Protein AF-A0AAU5LJN8-F1 (afdb_monomer_lite)

pLDDT: mean 73.04, std 27.5, range [25.72, 98.38]

Foldseek 3Di:
DDDDPPDDDPDDDDDDDDDDDDDDDDDDDDDDDDDDDDDDDDDDDDDDDDDDDDDDDDDDDDDDDDDDDDDDDDDDDDDPPPPPPPPPDDDDDDDDDDDDDDDDDDDDDDDDDDDDDDDDDDDDDDDDDDDDPPPDPPPPPPPDFADQQDDAPNDRLVVLLVPDDQVLLVFDFQDADPDPPPVDPPPPDDPDDPVVVLVSSLVSLQVVLVVCCVVFVLSVLCNPPRSSLSRLVSRCVRWLACASQQAEQDDDQVQQQCCAQALQRSLQPDPVLSNLQQHNVHNVDRHDDDQKGKHQNRSSLSSQLVSLQSVDPLNVVQSPDWDDPPDFDDWDWDWLCNRRNQCSFVSMWMKGFDPRVVLVVLNVVLSVCVVVVHDSVPGDGTDMDIPPILRRWTWIWGWDQIPVNTGIHTRYIGIDRDPVD

Radius of gyration: 33.18 Å; chains: 1; bounding box: 78×108×79 Å

Structure (mmCIF, N/CA/C/O backbone):
data_AF-A0AAU5LJN8-F1
#
_entry.id   AF-A0AAU5LJN8-F1
#
loop_
_atom_site.group_PDB
_atom_site.id
_atom_site.type_symbol
_atom_site.label_atom_id
_atom_site.label_alt_id
_atom_site.label_comp_id
_atom_site.label_asym_id
_atom_site.label_entity_id
_atom_site.label_seq_id
_atom_site.pdbx_PDB_ins_code
_atom_site.Cartn_x
_atom_site.Cartn_y
_atom_site.Cartn_z
_atom_site.occupancy
_atom_site.B_iso_or_equiv
_atom_site.auth_seq_id
_atom_site.auth_comp_id
_atom_site.auth_asym_id
_atom_site.auth_atom_id
_atom_site.pdbx_PDB_model_num
ATOM 1 N N . MET A 1 1 ? 3.667 -3.312 48.978 1.00 37.34 1 MET A N 1
ATOM 2 C CA . MET A 1 1 ? 3.447 -4.073 47.730 1.00 37.34 1 MET A CA 1
ATOM 3 C C . MET A 1 1 ? 3.468 -3.047 46.610 1.00 37.34 1 MET A C 1
ATOM 5 O O . MET A 1 1 ? 2.452 -2.426 46.361 1.00 37.34 1 MET A O 1
ATOM 9 N N . LEU A 1 2 ? 4.666 -2.517 46.367 1.00 31.92 2 LEU A N 1
ATOM 10 C CA . LEU A 1 2 ? 5.574 -2.828 45.250 1.00 31.92 2 LEU A CA 1
ATOM 11 C C . LEU A 1 2 ? 5.240 -1.948 44.042 1.00 31.92 2 LEU A C 1
ATOM 13 O O . LEU A 1 2 ? 4.477 -2.310 43.157 1.00 31.92 2 LEU A O 1
ATOM 17 N N . GLU A 1 3 ? 5.822 -0.756 44.128 1.00 34.16 3 GLU A N 1
ATOM 18 C CA . GLU A 1 3 ? 6.071 0.215 43.072 1.00 34.16 3 GLU A CA 1
ATOM 19 C C . GLU A 1 3 ? 7.082 -0.390 42.078 1.00 34.16 3 GLU A C 1
ATOM 21 O O . GLU A 1 3 ? 8.115 -0.917 42.497 1.00 34.16 3 GLU A O 1
ATOM 26 N N . ASP A 1 4 ? 6.791 -0.334 40.777 1.00 34.12 4 ASP A N 1
ATOM 27 C CA . ASP A 1 4 ? 7.736 -0.675 39.704 1.00 34.12 4 ASP A CA 1
ATOM 28 C C . ASP A 1 4 ? 8.323 0.635 39.131 1.00 34.12 4 ASP A C 1
ATOM 30 O O . ASP A 1 4 ? 7.555 1.485 38.674 1.00 34.12 4 ASP A O 1
ATOM 34 N N . PRO A 1 5 ? 9.654 0.847 39.147 1.00 34.69 5 PRO A N 1
ATOM 35 C CA . PRO A 1 5 ? 10.273 2.108 38.739 1.00 34.69 5 PRO A CA 1
ATOM 36 C C . PRO A 1 5 ? 10.492 2.253 37.220 1.00 34.69 5 PRO A C 1
ATOM 38 O O . PRO A 1 5 ? 11.268 3.107 36.796 1.00 34.69 5 PRO A O 1
ATOM 41 N N . ARG A 1 6 ? 9.837 1.458 36.364 1.00 37.53 6 ARG A N 1
ATOM 42 C CA . ARG A 1 6 ? 10.101 1.469 34.910 1.00 37.53 6 ARG A CA 1
ATOM 43 C C . ARG A 1 6 ? 9.345 2.499 34.071 1.00 37.53 6 ARG A C 1
ATOM 45 O O . ARG A 1 6 ? 9.601 2.576 32.876 1.00 37.53 6 ARG A O 1
ATOM 52 N N . PHE A 1 7 ? 8.491 3.337 34.655 1.00 45.38 7 PHE A N 1
ATOM 53 C CA . PHE A 1 7 ? 7.770 4.359 33.887 1.00 45.38 7 PHE A CA 1
ATOM 54 C C . PHE A 1 7 ? 7.624 5.672 34.656 1.00 45.38 7 PHE A C 1
ATOM 56 O O . PHE A 1 7 ? 6.544 5.998 35.123 1.00 45.38 7 PHE A O 1
ATOM 63 N N . THR A 1 8 ? 8.700 6.457 34.773 1.00 33.47 8 THR A N 1
ATOM 64 C CA . THR A 1 8 ? 8.583 7.920 34.934 1.00 33.47 8 THR A CA 1
ATOM 65 C C . THR A 1 8 ? 9.839 8.655 34.445 1.00 33.47 8 THR A C 1
ATOM 67 O O . THR A 1 8 ? 10.956 8.288 34.788 1.00 33.47 8 THR A O 1
ATOM 70 N N . ARG A 1 9 ? 9.598 9.761 33.721 1.00 30.98 9 ARG A N 1
ATOM 71 C CA . ARG A 1 9 ? 10.491 10.896 33.390 1.00 30.98 9 ARG A CA 1
ATOM 72 C C . ARG A 1 9 ? 11.585 10.709 32.325 1.00 30.98 9 ARG A C 1
ATOM 74 O O . ARG A 1 9 ? 12.739 10.445 32.637 1.00 30.98 9 ARG A O 1
ATOM 81 N N . LEU A 1 10 ? 11.263 11.146 31.105 1.00 31.86 10 LEU A N 1
ATOM 82 C CA . LEU A 1 10 ? 12.117 12.103 30.391 1.00 31.86 10 LEU A CA 1
ATOM 83 C C . LEU A 1 10 ? 11.472 13.488 30.514 1.00 31.86 10 LEU A C 1
ATOM 85 O O . LEU A 1 10 ? 10.311 13.685 30.161 1.00 31.86 10 LEU A O 1
ATOM 89 N N . GLY A 1 11 ? 12.207 14.397 31.152 1.00 27.22 11 GLY A N 1
ATOM 90 C CA . GLY A 1 11 ? 11.757 15.729 31.525 1.00 27.22 11 GLY A CA 1
ATOM 91 C C . GLY A 1 11 ? 11.823 16.715 30.366 1.00 27.22 11 GLY A C 1
ATOM 92 O O . GLY A 1 11 ? 12.825 16.795 29.663 1.00 27.22 11 GLY A O 1
ATOM 93 N N . TRP A 1 12 ? 10.766 17.508 30.237 1.00 29.67 12 TRP A N 1
ATOM 94 C CA . TRP A 1 12 ? 10.789 18.785 29.541 1.00 29.67 12 TRP A CA 1
ATOM 95 C C . TRP A 1 12 ? 11.029 19.865 30.595 1.00 29.67 12 TRP A C 1
ATOM 97 O O . TRP A 1 12 ? 10.229 20.037 31.514 1.00 29.67 12 TRP A O 1
ATOM 107 N N . GLY A 1 13 ? 12.190 20.513 30.514 1.00 26.41 13 GLY A N 1
ATOM 108 C CA . GLY A 1 13 ? 12.573 21.613 31.389 1.00 26.41 13 GLY A CA 1
ATOM 109 C C . GLY A 1 13 ? 11.852 22.892 30.983 1.00 26.41 13 GLY A C 1
ATOM 110 O O . GLY A 1 13 ? 12.149 23.474 29.946 1.00 26.41 13 GLY A O 1
ATOM 111 N N . SER A 1 14 ? 10.920 23.319 31.823 1.00 29.61 14 SER A N 1
ATOM 112 C CA . SER A 1 14 ? 10.394 24.679 31.897 1.00 29.61 14 SER A CA 1
ATOM 113 C C . SER A 1 14 ? 11.376 25.567 32.665 1.00 29.61 14 SER A C 1
ATOM 115 O O . SER A 1 14 ? 11.789 25.207 33.770 1.00 29.61 14 SER A O 1
ATOM 117 N N . GLY A 1 15 ? 11.725 26.723 32.106 1.00 25.72 15 GLY A N 1
ATOM 118 C CA . GLY A 1 15 ? 12.494 27.762 32.783 1.00 25.72 15 GLY A CA 1
ATOM 119 C C . GLY A 1 15 ? 11.963 29.129 32.380 1.00 25.72 15 GLY A C 1
ATOM 120 O O . GLY A 1 15 ? 12.351 29.648 31.339 1.00 25.72 15 GLY A O 1
ATOM 121 N N . ASP A 1 16 ? 11.068 29.662 33.205 1.00 30.11 16 ASP A N 1
ATOM 122 C CA . ASP A 1 16 ? 10.570 31.031 33.142 1.00 30.11 16 ASP A CA 1
ATOM 123 C C . ASP A 1 16 ? 11.335 31.927 34.135 1.00 30.11 16 ASP A C 1
ATOM 125 O O . ASP A 1 16 ? 11.681 31.506 35.239 1.00 30.11 16 ASP A O 1
ATOM 129 N N . GLU A 1 17 ? 11.490 33.180 33.701 1.00 28.97 17 GLU A N 1
ATOM 130 C CA . GLU A 1 17 ? 11.572 34.429 34.474 1.00 28.97 17 GLU A CA 1
ATOM 131 C C . GLU A 1 17 ? 12.903 34.963 35.069 1.00 28.97 17 GLU A C 1
ATOM 133 O O . GLU A 1 17 ? 13.437 34.504 36.072 1.00 28.97 17 GLU A O 1
ATOM 138 N N . ALA A 1 18 ? 13.284 36.109 34.473 1.00 29.75 18 ALA A N 1
ATOM 139 C CA . ALA A 1 18 ? 13.436 37.439 35.090 1.00 29.75 18 ALA A CA 1
ATOM 140 C C . ALA A 1 18 ? 14.832 37.966 35.509 1.00 29.75 18 ALA A C 1
ATOM 142 O O . ALA A 1 18 ? 15.431 37.542 36.488 1.00 29.75 18 ALA A O 1
ATOM 143 N N . ASN A 1 19 ? 15.222 39.028 34.780 1.00 29.53 19 ASN A N 1
ATOM 144 C CA . ASN A 1 19 ? 15.839 40.301 35.193 1.00 29.53 19 ASN A CA 1
ATOM 145 C C . ASN A 1 19 ? 16.960 40.322 36.246 1.00 29.53 19 ASN A C 1
ATOM 147 O O . ASN A 1 19 ? 16.693 40.152 37.430 1.00 29.53 19 ASN A O 1
ATOM 151 N N . SER A 1 20 ? 18.118 40.869 35.852 1.00 29.83 20 SER A N 1
ATOM 152 C CA . SER A 1 20 ? 18.632 42.115 36.452 1.00 29.83 20 SER A CA 1
ATOM 153 C C . SER A 1 20 ? 19.823 42.703 35.685 1.00 29.83 20 SER A C 1
ATOM 155 O O . SER A 1 20 ? 20.646 41.980 35.133 1.00 29.83 20 SER A O 1
ATOM 157 N N . ASP A 1 21 ? 19.834 44.031 35.718 1.00 30.12 21 ASP A N 1
ATOM 158 C CA . ASP A 1 21 ? 20.798 45.054 35.311 1.00 30.12 21 ASP A CA 1
ATOM 159 C C . ASP A 1 21 ? 22.291 44.848 35.656 1.00 30.12 21 ASP A C 1
ATOM 161 O O . ASP A 1 21 ? 22.654 44.001 36.470 1.00 30.12 21 ASP A O 1
ATOM 165 N N . ASP A 1 22 ? 23.082 45.777 35.094 1.00 32.16 22 ASP A N 1
ATOM 166 C CA . ASP A 1 22 ? 24.417 46.272 35.489 1.00 32.16 22 ASP A CA 1
ATOM 167 C C . ASP A 1 22 ? 25.672 45.784 34.723 1.00 32.16 22 ASP A C 1
ATOM 169 O O . ASP A 1 22 ? 26.325 44.806 35.072 1.00 32.16 22 ASP A O 1
ATOM 173 N N . GLY A 1 23 ? 26.095 46.617 33.755 1.00 28.33 23 GLY A N 1
ATOM 174 C CA . GLY A 1 23 ? 27.312 47.434 33.926 1.00 28.33 23 GLY A CA 1
ATOM 175 C C . GLY A 1 23 ? 28.655 46.986 33.313 1.00 28.33 23 GLY A C 1
ATOM 176 O O . GLY A 1 23 ? 29.263 46.049 33.810 1.00 28.33 23 GLY A O 1
ATOM 177 N N . ALA A 1 24 ? 29.166 47.836 32.394 1.00 31.30 24 ALA A N 1
ATOM 178 C CA . ALA A 1 24 ? 30.585 48.207 32.151 1.00 31.30 24 ALA A CA 1
ATOM 179 C C . ALA A 1 24 ? 31.564 47.109 31.656 1.00 31.30 24 ALA A C 1
ATOM 181 O O . ALA A 1 24 ? 31.495 45.966 32.072 1.00 31.30 24 ALA A O 1
ATOM 182 N N . ASP A 1 25 ? 32.593 47.333 30.837 1.00 32.38 25 ASP A N 1
ATOM 183 C CA . ASP A 1 25 ? 33.126 48.404 29.980 1.00 32.38 25 ASP A CA 1
ATOM 184 C C . ASP A 1 25 ? 34.292 47.742 29.189 1.00 32.38 25 ASP A C 1
ATOM 186 O O . ASP A 1 25 ? 34.766 46.669 29.569 1.00 32.38 25 ASP A O 1
ATOM 190 N N . ASP A 1 26 ? 34.778 48.427 28.154 1.00 32.47 26 ASP A N 1
ATOM 191 C CA . ASP A 1 26 ? 36.087 48.292 27.494 1.00 32.47 26 ASP A CA 1
ATOM 192 C C . ASP A 1 26 ? 36.379 47.132 26.517 1.00 32.47 26 ASP A C 1
ATOM 194 O O . ASP A 1 26 ? 36.352 45.950 26.853 1.00 32.47 26 ASP A O 1
ATOM 198 N N . GLY A 1 27 ? 36.860 47.504 25.311 1.00 30.14 27 GLY A N 1
ATOM 199 C CA . GLY A 1 27 ? 37.830 46.640 24.617 1.00 30.14 27 GLY A CA 1
ATOM 200 C C . GLY A 1 27 ? 37.987 46.621 23.087 1.00 30.14 27 GLY A C 1
ATOM 201 O O . GLY A 1 27 ? 38.238 45.550 22.562 1.00 30.14 27 GLY A O 1
ATOM 202 N N . ALA A 1 28 ? 37.889 47.753 22.382 1.00 33.41 28 ALA A N 1
ATOM 203 C CA . ALA A 1 28 ? 38.690 48.144 21.196 1.00 33.41 28 ALA A CA 1
ATOM 204 C C . ALA A 1 28 ? 39.026 47.179 20.006 1.00 33.41 28 ALA A C 1
ATOM 206 O O . ALA A 1 28 ? 39.765 46.212 20.143 1.00 33.41 28 ALA A O 1
ATOM 207 N N . HIS A 1 29 ? 38.712 47.696 18.795 1.00 32.72 29 HIS A N 1
ATOM 208 C CA . HIS A 1 29 ? 39.435 47.615 17.492 1.00 32.72 29 HIS A CA 1
ATOM 209 C C . HIS A 1 29 ? 39.536 46.248 16.778 1.00 32.72 29 HIS A C 1
ATOM 211 O O . HIS A 1 29 ? 39.857 45.241 17.377 1.00 32.72 29 HIS A O 1
ATOM 217 N N . SER A 1 30 ? 39.367 46.076 15.462 1.00 33.88 30 SER A N 1
ATOM 218 C CA . SER A 1 30 ? 39.342 46.892 14.229 1.00 33.88 30 SER A CA 1
ATOM 219 C C . SER A 1 30 ? 38.731 45.981 13.131 1.00 33.88 30 SER A C 1
ATOM 221 O O . SER A 1 30 ? 38.734 44.773 13.314 1.00 33.88 30 SER A O 1
ATOM 223 N N . GLY A 1 31 ? 38.229 46.364 11.960 1.00 31.44 31 GLY A N 1
ATOM 224 C CA . GLY A 1 31 ? 38.033 47.616 11.248 1.00 31.44 31 GLY A CA 1
ATOM 225 C C . GLY A 1 31 ? 37.696 47.277 9.781 1.00 31.44 31 GLY A C 1
ATOM 226 O O . GLY A 1 31 ? 38.213 46.287 9.280 1.00 31.44 31 GLY A O 1
ATOM 227 N N . LYS A 1 32 ? 36.909 48.150 9.120 1.00 36.94 32 LYS A N 1
ATOM 228 C CA . LYS A 1 32 ? 36.757 48.349 7.649 1.00 36.94 32 LYS A CA 1
ATOM 229 C C . LYS A 1 32 ? 36.218 47.145 6.832 1.00 36.94 32 LYS A C 1
ATOM 231 O O . LYS A 1 32 ? 36.636 46.024 7.030 1.00 36.94 32 LYS A O 1
ATOM 236 N N . GLN A 1 33 ? 35.348 47.273 5.829 1.00 35.75 33 GLN A N 1
ATOM 237 C CA . GLN A 1 33 ? 34.880 48.391 5.002 1.00 35.75 33 GLN A CA 1
ATOM 238 C C . GLN A 1 33 ? 33.714 47.871 4.107 1.00 35.75 33 GLN A C 1
ATOM 240 O O . GLN A 1 33 ? 33.576 46.661 3.954 1.00 35.75 33 GLN A O 1
ATOM 245 N N . ILE A 1 34 ? 33.028 48.800 3.421 1.00 37.06 34 ILE A N 1
ATOM 246 C CA . ILE A 1 34 ? 32.310 48.673 2.122 1.00 37.06 34 ILE A CA 1
ATOM 247 C C . ILE A 1 34 ? 30.759 48.741 2.143 1.00 37.06 34 ILE A C 1
ATOM 249 O O . ILE A 1 34 ? 30.062 47.753 2.323 1.00 37.06 34 ILE A O 1
ATOM 253 N N . GLU A 1 35 ? 30.317 49.974 1.851 1.00 39.06 35 GLU A N 1
ATOM 254 C CA . GLU A 1 35 ? 29.274 50.439 0.908 1.00 39.06 35 GLU A CA 1
ATOM 255 C C . GLU A 1 35 ? 27.769 50.339 1.213 1.00 39.06 35 GLU A C 1
ATOM 257 O O . GLU A 1 35 ? 27.105 49.323 1.037 1.00 39.06 35 GLU A O 1
ATOM 262 N N . ASP A 1 36 ? 27.232 51.534 1.482 1.00 39.44 36 ASP A N 1
ATOM 263 C CA . ASP A 1 36 ? 25.884 51.996 1.168 1.00 39.44 36 ASP A CA 1
ATOM 264 C C . ASP A 1 36 ? 25.561 51.914 -0.334 1.00 39.44 36 ASP A C 1
ATOM 266 O O . ASP A 1 36 ? 26.376 52.329 -1.165 1.00 39.44 36 ASP A O 1
ATOM 270 N N . ARG A 1 37 ? 24.305 51.576 -0.672 1.00 41.25 37 ARG A N 1
ATOM 271 C CA . ARG A 1 37 ? 23.513 52.350 -1.650 1.00 41.25 37 ARG A CA 1
ATOM 272 C C . ARG A 1 37 ? 22.008 52.046 -1.617 1.00 41.25 37 ARG A C 1
ATOM 274 O O . ARG A 1 37 ? 21.569 50.909 -1.726 1.00 41.25 37 ARG A O 1
ATOM 281 N N . ASN A 1 38 ? 21.269 53.152 -1.528 1.00 36.72 38 ASN A N 1
ATOM 282 C CA . ASN A 1 38 ? 19.836 53.380 -1.717 1.00 36.72 38 ASN A CA 1
ATOM 283 C C . ASN A 1 38 ? 19.181 52.620 -2.881 1.00 36.72 38 ASN A C 1
ATOM 285 O O . ASN A 1 38 ? 19.737 52.601 -3.978 1.00 36.72 38 ASN A O 1
ATOM 289 N N . ILE A 1 39 ? 17.914 52.223 -2.695 1.00 40.53 39 ILE A N 1
ATOM 290 C CA . ILE A 1 39 ? 16.912 52.197 -3.773 1.00 40.53 39 ILE A CA 1
ATOM 291 C C . ILE A 1 39 ? 15.615 52.864 -3.291 1.00 40.53 39 ILE A C 1
ATOM 293 O O . ILE A 1 39 ? 15.092 52.570 -2.219 1.00 40.53 39 ILE A O 1
ATOM 297 N N . GLU A 1 40 ? 15.163 53.805 -4.119 1.00 37.59 40 GLU A N 1
ATOM 298 C CA . GLU A 1 40 ? 13.992 54.669 -4.004 1.00 37.59 40 GLU A CA 1
ATOM 299 C C . GLU A 1 40 ? 12.655 53.922 -4.150 1.00 37.59 40 GLU A C 1
ATOM 301 O O . GLU A 1 40 ? 12.476 53.067 -5.016 1.00 37.59 40 GLU A O 1
ATOM 306 N N . THR A 1 41 ? 11.671 54.363 -3.371 1.00 38.75 41 THR A N 1
ATOM 307 C CA . THR A 1 41 ? 10.228 54.192 -3.591 1.00 38.75 41 THR A CA 1
ATOM 308 C C . THR A 1 41 ? 9.740 54.978 -4.812 1.00 38.75 41 THR A C 1
ATOM 310 O O . THR A 1 41 ? 9.986 56.181 -4.909 1.00 38.75 41 THR A O 1
ATOM 313 N N . LYS A 1 42 ? 8.945 54.342 -5.684 1.00 38.72 42 LYS A N 1
ATOM 314 C CA . LYS A 1 42 ? 8.045 55.027 -6.628 1.00 38.72 42 LYS A CA 1
ATOM 315 C C . LYS A 1 42 ? 6.670 54.360 -6.671 1.00 38.72 42 LYS A C 1
ATOM 317 O O . LYS A 1 42 ? 6.538 53.215 -7.087 1.00 38.72 42 LYS A O 1
ATOM 322 N N . GLU A 1 43 ? 5.667 55.134 -6.266 1.00 39.06 43 GLU A N 1
ATOM 323 C CA . GLU A 1 43 ? 4.244 54.942 -6.548 1.00 39.06 43 GLU A CA 1
ATOM 324 C C . GLU A 1 43 ? 3.964 55.080 -8.055 1.00 39.06 43 GLU A C 1
ATOM 326 O O . GLU A 1 43 ? 4.503 55.979 -8.708 1.00 39.06 43 GLU A O 1
ATOM 331 N N . GLN A 1 44 ? 3.062 54.255 -8.596 1.00 38.00 44 GLN A N 1
ATOM 332 C CA . GLN A 1 44 ? 2.356 54.541 -9.849 1.00 38.00 44 GLN A CA 1
ATOM 333 C C . GLN A 1 44 ? 0.864 54.195 -9.737 1.00 38.00 44 GLN A C 1
ATOM 335 O O . GLN A 1 44 ? 0.477 53.150 -9.221 1.00 38.00 44 GLN A O 1
ATOM 340 N N . ALA A 1 45 ? 0.059 55.143 -10.220 1.00 40.94 45 ALA A N 1
ATOM 341 C CA . ALA A 1 45 ? -1.399 55.224 -10.213 1.00 40.94 45 ALA A CA 1
ATOM 342 C C . ALA A 1 45 ? -2.066 54.415 -11.357 1.00 40.94 45 ALA A C 1
ATOM 344 O O . ALA A 1 45 ? -1.385 54.050 -12.319 1.00 40.94 45 ALA A O 1
ATOM 345 N N . PRO A 1 46 ? -3.392 54.159 -11.296 1.00 42.22 46 PRO A N 1
ATOM 346 C CA . PRO A 1 46 ? -4.110 53.329 -12.268 1.00 42.22 46 PRO A CA 1
ATOM 347 C C . PRO A 1 46 ? -4.597 54.125 -13.497 1.00 42.22 46 PRO A C 1
ATOM 349 O O . PRO A 1 46 ? -4.872 55.321 -13.374 1.00 42.22 46 PRO A O 1
ATOM 352 N N . PRO A 1 47 ? -4.766 53.491 -14.677 1.00 54.38 47 PRO A N 1
ATOM 353 C CA . PRO A 1 47 ? -5.231 54.193 -15.867 1.00 54.38 47 PRO A CA 1
ATOM 354 C C . PRO A 1 47 ? -6.761 54.257 -16.006 1.00 54.38 47 PRO A C 1
ATOM 356 O O . PRO A 1 47 ? -7.512 53.363 -15.611 1.00 54.38 47 PRO A O 1
ATOM 359 N N . GLU A 1 48 ? -7.175 55.364 -16.620 1.00 40.38 48 GLU A N 1
ATOM 360 C CA . GLU A 1 48 ? -8.535 55.825 -16.883 1.00 40.38 48 GLU A CA 1
ATOM 361 C C . GLU A 1 48 ? -9.278 55.060 -17.992 1.00 40.38 48 GLU A C 1
ATOM 363 O O . GLU A 1 48 ? -8.707 54.499 -18.929 1.00 40.38 48 GLU A O 1
ATOM 368 N N . ARG A 1 49 ? -10.608 55.135 -17.891 1.00 35.75 49 ARG A N 1
ATOM 369 C CA . ARG A 1 49 ? -11.615 54.655 -18.841 1.00 35.75 49 ARG A CA 1
ATOM 370 C C . ARG A 1 49 ? -11.718 55.570 -20.070 1.00 35.75 49 ARG A C 1
ATOM 372 O O . ARG A 1 49 ? -11.667 56.790 -19.942 1.00 35.75 49 ARG A O 1
ATOM 379 N N . ARG A 1 50 ? -12.026 54.993 -21.236 1.00 37.69 50 ARG A N 1
ATOM 380 C CA . ARG A 1 50 ? -12.648 55.703 -22.369 1.00 37.69 50 ARG A CA 1
ATOM 381 C C . ARG A 1 50 ? -14.010 55.086 -22.681 1.00 37.69 50 ARG A C 1
ATOM 383 O O . ARG A 1 50 ? -14.090 53.897 -22.963 1.00 37.69 50 ARG A O 1
ATOM 390 N N . ASN A 1 51 ? -15.043 55.926 -22.649 1.00 38.53 51 ASN A N 1
ATOM 391 C CA . ASN A 1 51 ? -16.378 55.673 -23.191 1.00 38.53 51 ASN A CA 1
ATOM 392 C C . ASN A 1 51 ? -16.456 56.220 -24.623 1.00 38.53 51 ASN A C 1
ATOM 394 O O . ASN A 1 51 ? -15.970 57.328 -24.852 1.00 38.53 51 ASN A O 1
ATOM 398 N N . VAL A 1 52 ? -17.149 55.512 -25.521 1.00 41.44 52 VAL A N 1
ATOM 399 C CA . VAL A 1 52 ? -17.998 56.117 -26.563 1.00 41.44 52 VAL A CA 1
ATOM 400 C C . VAL A 1 52 ? -19.254 55.247 -26.735 1.00 41.44 52 VAL A C 1
ATOM 402 O O . VAL A 1 52 ? -19.163 54.023 -26.779 1.00 41.44 52 VAL A O 1
ATOM 405 N N . ASP A 1 53 ? -20.381 55.953 -26.767 1.00 42.66 53 ASP A N 1
ATOM 406 C CA . ASP A 1 53 ? -21.795 55.603 -26.958 1.00 42.66 53 ASP A CA 1
ATOM 407 C C . ASP A 1 53 ? -22.133 54.823 -28.247 1.00 42.66 53 ASP A C 1
ATOM 409 O O . ASP A 1 53 ? -21.491 55.030 -29.276 1.00 42.66 53 ASP A O 1
ATOM 413 N N . ASP A 1 54 ? -23.162 53.961 -28.215 1.00 37.44 54 ASP A N 1
ATOM 414 C CA . ASP A 1 54 ? -24.553 54.305 -28.605 1.00 37.44 54 ASP A CA 1
ATOM 415 C C . ASP A 1 54 ? -25.439 53.042 -28.764 1.00 37.44 54 ASP A C 1
ATOM 417 O O . ASP A 1 54 ? -25.041 52.072 -29.412 1.00 37.44 54 ASP A O 1
ATOM 421 N N . GLY A 1 55 ? -26.688 53.096 -28.266 1.00 31.36 55 GLY A N 1
ATOM 422 C CA . GLY A 1 55 ? -27.813 52.369 -28.888 1.00 31.36 55 GLY A CA 1
ATOM 423 C C . GLY A 1 55 ? -28.709 51.446 -28.040 1.00 31.36 55 GLY A C 1
ATOM 424 O O . GLY A 1 55 ? -28.636 50.232 -28.164 1.00 31.36 55 GLY A O 1
ATOM 425 N N . GLU A 1 56 ? -29.659 52.049 -27.312 1.00 36.16 56 GLU A N 1
ATOM 426 C CA . GLU A 1 56 ? -31.096 51.678 -27.265 1.00 36.16 56 GLU A CA 1
ATOM 427 C C . GLU A 1 56 ? -31.571 50.256 -26.831 1.00 36.16 56 GLU A C 1
ATOM 429 O O . GLU A 1 56 ? -31.581 49.321 -27.625 1.00 36.16 56 GLU A O 1
ATOM 434 N N . ARG A 1 57 ? -32.181 50.141 -25.628 1.00 34.03 57 ARG A N 1
ATOM 435 C CA . ARG A 1 57 ? -33.645 49.916 -25.390 1.00 34.03 57 ARG A CA 1
ATOM 436 C C . ARG A 1 57 ? -33.997 49.274 -24.029 1.00 34.03 57 ARG A C 1
ATOM 438 O O . ARG A 1 57 ? -33.876 48.077 -23.831 1.00 34.03 57 ARG A O 1
ATOM 445 N N . THR A 1 58 ? -34.539 50.134 -23.161 1.00 36.72 58 THR A N 1
ATOM 446 C CA . THR A 1 58 ? -35.787 50.042 -22.360 1.00 36.72 58 THR A CA 1
ATOM 447 C C . THR A 1 58 ? -36.160 48.835 -21.480 1.00 36.72 58 THR A C 1
ATOM 449 O O . THR A 1 58 ? -36.240 47.704 -21.944 1.00 36.72 58 THR A O 1
ATOM 452 N N . ALA A 1 59 ? -36.696 49.233 -20.309 1.00 35.56 59 ALA A N 1
ATOM 453 C CA . ALA A 1 59 ? -37.550 48.547 -19.322 1.00 35.56 59 ALA A CA 1
ATOM 454 C C . ALA A 1 59 ? -36.790 47.684 -18.300 1.00 35.56 59 ALA A C 1
ATOM 456 O O . ALA A 1 59 ? -36.091 46.760 -18.671 1.00 35.56 59 ALA A O 1
ATOM 457 N N . GLY A 1 60 ? -36.869 47.894 -16.987 1.00 32.78 60 GLY A N 1
ATOM 458 C CA . GLY A 1 60 ? -37.758 48.686 -16.137 1.00 32.78 60 GLY A CA 1
ATOM 459 C C . GLY A 1 60 ? -37.892 47.949 -14.792 1.00 32.78 60 GLY A C 1
ATOM 460 O O . GLY A 1 60 ? -37.735 46.733 -14.760 1.00 32.78 60 GLY A O 1
ATOM 461 N N . VAL A 1 61 ? -38.251 48.682 -13.733 1.00 33.62 61 VAL A N 1
ATOM 462 C CA . VAL A 1 61 ? -38.601 48.223 -12.366 1.00 33.62 61 VAL A CA 1
ATOM 463 C C . VAL A 1 61 ? -37.455 48.208 -11.334 1.00 33.62 61 VAL A C 1
ATOM 465 O O . VAL A 1 61 ? -36.764 47.222 -11.119 1.00 33.62 61 VAL A O 1
ATOM 468 N N . ASP A 1 62 ? -37.350 49.345 -10.647 1.00 33.72 62 ASP A N 1
ATOM 469 C CA . ASP A 1 62 ? -37.073 49.499 -9.203 1.00 33.72 62 ASP A CA 1
ATOM 470 C C . ASP A 1 62 ? -38.459 49.447 -8.477 1.00 33.72 62 ASP A C 1
ATOM 472 O O . ASP A 1 62 ? -39.459 49.631 -9.188 1.00 33.72 62 ASP A O 1
ATOM 476 N N . PRO A 1 63 ? -38.644 49.313 -7.138 1.00 46.31 63 PRO A N 1
ATOM 477 C CA . PRO A 1 63 ? -37.671 49.227 -6.043 1.00 46.31 63 PRO A CA 1
ATOM 478 C C . PRO A 1 63 ? -37.995 48.240 -4.887 1.00 46.31 63 PRO A C 1
ATOM 480 O O . PRO A 1 63 ? -39.107 47.748 -4.722 1.00 46.31 63 PRO A O 1
ATOM 483 N N . ALA A 1 64 ? -36.983 48.040 -4.035 1.00 33.72 64 ALA A N 1
ATOM 484 C CA . ALA A 1 64 ? -37.014 47.897 -2.567 1.00 33.72 64 ALA A CA 1
ATOM 485 C C . ALA A 1 64 ? -38.174 47.158 -1.861 1.00 33.72 64 ALA A C 1
ATOM 487 O O . ALA A 1 64 ? -39.273 47.705 -1.783 1.00 33.72 64 ALA A O 1
ATOM 488 N N . ARG A 1 65 ? -37.866 46.065 -1.122 1.00 32.03 65 ARG A N 1
ATOM 489 C CA . ARG A 1 65 ? -38.410 45.794 0.236 1.00 32.03 65 ARG A CA 1
ATOM 490 C C . ARG A 1 65 ? -37.816 44.540 0.930 1.00 32.03 65 ARG A C 1
ATOM 492 O O . ARG A 1 65 ? -37.649 43.526 0.271 1.00 32.03 65 ARG A O 1
ATOM 499 N N . ILE A 1 66 ? -37.733 44.615 2.274 1.00 33.16 66 ILE A N 1
ATOM 500 C CA . ILE A 1 66 ? -37.655 43.535 3.308 1.00 33.16 66 ILE A CA 1
ATOM 501 C C . ILE A 1 66 ? -36.208 43.109 3.659 1.00 33.16 66 ILE A C 1
ATOM 503 O O . ILE A 1 66 ? -35.542 42.515 2.827 1.00 33.16 66 ILE A O 1
ATOM 507 N N . VAL A 1 67 ? -35.572 43.609 4.735 1.00 33.47 67 VAL A N 1
ATOM 508 C CA . VAL A 1 67 ? -35.760 43.437 6.208 1.00 33.47 67 VAL A CA 1
ATOM 509 C C . VAL A 1 67 ? -35.254 42.082 6.731 1.00 33.47 67 VAL A C 1
ATOM 511 O O . VAL A 1 67 ? -35.590 41.043 6.181 1.00 33.47 67 VAL A O 1
ATOM 514 N N . ASP A 1 68 ? -34.452 42.182 7.798 1.00 35.97 68 ASP A N 1
ATOM 515 C CA . ASP A 1 68 ? -33.909 41.162 8.703 1.00 35.97 68 ASP A CA 1
ATOM 516 C C . ASP A 1 68 ? -34.721 39.868 8.856 1.00 35.97 68 ASP A C 1
ATOM 518 O O . ASP A 1 68 ? -35.916 39.913 9.145 1.00 35.97 68 ASP A O 1
ATOM 522 N N . GLU A 1 69 ? -34.023 38.729 8.844 1.00 32.41 69 GLU A N 1
ATOM 523 C CA . GLU A 1 69 ? -34.464 37.530 9.560 1.00 32.41 69 GLU A CA 1
ATOM 524 C C . GLU A 1 69 ? -33.259 36.728 10.079 1.00 32.41 69 GLU A C 1
ATOM 526 O O . GLU A 1 69 ? -32.586 35.978 9.373 1.00 32.41 69 GLU A O 1
ATOM 531 N N . GLU A 1 70 ? -32.979 36.935 11.363 1.00 35.56 70 GLU A N 1
ATOM 532 C CA . GLU A 1 70 ? -32.196 36.047 12.207 1.00 35.56 70 GLU A CA 1
ATOM 533 C C . GLU A 1 70 ? -33.119 34.913 12.701 1.00 35.56 70 GLU A C 1
ATOM 535 O O . GLU A 1 70 ? -34.239 35.173 13.141 1.00 35.56 70 GLU A O 1
ATOM 540 N N . ARG A 1 71 ? -32.584 33.681 12.752 1.00 32.22 71 ARG A N 1
ATOM 541 C CA . ARG A 1 71 ? -33.011 32.574 13.637 1.00 32.22 71 ARG A CA 1
ATOM 542 C C . ARG A 1 71 ? -34.241 31.745 13.204 1.00 32.22 71 ARG A C 1
ATOM 544 O O . ARG A 1 71 ? -35.378 32.072 13.520 1.00 32.22 71 ARG A O 1
ATOM 551 N N . ALA A 1 72 ? -33.977 30.531 12.704 1.00 30.52 72 ALA A N 1
ATOM 552 C CA . ALA A 1 72 ? -34.197 29.255 13.416 1.00 30.52 72 ALA A CA 1
ATOM 553 C C . ALA A 1 72 ? -34.548 28.079 12.475 1.00 30.52 72 ALA A C 1
ATOM 555 O O . ALA A 1 72 ? -35.331 28.252 11.548 1.00 30.52 72 ALA A O 1
ATOM 556 N N . ARG A 1 73 ? -34.104 26.873 12.890 1.00 34.09 73 ARG A N 1
ATOM 557 C CA . ARG A 1 73 ? -34.621 25.524 12.541 1.00 34.09 73 ARG A CA 1
ATOM 558 C C . ARG A 1 73 ? -34.194 24.979 11.164 1.00 34.09 73 ARG A C 1
ATOM 560 O O . ARG A 1 73 ? -34.125 25.734 10.213 1.00 34.09 73 ARG A O 1
ATOM 567 N N . THR A 1 74 ? -33.900 23.696 10.955 1.00 28.30 74 THR A N 1
ATOM 568 C CA . THR A 1 74 ? -33.967 22.450 11.752 1.00 28.30 74 THR A CA 1
ATOM 569 C C . THR A 1 74 ? -33.362 21.335 10.889 1.00 28.30 74 THR A C 1
ATOM 571 O O . THR A 1 74 ? -33.498 21.396 9.673 1.00 28.30 74 THR A O 1
ATOM 574 N N . ASP A 1 75 ? -32.804 20.315 11.541 1.00 32.97 75 ASP A N 1
ATOM 575 C CA . ASP A 1 75 ? -32.795 18.908 11.115 1.00 32.97 75 ASP A CA 1
ATOM 576 C C . ASP A 1 75 ? -32.239 18.568 9.718 1.00 32.97 75 ASP A C 1
ATOM 578 O O . ASP A 1 75 ? -32.981 18.440 8.745 1.00 32.97 75 ASP A O 1
ATOM 582 N N . GLU A 1 76 ? -30.936 18.272 9.660 1.00 30.16 76 GLU A N 1
ATOM 583 C CA . GLU A 1 76 ? -30.385 17.361 8.649 1.00 30.16 76 GLU A CA 1
ATOM 584 C C . GLU A 1 76 ? -30.246 15.942 9.229 1.00 30.16 76 GLU A C 1
ATOM 586 O O . GLU A 1 76 ? -29.931 15.779 10.414 1.00 30.16 76 GLU A O 1
ATOM 591 N N . PRO A 1 77 ? -30.550 14.904 8.431 1.00 32.66 77 PRO A N 1
ATOM 592 C CA . PRO A 1 77 ? -30.833 13.574 8.937 1.00 32.66 77 PRO A CA 1
ATOM 593 C C . PRO A 1 77 ? -29.565 12.808 9.307 1.00 32.66 77 PRO A C 1
ATOM 595 O O . PRO A 1 77 ? -28.506 12.956 8.698 1.00 32.66 77 PRO A O 1
ATOM 598 N N . ALA A 1 78 ? -29.734 11.920 10.287 1.00 30.50 78 ALA A N 1
ATOM 599 C CA . ALA A 1 78 ? -28.816 10.838 10.587 1.00 30.50 78 ALA A CA 1
ATOM 600 C C . ALA A 1 78 ? -28.361 10.152 9.292 1.00 30.50 78 ALA A C 1
ATOM 602 O O . ALA A 1 78 ? -29.180 9.643 8.524 1.00 30.50 78 ALA A O 1
ATOM 603 N N . VAL A 1 79 ? -27.047 10.152 9.075 1.00 33.00 79 VAL A N 1
ATOM 604 C CA . VAL A 1 79 ? -26.382 9.331 8.068 1.00 33.00 79 VAL A CA 1
ATOM 605 C C . VAL A 1 79 ? -26.806 7.892 8.336 1.00 33.00 79 VAL A C 1
ATOM 607 O O . VAL A 1 79 ? -26.521 7.344 9.401 1.00 33.00 79 VAL A O 1
ATOM 610 N N . ALA A 1 80 ? -27.572 7.331 7.406 1.00 29.14 80 ALA A N 1
ATOM 611 C CA . ALA A 1 80 ? -27.947 5.935 7.441 1.00 29.14 80 ALA A CA 1
ATOM 612 C C . ALA A 1 80 ? -26.663 5.100 7.414 1.00 29.14 80 ALA A C 1
ATOM 614 O O . ALA A 1 80 ? -25.807 5.293 6.549 1.00 29.14 80 ALA A O 1
ATOM 615 N N . ASP A 1 81 ? -26.535 4.214 8.399 1.00 36.84 81 ASP A N 1
ATOM 616 C CA . ASP A 1 81 ? -25.559 3.136 8.418 1.00 36.84 81 ASP A CA 1
ATOM 617 C C . ASP A 1 81 ? -25.815 2.245 7.183 1.00 36.84 81 ASP A C 1
ATOM 619 O O . ASP A 1 81 ? -26.606 1.305 7.236 1.00 36.84 81 ASP A O 1
ATOM 623 N N . ASP A 1 82 ? -25.160 2.544 6.058 1.00 30.09 82 ASP A N 1
ATOM 624 C CA . ASP A 1 82 ? -24.998 1.611 4.938 1.00 30.09 82 ASP A CA 1
ATOM 625 C C . ASP A 1 82 ? -23.939 0.565 5.337 1.00 30.09 82 ASP A C 1
ATOM 627 O O . ASP A 1 82 ? -22.841 0.482 4.784 1.00 30.09 82 ASP A O 1
ATOM 631 N N . ASP A 1 83 ? -24.283 -0.271 6.321 1.00 37.75 83 ASP A N 1
ATOM 632 C CA . ASP A 1 83 ? -23.727 -1.619 6.432 1.00 37.75 83 ASP A CA 1
ATOM 633 C C . ASP A 1 83 ? -24.334 -2.432 5.266 1.00 37.75 83 ASP A C 1
ATOM 635 O O . ASP A 1 83 ? -25.233 -3.259 5.426 1.00 37.75 83 ASP A O 1
ATOM 639 N N . ALA A 1 84 ? -23.857 -2.160 4.047 1.00 32.44 84 ALA A N 1
ATOM 640 C CA . ALA A 1 84 ? -24.060 -3.037 2.908 1.00 32.44 84 ALA A CA 1
ATOM 641 C C . ALA A 1 84 ? -23.211 -4.294 3.132 1.00 32.44 84 ALA A C 1
ATOM 643 O O . ALA A 1 84 ? -22.110 -4.439 2.598 1.00 32.44 84 ALA A O 1
ATOM 644 N N . GLU A 1 85 ? -23.736 -5.219 3.935 1.00 36.94 85 GLU A N 1
ATOM 645 C CA . GLU A 1 85 ? -23.410 -6.629 3.795 1.00 36.94 85 GLU A CA 1
ATOM 646 C C . GLU A 1 85 ? -23.676 -7.002 2.334 1.00 36.94 85 GLU A C 1
ATOM 648 O O . GLU A 1 85 ? -24.820 -7.136 1.891 1.00 36.94 85 GLU A O 1
ATOM 653 N N . SER A 1 86 ? -22.607 -7.126 1.545 1.00 35.38 86 SER A N 1
ATOM 654 C CA . SER A 1 86 ? -22.694 -7.730 0.227 1.00 35.38 86 SER A CA 1
ATOM 655 C C . SER A 1 86 ? -23.050 -9.199 0.432 1.00 35.38 86 SER A C 1
ATOM 657 O O . SER A 1 86 ? -22.180 -10.051 0.615 1.00 35.38 86 SER A O 1
ATOM 659 N N . VAL A 1 87 ? -24.348 -9.490 0.436 1.00 32.31 87 VAL A N 1
ATOM 660 C CA . VAL A 1 87 ? -24.875 -10.839 0.276 1.00 32.31 87 VAL A CA 1
ATOM 661 C C . VAL A 1 87 ? -24.343 -11.346 -1.061 1.00 32.31 87 VAL A C 1
ATOM 663 O O . VAL A 1 87 ? -24.862 -11.007 -2.126 1.00 32.31 87 VAL A O 1
ATOM 666 N N . HIS A 1 88 ? -23.257 -12.114 -1.003 1.00 36.75 88 HIS A N 1
ATOM 667 C CA . HIS A 1 88 ? -22.760 -12.897 -2.117 1.00 36.75 88 HIS A CA 1
ATOM 668 C C . HIS A 1 88 ? -23.877 -13.873 -2.500 1.00 36.75 88 HIS A C 1
ATOM 670 O O . HIS A 1 88 ? -24.115 -14.869 -1.824 1.00 36.75 88 HIS A O 1
ATOM 676 N N . LYS A 1 89 ? -24.627 -13.547 -3.555 1.00 29.98 89 LYS A N 1
ATOM 677 C CA . LYS A 1 89 ? -25.425 -14.544 -4.259 1.00 29.98 89 LYS A CA 1
ATOM 678 C C . LYS A 1 89 ? -24.462 -15.341 -5.120 1.00 29.98 89 LYS A C 1
ATOM 680 O O . LYS A 1 89 ? -23.870 -14.779 -6.039 1.00 29.98 89 LYS A O 1
ATOM 685 N N . ASP A 1 90 ? -24.335 -16.623 -4.806 1.00 35.50 90 ASP A N 1
ATOM 686 C CA . ASP A 1 90 ? -23.684 -17.620 -5.645 1.00 35.50 90 ASP A CA 1
ATOM 687 C C . ASP A 1 90 ? -24.249 -17.539 -7.066 1.00 35.50 90 ASP A C 1
ATOM 689 O O . ASP A 1 90 ? -25.398 -17.907 -7.331 1.00 35.50 90 ASP A O 1
ATOM 693 N N . VAL A 1 91 ? -23.444 -17.020 -7.989 1.00 31.42 91 VAL A N 1
ATOM 694 C CA . VAL A 1 91 ? -23.682 -17.175 -9.420 1.00 31.42 91 VAL A CA 1
ATOM 695 C C . VAL A 1 91 ? -22.798 -18.338 -9.866 1.00 31.42 91 VAL A C 1
ATOM 697 O O . VAL A 1 91 ? -21.580 -18.261 -9.700 1.00 31.42 91 VAL A O 1
ATOM 700 N N . PRO A 1 92 ? -23.371 -19.433 -10.391 1.00 31.34 92 PRO A N 1
ATOM 701 C CA . PRO A 1 92 ? -22.590 -20.593 -10.783 1.00 31.34 92 PRO A CA 1
ATOM 702 C C . PRO A 1 92 ? -21.696 -20.246 -11.975 1.00 31.34 92 PRO A C 1
ATOM 704 O O . PRO A 1 92 ? -22.166 -19.763 -13.008 1.00 31.34 92 PRO A O 1
ATOM 707 N N . TYR A 1 93 ? -20.402 -20.523 -11.821 1.00 30.16 93 TYR A N 1
ATOM 708 C CA . TYR A 1 93 ? -19.419 -20.489 -12.895 1.00 30.16 93 TYR A CA 1
ATOM 709 C C . TYR A 1 93 ? -19.846 -21.434 -14.027 1.00 30.16 93 TYR A C 1
ATOM 711 O O . TYR A 1 93 ? -20.024 -22.637 -13.824 1.00 30.16 93 TYR A O 1
ATOM 719 N N . ALA A 1 94 ? -19.979 -20.892 -15.237 1.00 30.25 94 ALA A N 1
ATOM 720 C CA . ALA A 1 94 ? -20.034 -21.686 -16.453 1.00 30.25 94 ALA A CA 1
ATOM 721 C C . ALA A 1 94 ? -18.618 -22.201 -16.748 1.00 30.25 94 ALA A C 1
ATOM 723 O O . ALA A 1 94 ? -17.752 -21.453 -17.199 1.00 30.25 94 ALA A O 1
ATOM 724 N N . ALA A 1 95 ? -18.387 -23.478 -16.448 1.00 30.75 95 ALA A N 1
ATOM 725 C CA . ALA A 1 95 ? -17.175 -24.186 -16.822 1.00 30.75 95 ALA A CA 1
ATOM 726 C C . ALA A 1 95 ? -17.071 -24.257 -18.352 1.00 30.75 95 ALA A C 1
ATOM 728 O O . ALA A 1 95 ? -17.948 -24.806 -19.023 1.00 30.75 95 ALA A O 1
ATOM 729 N N . VAL A 1 96 ? -15.992 -23.699 -18.897 1.00 32.41 96 VAL A N 1
ATOM 730 C CA . VAL A 1 96 ? -15.535 -24.014 -20.247 1.00 32.41 96 VAL A CA 1
ATOM 731 C C . VAL A 1 96 ? -14.788 -25.341 -20.206 1.00 32.41 96 VAL A C 1
ATOM 733 O O . VAL A 1 96 ? -13.827 -25.532 -19.467 1.00 32.41 96 VAL A O 1
ATOM 736 N N . ASP A 1 97 ? -15.328 -26.246 -21.006 1.00 29.30 97 ASP A N 1
ATOM 737 C CA . ASP A 1 97 ? -14.905 -27.600 -21.315 1.00 29.30 97 ASP A CA 1
ATOM 738 C C . ASP A 1 97 ? -13.459 -27.640 -21.845 1.00 29.30 97 ASP A C 1
ATOM 740 O O . ASP A 1 97 ? -13.146 -27.058 -22.886 1.00 29.30 97 ASP A O 1
ATOM 744 N N . ALA A 1 98 ? -12.576 -28.332 -21.126 1.00 31.83 98 ALA A N 1
ATOM 745 C CA . ALA A 1 98 ? -11.256 -28.726 -21.603 1.00 31.83 98 ALA A CA 1
ATOM 746 C C . ALA A 1 98 ? -11.089 -30.225 -21.350 1.00 31.83 98 ALA A C 1
ATOM 748 O O . ALA A 1 98 ? -10.615 -30.680 -20.309 1.00 31.83 98 ALA A O 1
ATOM 749 N N . THR A 1 99 ? -11.543 -30.996 -22.329 1.00 30.86 99 THR A N 1
ATOM 750 C CA . THR A 1 99 ? -11.347 -32.435 -22.425 1.00 30.86 99 THR A CA 1
ATOM 751 C C . THR A 1 99 ? -9.868 -32.815 -22.522 1.00 30.86 99 THR A C 1
ATOM 753 O O . THR A 1 99 ? -9.111 -32.222 -23.289 1.00 30.86 99 THR A O 1
ATOM 756 N N . ASP A 1 100 ? -9.558 -33.930 -21.861 1.00 31.45 100 ASP A N 1
ATOM 757 C CA . ASP A 1 100 ? -8.697 -35.001 -22.369 1.00 31.45 100 ASP A CA 1
ATOM 758 C C . ASP A 1 100 ? -7.174 -34.793 -22.334 1.00 31.45 100 ASP A C 1
ATOM 760 O O . ASP A 1 100 ? -6.569 -34.342 -23.303 1.00 31.45 100 ASP A O 1
ATOM 764 N N . ARG A 1 101 ? -6.546 -35.271 -21.244 1.00 29.94 101 ARG A N 1
ATOM 765 C CA . ARG A 1 101 ? -5.356 -36.143 -21.319 1.00 29.94 101 ARG A CA 1
ATOM 766 C C . ARG A 1 101 ? -5.317 -37.137 -20.158 1.00 29.94 101 ARG A C 1
ATOM 768 O O . ARG A 1 101 ? -4.858 -36.841 -19.060 1.00 29.94 101 ARG A O 1
ATOM 775 N N . SER A 1 102 ? -5.744 -38.353 -20.458 1.00 32.53 102 SER A N 1
ATOM 776 C CA . SER A 1 102 ? -5.451 -39.584 -19.726 1.00 32.53 102 SER A CA 1
ATOM 777 C C . SER A 1 102 ? -3.943 -39.863 -19.609 1.00 32.53 102 SER A C 1
ATOM 779 O O . SER A 1 102 ? -3.247 -39.897 -20.629 1.00 32.53 102 SER A O 1
ATOM 781 N N . ARG A 1 103 ? -3.455 -40.162 -18.397 1.00 32.19 103 ARG A N 1
ATOM 782 C CA . ARG A 1 103 ? -2.269 -41.006 -18.162 1.00 32.19 103 ARG A CA 1
ATOM 783 C C . ARG A 1 103 ? -2.373 -41.714 -16.806 1.00 32.19 103 ARG A C 1
ATOM 785 O O . ARG A 1 103 ? -2.532 -41.071 -15.775 1.00 32.19 103 ARG A O 1
ATOM 792 N N . ASP A 1 104 ? -2.303 -43.039 -16.875 1.00 34.97 104 ASP A N 1
ATOM 793 C CA . ASP A 1 104 ? -2.416 -44.017 -15.790 1.00 34.97 104 ASP A CA 1
ATOM 794 C C . ASP A 1 104 ? -1.264 -43.973 -14.759 1.00 34.97 104 ASP A C 1
ATOM 796 O O . ASP A 1 104 ? -0.178 -43.472 -15.072 1.00 34.97 104 ASP A O 1
ATOM 800 N N . PRO A 1 105 ? -1.464 -44.541 -13.548 1.00 38.38 105 PRO A N 1
ATOM 801 C CA . PRO A 1 105 ? -0.497 -44.522 -12.455 1.00 38.38 105 PRO A CA 1
ATOM 802 C C . PRO A 1 105 ? 0.478 -45.709 -12.521 1.00 38.38 105 PRO A C 1
ATOM 804 O O . PRO A 1 105 ? 0.101 -46.823 -12.888 1.00 38.38 105 PRO A O 1
ATOM 807 N N . VAL A 1 106 ? 1.729 -45.497 -12.099 1.00 37.12 106 VAL A N 1
ATOM 808 C CA . VAL A 1 106 ? 2.709 -46.577 -11.891 1.00 37.12 106 VAL A CA 1
ATOM 809 C C . VAL A 1 106 ? 3.079 -46.679 -10.412 1.00 37.12 106 VAL A C 1
ATOM 811 O O . VAL A 1 106 ? 3.253 -45.685 -9.715 1.00 37.12 106 VAL A O 1
ATOM 814 N N . ALA A 1 107 ? 3.132 -47.935 -9.983 1.00 34.16 107 ALA A N 1
ATOM 815 C CA . ALA A 1 107 ? 3.218 -48.481 -8.642 1.00 34.16 107 ALA A CA 1
ATOM 816 C C . ALA A 1 107 ? 4.443 -48.087 -7.791 1.00 34.16 107 ALA A C 1
ATOM 818 O O . ALA A 1 107 ? 5.554 -47.918 -8.291 1.00 34.16 107 ALA A O 1
ATOM 819 N N . ASN A 1 108 ? 4.207 -48.108 -6.473 1.00 41.69 108 ASN A N 1
ATOM 820 C CA . ASN A 1 108 ? 5.187 -48.366 -5.411 1.00 41.69 108 ASN A CA 1
ATOM 821 C C . ASN A 1 108 ? 6.019 -49.632 -5.682 1.00 41.69 108 ASN A C 1
ATOM 823 O O . ASN A 1 108 ? 5.515 -50.597 -6.266 1.00 41.69 108 ASN A O 1
ATOM 827 N N . PRO A 1 109 ? 7.227 -49.697 -5.101 1.00 49.22 109 PRO A N 1
ATOM 828 C CA . PRO A 1 109 ? 7.414 -50.745 -4.101 1.00 49.22 109 PRO A CA 1
ATOM 829 C C . PRO A 1 109 ? 8.174 -50.311 -2.838 1.00 49.22 109 PRO A C 1
ATOM 831 O O . PRO A 1 109 ? 8.988 -49.392 -2.821 1.00 49.22 109 PRO A O 1
ATOM 834 N N . GLU A 1 110 ? 7.853 -51.062 -1.790 1.00 44.28 110 GLU A N 1
ATOM 835 C CA . GLU A 1 110 ? 8.435 -51.154 -0.454 1.00 44.28 110 GLU A CA 1
ATOM 836 C C . GLU A 1 110 ? 9.961 -51.356 -0.457 1.00 44.28 110 GLU A C 1
ATOM 838 O O . GLU A 1 110 ? 10.493 -51.948 -1.396 1.00 44.28 110 GLU A O 1
ATOM 843 N N . SER A 1 111 ? 10.641 -50.964 0.635 1.00 36.19 111 SER A N 1
ATOM 844 C CA . SER A 1 111 ? 11.556 -51.816 1.438 1.00 36.19 111 SER A CA 1
ATOM 845 C C . SER A 1 111 ? 12.381 -50.981 2.436 1.00 36.19 111 SER A C 1
ATOM 847 O O . SER A 1 111 ? 13.230 -50.189 2.037 1.00 36.19 111 SER A O 1
ATOM 849 N N . SER A 1 112 ? 12.187 -51.213 3.737 1.00 41.47 112 SER A N 1
ATOM 850 C CA . SER A 1 112 ? 13.214 -51.006 4.781 1.00 41.47 112 SER A CA 1
ATOM 851 C C . SER A 1 112 ? 14.145 -52.239 4.824 1.00 41.47 112 SER A C 1
ATOM 853 O O . SER A 1 112 ? 13.730 -53.293 4.333 1.00 41.47 112 SER A O 1
ATOM 855 N N . PRO A 1 113 ? 15.374 -52.168 5.386 1.00 57.56 113 PRO A N 1
ATOM 856 C CA . PRO A 1 113 ? 15.510 -52.358 6.839 1.00 57.56 113 PRO A CA 1
ATOM 857 C C . PRO A 1 113 ? 16.682 -51.619 7.537 1.00 57.56 113 PRO A C 1
ATOM 859 O O . PRO A 1 113 ? 17.776 -51.469 7.007 1.00 57.56 113 PRO A O 1
ATOM 862 N N . ASP A 1 114 ? 16.384 -51.178 8.759 1.00 38.75 114 ASP A N 1
ATOM 863 C CA . ASP A 1 114 ? 17.077 -51.391 10.045 1.00 38.75 114 ASP A CA 1
ATOM 864 C C . ASP A 1 114 ? 18.560 -51.851 10.094 1.00 38.75 114 ASP A C 1
ATOM 866 O O . ASP A 1 114 ? 18.887 -52.933 9.608 1.00 38.75 114 ASP A O 1
ATOM 870 N N . THR A 1 115 ? 19.402 -51.106 10.836 1.00 39.78 115 THR A N 1
ATOM 871 C CA . THR A 1 115 ? 20.554 -51.639 11.604 1.00 39.78 115 THR A CA 1
ATOM 872 C C . THR A 1 115 ? 20.958 -50.724 12.779 1.00 39.78 115 THR A C 1
ATOM 874 O O . THR A 1 115 ? 21.550 -49.666 12.578 1.00 39.78 115 THR A O 1
ATOM 877 N N . SER A 1 116 ? 20.679 -51.220 13.990 1.00 37.53 116 SER A N 1
ATOM 878 C CA . SER A 1 116 ? 21.571 -51.412 15.159 1.00 37.53 116 SER A CA 1
ATOM 879 C C . SER A 1 116 ? 22.279 -50.242 15.879 1.00 37.53 116 SER A C 1
ATOM 881 O O . SER A 1 116 ? 23.256 -49.674 15.401 1.00 37.53 116 SER A O 1
ATOM 883 N N . GLU A 1 117 ? 21.820 -50.055 17.122 1.00 43.56 117 GLU A N 1
ATOM 884 C CA . GLU A 1 117 ? 22.489 -49.858 18.428 1.00 43.56 117 GLU A CA 1
ATOM 885 C C . GLU A 1 117 ? 24.033 -49.837 18.556 1.00 43.56 117 GLU A C 1
ATOM 887 O O . GLU A 1 117 ? 24.739 -50.684 18.009 1.00 43.56 117 GLU A O 1
ATOM 892 N N . GLY A 1 118 ? 24.526 -48.992 19.481 1.00 35.47 118 GLY A N 1
ATOM 893 C CA . GLY A 1 118 ? 25.792 -49.215 20.202 1.00 35.47 118 GLY A CA 1
ATOM 894 C C . GLY A 1 118 ? 26.379 -47.982 20.928 1.00 35.47 118 GLY A C 1
ATOM 895 O O . GLY A 1 118 ? 26.769 -47.045 20.242 1.00 35.47 118 GLY A O 1
ATOM 896 N N . PRO A 1 119 ? 26.485 -47.961 22.278 1.00 65.12 119 PRO A N 1
ATOM 897 C CA . PRO A 1 119 ? 26.867 -46.789 23.084 1.00 65.12 119 PRO A CA 1
ATOM 898 C C . PRO A 1 119 ? 28.356 -46.759 23.492 1.00 65.12 119 PRO A C 1
ATOM 900 O O . PRO A 1 119 ? 29.003 -47.803 23.570 1.00 65.12 119 PRO A O 1
ATOM 903 N N . SER A 1 120 ? 28.872 -45.585 23.882 1.00 43.09 120 SER A N 1
ATOM 904 C CA . SER A 1 120 ? 30.051 -45.482 24.760 1.00 43.09 120 SER A CA 1
ATOM 905 C C . SER A 1 120 ? 30.055 -44.191 25.587 1.00 43.09 120 SER A C 1
ATOM 907 O O . SER A 1 120 ? 30.001 -43.093 25.034 1.00 43.09 120 SER A O 1
ATOM 909 N N . ASN A 1 121 ? 30.147 -44.368 26.905 1.00 43.91 121 ASN A N 1
ATOM 910 C CA . ASN A 1 121 ? 30.481 -43.360 27.912 1.00 43.91 121 ASN A CA 1
ATOM 911 C C . ASN A 1 121 ? 31.906 -42.810 27.696 1.00 43.91 121 ASN A C 1
ATOM 913 O O . ASN A 1 121 ? 32.758 -43.538 27.192 1.00 43.91 121 ASN A O 1
ATOM 917 N N . ASP A 1 122 ? 32.192 -41.581 28.127 1.00 42.97 122 ASP A N 1
ATOM 918 C CA . ASP A 1 122 ? 32.937 -41.346 29.377 1.00 42.97 122 ASP A CA 1
ATOM 919 C C . ASP A 1 122 ? 33.255 -39.861 29.600 1.00 42.97 122 ASP A C 1
ATOM 921 O O . ASP A 1 122 ? 33.434 -39.061 28.680 1.00 42.97 122 ASP A O 1
ATOM 925 N N . ASP A 1 123 ? 33.288 -39.548 30.890 1.00 44.19 123 ASP A N 1
ATOM 926 C CA . ASP A 1 123 ? 33.487 -38.267 31.543 1.00 44.19 123 ASP A CA 1
ATOM 927 C C . ASP A 1 123 ? 34.858 -37.629 31.280 1.00 44.19 123 ASP A C 1
ATOM 929 O O . ASP A 1 123 ? 35.886 -38.295 31.371 1.00 44.19 123 ASP A O 1
ATOM 933 N N . HIS A 1 124 ? 34.892 -36.296 31.163 1.00 50.22 124 HIS A N 1
ATOM 934 C CA . HIS A 1 124 ? 35.985 -35.498 31.723 1.00 50.22 124 HIS A CA 1
ATOM 935 C C . HIS A 1 124 ? 35.511 -34.108 32.174 1.00 50.22 124 HIS A C 1
ATOM 937 O O . HIS A 1 124 ? 35.050 -33.284 31.388 1.00 50.22 124 HIS A O 1
ATOM 943 N N . HIS A 1 125 ? 35.678 -33.873 33.477 1.00 43.28 125 HIS A N 1
ATOM 944 C CA . HIS A 1 125 ? 35.666 -32.584 34.158 1.00 43.28 125 HIS A CA 1
ATOM 945 C C . HIS A 1 125 ? 36.562 -31.537 33.481 1.00 43.28 125 HIS A C 1
ATOM 947 O O . HIS A 1 125 ? 37.716 -31.837 33.176 1.00 43.28 125 HIS A O 1
ATOM 953 N N . ASN A 1 126 ? 36.104 -30.280 33.437 1.00 44.00 126 ASN A N 1
ATOM 954 C CA . ASN A 1 126 ? 36.952 -29.168 33.868 1.00 44.00 126 ASN A CA 1
ATOM 955 C C . ASN A 1 126 ? 36.118 -27.965 34.350 1.00 44.00 126 ASN A C 1
ATOM 957 O O . ASN A 1 126 ? 35.389 -27.350 33.575 1.00 44.00 126 ASN A O 1
ATOM 961 N N . ASP A 1 127 ? 36.258 -27.656 35.639 1.00 44.56 127 ASP A N 1
ATOM 962 C CA . ASP A 1 127 ? 35.887 -26.393 36.279 1.00 44.56 127 ASP A CA 1
ATOM 963 C C . ASP A 1 127 ? 36.884 -25.300 35.880 1.00 44.56 127 ASP A C 1
ATOM 965 O O . ASP A 1 127 ? 38.086 -25.521 36.022 1.00 44.56 127 ASP A O 1
ATOM 969 N N . SER A 1 128 ? 36.409 -24.127 35.448 1.00 42.53 128 SER A N 1
ATOM 970 C CA . SER A 1 128 ? 36.934 -22.765 35.738 1.00 42.53 128 SER A CA 1
ATOM 971 C C . SER A 1 128 ? 36.270 -21.761 34.776 1.00 42.53 128 SER A C 1
ATOM 973 O O . SER A 1 128 ? 36.390 -21.903 33.567 1.00 42.53 128 SER A O 1
ATOM 975 N N . ILE A 1 129 ? 35.346 -20.918 35.249 1.00 42.75 129 ILE A N 1
ATOM 976 C CA . ILE A 1 129 ? 35.555 -19.585 35.855 1.00 42.75 129 ILE A CA 1
ATOM 977 C C . ILE A 1 129 ? 35.560 -18.460 34.790 1.00 42.75 129 ILE A C 1
ATOM 979 O O . ILE A 1 129 ? 36.289 -18.522 33.808 1.00 42.75 129 ILE A O 1
ATOM 983 N N . ASP A 1 130 ? 34.757 -17.439 35.104 1.00 39.88 130 ASP A N 1
ATOM 984 C CA . ASP A 1 130 ? 34.701 -16.056 34.604 1.00 39.88 130 ASP A CA 1
ATOM 985 C C . ASP A 1 130 ? 33.796 -15.683 33.409 1.00 39.88 130 ASP A C 1
ATOM 987 O O . ASP A 1 130 ? 33.953 -16.117 32.272 1.00 39.88 130 ASP A O 1
ATOM 991 N N . ASP A 1 131 ? 32.863 -14.785 33.755 1.00 45.72 131 ASP A N 1
ATOM 992 C CA . ASP A 1 131 ? 32.339 -13.653 32.990 1.00 45.72 131 ASP A CA 1
ATOM 993 C C . ASP A 1 131 ? 31.733 -13.897 31.602 1.00 45.72 131 ASP A C 1
ATOM 995 O O . ASP A 1 131 ? 32.351 -13.647 30.572 1.00 45.72 131 ASP A O 1
ATOM 999 N N . ASP A 1 132 ? 30.430 -14.198 31.575 1.00 44.94 132 ASP A N 1
ATOM 1000 C CA . ASP A 1 132 ? 29.592 -13.803 30.436 1.00 44.94 132 ASP A CA 1
ATOM 1001 C C . ASP A 1 132 ? 28.149 -13.483 30.869 1.00 44.94 132 ASP A C 1
ATOM 1003 O O . ASP A 1 132 ? 27.187 -14.183 30.547 1.00 44.94 132 ASP A O 1
ATOM 1007 N N . VAL A 1 133 ? 27.984 -12.388 31.622 1.00 47.34 133 VAL A N 1
ATOM 1008 C CA . VAL A 1 133 ? 26.672 -11.761 31.901 1.00 47.34 133 VAL A CA 1
ATOM 1009 C C . VAL A 1 133 ? 26.289 -10.803 30.758 1.00 47.34 133 VAL A C 1
ATOM 1011 O O . VAL A 1 133 ? 25.797 -9.699 30.977 1.00 47.34 133 VAL A O 1
ATOM 1014 N N . SER A 1 134 ? 26.519 -11.230 29.513 1.00 48.41 134 SER A N 1
ATOM 1015 C CA . SER A 1 134 ? 26.166 -10.484 28.290 1.00 48.41 134 SER A CA 1
ATOM 1016 C C . SER A 1 134 ? 25.124 -11.210 27.433 1.00 48.41 134 SER A C 1
ATOM 1018 O O . SER A 1 134 ? 24.685 -10.686 26.412 1.00 48.41 134 SER A O 1
ATOM 1020 N N . LYS A 1 135 ? 24.671 -12.401 27.841 1.00 45.69 135 LYS A N 1
ATOM 1021 C CA . LYS A 1 135 ? 23.646 -13.174 27.127 1.00 45.69 135 LYS A CA 1
ATOM 1022 C C . LYS A 1 135 ? 22.263 -12.885 27.686 1.00 45.69 135 LYS A C 1
ATOM 1024 O O . LYS A 1 135 ? 21.755 -13.598 28.546 1.00 45.69 135 LYS A O 1
ATOM 1029 N N . GLY A 1 136 ? 21.654 -11.814 27.196 1.00 43.69 136 GLY A N 1
ATOM 1030 C CA . GLY A 1 136 ? 20.270 -11.509 27.543 1.00 43.69 136 GLY A CA 1
ATOM 1031 C C . GLY A 1 136 ? 19.726 -10.219 26.955 1.00 43.69 136 GLY A C 1
ATOM 1032 O O . GLY A 1 136 ? 18.961 -9.544 27.640 1.00 43.69 136 GLY A O 1
ATOM 1033 N N . ARG A 1 137 ? 20.139 -9.823 25.740 1.00 39.38 137 ARG A N 1
ATOM 1034 C CA . ARG A 1 137 ? 19.464 -8.731 25.013 1.00 39.38 137 ARG A CA 1
ATOM 1035 C C . ARG A 1 137 ? 19.729 -8.653 23.504 1.00 39.38 137 ARG A C 1
ATOM 1037 O O . ARG A 1 137 ? 19.602 -7.584 22.923 1.00 39.38 137 ARG A O 1
ATOM 1044 N N . GLU A 1 138 ? 20.034 -9.777 22.864 1.00 45.19 138 GLU A N 1
ATOM 1045 C CA . GLU A 1 138 ? 19.994 -9.915 21.402 1.00 45.19 138 GLU A CA 1
ATOM 1046 C C . GLU A 1 138 ? 18.881 -10.898 21.045 1.00 45.19 138 GLU A C 1
ATOM 1048 O O . GLU A 1 138 ? 19.045 -12.103 21.188 1.00 45.19 138 GLU A O 1
ATOM 1053 N N . THR A 1 139 ? 17.709 -10.364 20.714 1.00 41.22 139 THR A N 1
ATOM 1054 C CA . THR A 1 139 ? 16.620 -10.968 19.911 1.00 41.22 139 THR A CA 1
ATOM 1055 C C . THR A 1 139 ? 15.446 -9.987 19.955 1.00 41.22 139 THR A C 1
ATOM 1057 O O . THR A 1 139 ? 14.324 -10.305 20.324 1.00 41.22 139 THR A O 1
ATOM 1060 N N . ALA A 1 140 ? 15.708 -8.724 19.603 1.00 43.53 140 ALA A N 1
ATOM 1061 C CA . ALA A 1 140 ? 14.700 -8.057 18.797 1.00 43.53 140 ALA A CA 1
ATOM 1062 C C . ALA A 1 140 ? 14.834 -8.761 17.453 1.00 43.53 140 ALA A C 1
ATOM 1064 O O . ALA A 1 140 ? 15.852 -8.570 16.787 1.00 43.53 140 ALA A O 1
ATOM 1065 N N . ASP A 1 141 ? 13.915 -9.689 17.185 1.00 47.53 141 ASP A N 1
ATOM 1066 C CA . ASP A 1 141 ? 13.841 -10.486 15.970 1.00 47.53 141 ASP A CA 1
ATOM 1067 C C . ASP A 1 141 ? 14.140 -9.593 14.774 1.00 47.53 141 ASP A C 1
ATOM 1069 O O . ASP A 1 141 ? 13.322 -8.785 14.332 1.00 47.53 141 ASP A O 1
ATOM 1073 N N . ARG A 1 142 ? 15.380 -9.677 14.299 1.00 49.19 142 ARG A N 1
ATOM 1074 C CA . ARG A 1 142 ? 15.793 -9.053 13.061 1.00 49.19 142 ARG A CA 1
ATOM 1075 C C . ARG A 1 142 ? 15.166 -9.933 12.001 1.00 49.19 142 ARG A C 1
ATOM 1077 O O . ARG A 1 142 ? 15.771 -10.913 11.585 1.00 49.19 142 ARG A O 1
ATOM 1084 N N . TRP A 1 143 ? 13.911 -9.639 11.676 1.00 65.75 143 TRP A N 1
ATOM 1085 C CA . TRP A 1 143 ? 13.238 -10.203 10.521 1.00 65.75 143 TRP A CA 1
ATOM 1086 C C . TRP A 1 143 ? 14.219 -10.079 9.360 1.00 65.75 143 TRP A C 1
ATOM 1088 O O . TRP A 1 143 ? 14.673 -8.973 9.051 1.00 65.75 143 TRP A O 1
ATOM 1098 N N . ASP A 1 144 ? 14.643 -11.216 8.813 1.00 83.50 144 ASP A N 1
ATOM 1099 C CA . ASP A 1 144 ? 15.472 -11.211 7.619 1.00 83.50 144 ASP A CA 1
ATOM 1100 C C . ASP A 1 144 ? 14.703 -10.425 6.561 1.00 83.50 144 ASP A C 1
ATOM 1102 O O . ASP A 1 144 ? 13.560 -10.766 6.260 1.00 83.50 144 ASP A O 1
ATOM 1106 N N . LEU A 1 145 ? 15.295 -9.334 6.073 1.00 90.94 145 LEU A N 1
ATOM 1107 C CA . LEU A 1 145 ? 14.677 -8.495 5.051 1.00 90.94 145 LEU A CA 1
ATOM 1108 C C . LEU A 1 145 ? 14.381 -9.342 3.813 1.00 90.94 145 LEU A C 1
ATOM 1110 O O . LEU A 1 145 ? 15.156 -10.241 3.465 1.00 90.94 145 LEU A O 1
ATOM 1114 N N . PHE A 1 146 ? 13.280 -9.044 3.130 1.00 95.00 146 PHE A N 1
ATOM 1115 C CA . PHE A 1 146 ? 12.938 -9.758 1.910 1.00 95.00 146 PHE A CA 1
ATOM 1116 C C . PHE A 1 146 ? 13.980 -9.465 0.831 1.00 95.00 146 PHE A C 1
ATOM 1118 O O . PHE A 1 146 ? 14.245 -8.311 0.484 1.00 95.00 146 PHE A O 1
ATOM 1125 N N . SER A 1 147 ? 14.583 -10.522 0.293 1.00 94.50 147 SER A N 1
ATOM 1126 C CA . SER A 1 147 ? 15.626 -10.398 -0.720 1.00 94.50 147 SER A CA 1
ATOM 1127 C C . SER A 1 147 ? 15.028 -10.353 -2.123 1.00 94.50 147 SER A C 1
ATOM 1129 O O . SER A 1 147 ? 14.180 -11.173 -2.469 1.00 94.50 147 SER A O 1
ATOM 1131 N N . ALA A 1 148 ? 15.545 -9.467 -2.978 1.00 94.12 148 ALA A N 1
ATOM 1132 C CA . ALA A 1 148 ? 15.274 -9.511 -4.416 1.00 94.12 148 ALA A CA 1
ATOM 1133 C C . ALA A 1 148 ? 15.766 -10.821 -5.065 1.00 94.12 148 ALA A C 1
ATOM 1135 O O . ALA A 1 148 ? 15.304 -11.188 -6.142 1.00 94.12 148 ALA A O 1
ATOM 1136 N N . ASP A 1 149 ? 16.670 -11.550 -4.407 1.00 95.44 149 ASP A N 1
ATOM 1137 C CA . ASP A 1 149 ? 17.161 -12.848 -4.874 1.00 95.44 149 ASP A CA 1
ATOM 1138 C C . ASP A 1 149 ? 16.303 -14.027 -4.372 1.00 95.44 149 ASP A C 1
ATOM 1140 O O . ASP A 1 149 ? 16.632 -15.183 -4.635 1.00 95.44 149 ASP A O 1
ATOM 1144 N N . ALA A 1 150 ? 15.206 -13.760 -3.651 1.00 94.50 150 ALA A N 1
ATOM 1145 C CA . ALA A 1 150 ? 14.257 -14.790 -3.244 1.00 94.50 150 ALA A CA 1
ATOM 1146 C C . ALA A 1 150 ? 13.605 -15.454 -4.467 1.00 94.50 150 ALA A C 1
ATOM 1148 O O . ALA A 1 150 ? 13.280 -14.790 -5.455 1.00 94.50 150 ALA A O 1
ATOM 1149 N N . GLU A 1 151 ? 13.388 -16.767 -4.383 1.00 95.69 151 GLU A N 1
ATOM 1150 C CA . GLU A 1 151 ? 12.699 -17.545 -5.412 1.00 95.69 151 GLU A CA 1
ATOM 1151 C C . GLU A 1 151 ? 11.211 -17.681 -5.067 1.00 95.69 151 GLU A C 1
ATOM 1153 O O . GLU A 1 151 ? 10.844 -18.149 -3.989 1.00 95.69 151 GLU A O 1
ATOM 1158 N N . VAL A 1 152 ? 10.345 -17.288 -5.999 1.00 95.31 152 VAL A N 1
ATOM 1159 C CA . VAL A 1 152 ? 8.889 -17.398 -5.896 1.00 95.31 152 VAL A CA 1
ATOM 1160 C C . VAL A 1 152 ? 8.371 -18.098 -7.145 1.00 95.31 152 VAL A C 1
ATOM 1162 O O . VAL A 1 152 ? 8.541 -17.602 -8.257 1.00 95.31 152 VAL A O 1
ATOM 1165 N N . ASN A 1 153 ? 7.716 -19.248 -6.971 1.00 93.06 153 ASN A N 1
ATOM 1166 C CA . ASN A 1 153 ? 7.160 -20.047 -8.070 1.00 93.06 153 ASN A CA 1
ATOM 1167 C C . ASN A 1 153 ? 8.181 -20.390 -9.177 1.00 93.06 153 ASN A C 1
ATOM 1169 O O . ASN A 1 153 ? 7.850 -20.379 -10.362 1.00 93.06 153 ASN A O 1
ATOM 1173 N N . GLY A 1 154 ? 9.424 -20.709 -8.797 1.00 93.50 154 GLY A N 1
ATOM 1174 C CA . GLY A 1 154 ? 10.486 -21.077 -9.743 1.00 93.50 154 GLY A CA 1
ATOM 1175 C C . GLY A 1 154 ? 11.187 -19.891 -10.411 1.00 93.50 154 GLY A C 1
ATOM 1176 O O . GLY A 1 154 ? 11.976 -20.087 -11.335 1.00 93.50 154 GLY A O 1
ATOM 1177 N N . GLU A 1 155 ? 10.890 -18.662 -9.983 1.00 96.06 155 GLU A N 1
ATOM 1178 C CA . GLU A 1 155 ? 11.461 -17.436 -10.529 1.00 96.06 155 GLU A CA 1
ATOM 1179 C C . GLU A 1 155 ? 12.091 -16.580 -9.426 1.00 96.06 155 GLU A C 1
ATOM 1181 O O . GLU A 1 155 ? 11.499 -16.364 -8.372 1.00 96.06 155 GLU A O 1
ATOM 1186 N N . ILE A 1 156 ? 13.277 -16.030 -9.692 1.00 96.62 156 ILE A N 1
ATOM 1187 C CA . ILE A 1 156 ? 13.917 -15.055 -8.805 1.00 96.62 156 ILE A CA 1
ATOM 1188 C C . ILE A 1 156 ? 13.179 -13.714 -8.909 1.00 96.62 156 ILE A C 1
ATOM 1190 O O . ILE A 1 156 ? 12.998 -13.197 -10.010 1.00 96.62 156 ILE A O 1
ATOM 1194 N N . VAL A 1 157 ? 12.814 -13.102 -7.780 1.00 96.19 157 VAL A N 1
ATOM 1195 C CA . VAL A 1 157 ? 12.087 -11.817 -7.733 1.00 96.19 157 VAL A CA 1
ATOM 1196 C C . VAL A 1 157 ? 12.777 -10.715 -8.549 1.00 96.19 157 VAL A C 1
ATOM 1198 O O . VAL A 1 157 ? 12.100 -9.928 -9.209 1.00 96.19 157 VAL A O 1
ATOM 1201 N N . ARG A 1 158 ? 14.112 -10.692 -8.592 1.00 96.19 158 ARG A N 1
ATOM 1202 C CA . ARG A 1 158 ? 14.914 -9.794 -9.435 1.00 96.19 158 ARG A CA 1
ATOM 1203 C C . ARG A 1 158 ? 14.483 -9.829 -10.904 1.00 96.19 158 ARG A C 1
ATOM 1205 O O . ARG A 1 158 ? 14.364 -8.775 -11.513 1.00 96.19 158 ARG A O 1
ATOM 1212 N N . ALA A 1 159 ? 14.134 -10.997 -11.446 1.00 95.50 159 ALA A N 1
ATOM 1213 C CA . ALA A 1 159 ? 13.638 -11.112 -12.817 1.00 95.50 159 ALA A CA 1
ATOM 1214 C C . ALA A 1 159 ? 12.279 -10.414 -13.021 1.00 95.50 159 ALA A C 1
ATOM 1216 O O . ALA A 1 159 ? 12.005 -9.919 -14.117 1.00 95.50 159 ALA A O 1
ATOM 1217 N N . ARG A 1 160 ? 11.435 -10.332 -11.979 1.00 94.50 160 ARG A N 1
ATOM 1218 C CA . ARG A 1 160 ? 10.197 -9.531 -11.995 1.00 94.50 160 ARG A CA 1
ATOM 1219 C C . ARG A 1 160 ? 10.519 -8.041 -11.997 1.00 94.50 160 ARG A C 1
ATOM 1221 O O . ARG A 1 160 ? 9.962 -7.296 -12.798 1.00 94.50 160 ARG A O 1
ATOM 1228 N N . PHE A 1 161 ? 11.465 -7.610 -11.162 1.00 95.69 161 PHE A N 1
ATOM 1229 C CA . PHE A 1 161 ? 11.946 -6.226 -11.164 1.00 95.69 161 PHE A CA 1
ATOM 1230 C C . PHE A 1 161 ? 12.568 -5.822 -12.507 1.00 95.69 161 PHE A C 1
ATOM 1232 O O . PHE A 1 161 ? 12.308 -4.724 -12.995 1.00 95.69 161 PHE A O 1
ATOM 1239 N N . ASP A 1 162 ? 13.288 -6.726 -13.167 1.00 93.94 162 ASP A N 1
ATOM 1240 C CA . ASP A 1 162 ? 13.843 -6.498 -14.504 1.00 93.94 162 ASP A CA 1
ATOM 1241 C C . ASP A 1 162 ? 12.759 -6.348 -15.584 1.00 93.94 162 ASP A C 1
ATOM 1243 O O . ASP A 1 162 ? 13.027 -5.828 -16.662 1.00 93.94 162 ASP A O 1
ATOM 1247 N N . ARG A 1 163 ? 11.508 -6.743 -15.326 1.00 92.94 163 ARG A N 1
ATOM 1248 C CA . ARG A 1 163 ? 10.373 -6.482 -16.229 1.00 92.94 163 ARG A CA 1
ATOM 1249 C C . ARG A 1 163 ? 9.595 -5.222 -15.887 1.00 92.94 163 ARG A C 1
ATOM 1251 O O . ARG A 1 163 ? 8.665 -4.880 -16.617 1.00 92.94 163 ARG A O 1
ATOM 1258 N N . TRP A 1 164 ? 9.963 -4.524 -14.814 1.00 94.31 164 TRP A N 1
ATOM 1259 C CA . TRP A 1 164 ? 9.255 -3.330 -14.384 1.00 94.31 164 TRP A CA 1
ATOM 1260 C C . TRP A 1 164 ? 9.216 -2.280 -15.496 1.00 94.31 164 TRP A C 1
ATOM 1262 O O . TRP A 1 164 ? 10.251 -1.796 -15.963 1.00 94.31 164 TRP A O 1
ATOM 1272 N N . ASN A 1 165 ? 7.994 -1.947 -15.908 1.00 92.38 165 ASN A N 1
ATOM 1273 C CA . ASN A 1 165 ? 7.684 -0.857 -16.813 1.00 92.38 165 ASN A CA 1
ATOM 1274 C C . ASN A 1 165 ? 6.341 -0.236 -16.383 1.00 92.38 165 ASN A C 1
ATOM 1276 O O . ASN A 1 165 ? 5.292 -0.814 -16.683 1.00 92.38 165 ASN A O 1
ATOM 1280 N N . PRO A 1 166 ? 6.346 0.921 -15.696 1.00 90.62 166 PRO A N 1
ATOM 1281 C CA . PRO A 1 166 ? 5.127 1.534 -15.161 1.00 90.62 166 PRO A CA 1
ATOM 1282 C C . PRO A 1 166 ? 4.058 1.803 -16.234 1.00 90.62 166 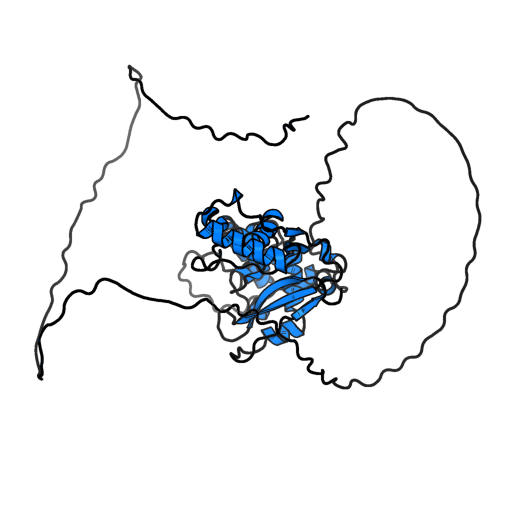PRO A C 1
ATOM 1284 O O . PRO A 1 166 ? 2.866 1.632 -15.973 1.00 90.62 166 PRO A O 1
ATOM 1287 N N . GLU A 1 167 ? 4.453 2.137 -17.466 1.00 89.06 167 GLU A N 1
ATOM 1288 C CA . GLU A 1 167 ? 3.503 2.445 -18.544 1.00 89.06 167 GLU A CA 1
ATOM 1289 C C . GLU A 1 167 ? 2.676 1.225 -18.964 1.00 89.06 167 GLU A C 1
ATOM 1291 O O . GLU A 1 167 ? 1.488 1.358 -19.266 1.00 89.06 167 GLU A O 1
ATOM 1296 N N . GLN A 1 168 ? 3.264 0.022 -18.924 1.00 87.88 168 GLN A N 1
ATOM 1297 C CA . GLN A 1 168 ? 2.541 -1.221 -19.228 1.00 87.88 168 GLN A CA 1
ATOM 1298 C C . GLN A 1 168 ? 1.402 -1.492 -18.240 1.00 87.88 168 GLN A C 1
ATOM 1300 O O . GLN A 1 168 ? 0.464 -2.219 -18.569 1.00 87.88 168 GLN A O 1
ATOM 1305 N N . PHE A 1 169 ? 1.465 -0.881 -17.057 1.00 85.06 169 PHE A N 1
ATOM 1306 C CA . PHE A 1 169 ? 0.493 -1.033 -15.980 1.00 85.06 169 PHE A CA 1
ATOM 1307 C C . PHE A 1 169 ? -0.331 0.237 -15.748 1.00 85.06 169 PHE A C 1
ATOM 1309 O O . PHE A 1 169 ? -0.990 0.361 -14.718 1.00 85.06 169 PHE A O 1
ATOM 1316 N N . THR A 1 170 ? -0.338 1.171 -16.710 1.00 85.88 170 THR A N 1
ATOM 1317 C CA . THR A 1 170 ? -1.054 2.460 -16.642 1.00 85.88 170 THR A CA 1
ATOM 1318 C C . THR A 1 170 ? -0.630 3.354 -15.472 1.00 85.88 170 THR A C 1
ATOM 1320 O O . THR A 1 170 ? -1.412 4.175 -14.994 1.00 85.88 170 THR A O 1
ATOM 1323 N N . MET A 1 171 ? 0.613 3.206 -15.014 1.00 88.25 171 MET A N 1
ATOM 1324 C CA . MET A 1 171 ? 1.174 3.971 -13.905 1.00 88.25 171 MET A CA 1
ATOM 1325 C C . MET A 1 171 ? 2.075 5.098 -14.399 1.00 88.25 171 MET A C 1
ATOM 1327 O O . MET A 1 171 ? 2.707 5.009 -15.454 1.00 88.25 171 MET A O 1
ATOM 1331 N N . SER A 1 172 ? 2.143 6.161 -13.603 1.00 91.19 172 SER A N 1
ATOM 1332 C CA . SER A 1 172 ? 3.063 7.271 -13.824 1.00 91.19 172 SER A CA 1
ATOM 1333 C C . SER A 1 172 ? 4.500 6.811 -13.623 1.00 91.19 172 SER A C 1
ATOM 1335 O O . SER A 1 172 ? 4.800 6.064 -12.694 1.00 91.19 172 SER A O 1
ATOM 1337 N N . ARG A 1 173 ? 5.402 7.291 -14.474 1.00 93.31 173 ARG A N 1
ATOM 1338 C CA . ARG A 1 173 ? 6.840 7.058 -14.316 1.00 93.31 173 ARG A CA 1
ATOM 1339 C C . ARG A 1 173 ? 7.398 7.975 -13.228 1.00 93.31 173 ARG A C 1
ATOM 1341 O O . ARG A 1 173 ? 6.834 9.052 -13.014 1.00 93.31 173 ARG A O 1
ATOM 1348 N N . PRO A 1 174 ? 8.511 7.607 -12.574 1.00 93.75 174 PRO A N 1
ATOM 1349 C CA . PRO A 1 174 ? 9.206 8.521 -11.683 1.00 93.75 174 PRO A CA 1
ATOM 1350 C C . PRO A 1 174 ? 9.535 9.834 -12.408 1.00 93.75 174 PRO A C 1
ATOM 1352 O O . PRO A 1 174 ? 10.112 9.795 -13.502 1.00 93.75 174 PRO A O 1
ATOM 1355 N N . PRO A 1 175 ? 9.158 10.995 -11.845 1.00 92.88 175 PRO A N 1
ATOM 1356 C CA . PRO A 1 175 ? 9.344 12.266 -12.524 1.00 92.88 175 PRO A CA 1
ATOM 1357 C C . PRO A 1 175 ? 10.835 12.535 -12.698 1.00 92.88 175 PRO A C 1
ATOM 1359 O O . PRO A 1 175 ? 11.632 12.297 -11.786 1.00 92.88 175 PRO A O 1
ATOM 1362 N N . LYS A 1 176 ? 11.217 13.059 -13.866 1.00 90.38 176 LYS A N 1
ATOM 1363 C CA . LYS A 1 176 ? 12.569 13.593 -14.036 1.00 90.38 176 LYS A CA 1
ATOM 1364 C C . LYS A 1 176 ? 12.740 14.705 -12.990 1.00 90.38 176 LYS A C 1
ATOM 1366 O O . LYS A 1 176 ? 11.819 15.513 -12.853 1.00 90.38 176 LYS A O 1
ATOM 1371 N N . PRO A 1 177 ? 13.850 14.738 -12.229 1.00 82.19 177 PRO A N 1
ATOM 1372 C CA . PRO A 1 177 ? 14.122 15.862 -11.337 1.00 82.19 177 PRO A CA 1
ATOM 1373 C C . PRO A 1 177 ? 14.003 17.133 -12.166 1.00 82.19 177 PRO A C 1
ATOM 1375 O O . PRO A 1 177 ? 14.488 17.110 -13.299 1.00 82.19 177 PRO A O 1
ATOM 1378 N N . ASP A 1 178 ? 13.343 18.169 -11.633 1.00 72.94 178 ASP A N 1
ATOM 1379 C CA . ASP A 1 178 ? 13.099 19.425 -12.342 1.00 72.94 178 ASP A CA 1
ATOM 1380 C C . ASP A 1 178 ? 14.371 19.822 -13.082 1.00 72.94 178 ASP A C 1
ATOM 1382 O O . ASP A 1 178 ? 15.360 20.279 -12.496 1.00 72.94 178 ASP A O 1
ATOM 1386 N N . ALA A 1 179 ? 14.380 19.555 -14.388 1.00 52.50 179 ALA A N 1
ATOM 1387 C CA . ALA A 1 179 ? 15.415 20.066 -15.238 1.00 52.50 179 ALA A CA 1
ATOM 1388 C C . ALA A 1 179 ? 15.217 21.563 -15.104 1.00 52.50 179 ALA A C 1
ATOM 1390 O O . ALA A 1 179 ? 14.159 22.065 -15.483 1.00 52.50 179 ALA A O 1
ATOM 1391 N N . ILE A 1 180 ? 16.191 22.254 -14.503 1.00 47.78 180 ILE A N 1
ATOM 1392 C CA . ILE A 1 180 ? 16.368 23.696 -14.670 1.00 47.78 180 ILE A CA 1
ATOM 1393 C C . ILE A 1 180 ? 15.912 23.986 -16.092 1.00 47.78 180 ILE A C 1
ATOM 1395 O O . ILE A 1 180 ? 16.518 23.412 -16.998 1.00 47.78 180 ILE A O 1
ATOM 1399 N N . GLU A 1 181 ? 14.808 24.731 -16.238 1.00 43.56 181 GLU A N 1
ATOM 1400 C CA . GLU A 1 181 ? 14.071 24.971 -17.483 1.00 43.56 181 GLU A CA 1
ATOM 1401 C C . GLU A 1 181 ? 15.005 25.532 -18.563 1.00 43.56 181 GLU A C 1
ATOM 1403 O O . GLU A 1 181 ? 15.013 26.712 -18.909 1.00 43.56 181 GLU A O 1
ATOM 1408 N N . LEU A 1 182 ? 15.850 24.686 -19.126 1.00 46.12 182 LEU A N 1
ATOM 1409 C CA . LEU A 1 182 ? 16.492 24.938 -20.381 1.00 46.12 182 LEU A CA 1
ATOM 1410 C C . LEU A 1 182 ? 15.381 24.634 -21.361 1.00 46.12 182 LEU A C 1
ATOM 1412 O O . LEU A 1 182 ? 15.076 23.466 -21.583 1.00 46.12 182 LEU A O 1
ATOM 1416 N N . ASN A 1 183 ? 14.770 25.708 -21.878 1.00 49.16 183 ASN A N 1
ATOM 1417 C CA . ASN A 1 183 ? 13.886 25.786 -23.047 1.00 49.16 183 ASN A CA 1
ATOM 1418 C C . ASN A 1 183 ? 14.534 25.139 -24.288 1.00 49.16 183 ASN A C 1
ATOM 1420 O O . ASN A 1 183 ? 14.709 25.758 -25.337 1.00 49.16 183 ASN A O 1
ATOM 1424 N N . THR A 1 184 ? 14.951 23.894 -24.151 1.00 50.06 184 THR A N 1
ATOM 1425 C CA . THR A 1 184 ? 15.423 23.034 -25.207 1.00 50.06 184 THR A CA 1
ATOM 1426 C C . THR A 1 184 ? 14.192 22.215 -25.539 1.00 50.06 184 THR A C 1
ATOM 1428 O O . THR A 1 184 ? 13.711 21.494 -24.662 1.00 50.06 184 THR A O 1
ATOM 1431 N N . PRO A 1 185 ? 13.612 22.371 -26.739 1.00 49.72 185 PRO A N 1
ATOM 1432 C CA . PRO A 1 185 ? 12.570 21.454 -27.162 1.00 49.72 185 PRO A CA 1
ATOM 1433 C C . PRO A 1 185 ? 13.100 20.028 -26.966 1.00 49.72 185 PRO A C 1
ATOM 1435 O O . PRO A 1 185 ? 14.291 19.809 -27.234 1.00 49.72 185 PRO A O 1
ATOM 1438 N N . PRO A 1 186 ? 12.274 19.094 -26.456 1.00 57.22 186 PRO A N 1
ATOM 1439 C CA . PRO A 1 186 ? 12.698 17.710 -26.358 1.00 57.22 186 PRO A CA 1
ATOM 1440 C C . PRO A 1 186 ? 13.207 17.320 -27.750 1.00 57.22 186 PRO A C 1
ATOM 1442 O O . PRO A 1 186 ? 12.526 17.629 -28.737 1.00 57.22 186 PRO A O 1
ATOM 1445 N N . PRO A 1 187 ? 14.427 16.764 -27.871 1.00 57.34 187 PRO A N 1
ATOM 1446 C CA . PRO A 1 187 ? 14.842 16.204 -29.145 1.00 57.34 187 PRO A CA 1
ATOM 1447 C C . PRO A 1 187 ? 13.748 15.235 -29.609 1.00 57.34 187 PRO A C 1
ATOM 1449 O O . PRO A 1 187 ? 12.992 14.722 -28.784 1.00 57.34 187 PRO A O 1
ATOM 1452 N N . ASP A 1 188 ? 13.622 15.013 -30.916 1.00 58.16 188 ASP A N 1
ATOM 1453 C CA . ASP A 1 188 ? 12.827 13.894 -31.420 1.00 58.16 188 ASP A CA 1
ATOM 1454 C C . ASP A 1 188 ? 13.459 12.616 -30.836 1.00 58.16 188 ASP A C 1
ATOM 1456 O O . ASP A 1 188 ? 14.432 12.086 -31.373 1.00 58.16 188 ASP A O 1
ATOM 1460 N N . GLU A 1 189 ? 13.017 12.222 -29.639 1.00 61.50 189 GLU A N 1
ATOM 1461 C CA . GLU A 1 189 ? 13.582 11.120 -28.878 1.00 61.50 189 GLU A CA 1
ATOM 1462 C C . GLU A 1 189 ? 13.092 9.853 -29.562 1.00 61.50 189 GLU A C 1
ATOM 1464 O O . GLU A 1 189 ? 11.945 9.430 -29.399 1.00 61.50 189 GLU A O 1
ATOM 1469 N N . ASP A 1 190 ? 13.974 9.255 -30.366 1.00 68.00 190 ASP A N 1
ATOM 1470 C CA . ASP A 1 190 ? 13.868 7.837 -30.669 1.00 68.00 190 ASP A CA 1
ATOM 1471 C C . ASP A 1 190 ? 13.594 7.102 -29.347 1.00 68.00 190 ASP A C 1
ATOM 1473 O O . ASP A 1 190 ? 14.241 7.420 -28.340 1.00 68.00 190 ASP A O 1
ATOM 1477 N N . PRO A 1 191 ? 12.638 6.155 -29.317 1.00 68.31 191 PRO A N 1
ATOM 1478 C CA . PRO A 1 191 ? 12.292 5.453 -28.094 1.00 68.31 191 PRO A CA 1
ATOM 1479 C C . PRO A 1 191 ? 13.569 4.888 -27.477 1.00 68.31 191 PRO A C 1
ATOM 1481 O O . PRO A 1 191 ? 14.269 4.088 -28.105 1.00 68.31 191 PRO A O 1
ATOM 1484 N N . LEU A 1 192 ? 13.888 5.367 -26.271 1.00 69.69 192 LEU A N 1
ATOM 1485 C CA . LEU A 1 192 ? 15.058 4.919 -25.536 1.00 69.69 192 LEU A CA 1
ATOM 1486 C C . LEU A 1 192 ? 15.008 3.398 -25.419 1.00 69.69 192 LEU A C 1
ATOM 1488 O O . LEU A 1 192 ? 13.948 2.800 -25.213 1.00 69.69 192 LEU A O 1
ATOM 1492 N N . ASP A 1 193 ? 16.180 2.783 -25.534 1.00 88.50 193 ASP A N 1
ATOM 1493 C CA . ASP A 1 193 ? 16.355 1.383 -25.182 1.00 88.50 193 ASP A CA 1
ATOM 1494 C C . ASP A 1 193 ? 15.752 1.124 -23.787 1.00 88.50 193 ASP A C 1
ATOM 1496 O O . ASP A 1 193 ? 15.942 1.917 -22.859 1.00 88.50 193 ASP A O 1
ATOM 1500 N N . VAL A 1 194 ? 14.986 0.037 -23.652 1.00 87.38 194 VAL A N 1
ATOM 1501 C CA . VAL A 1 194 ? 14.190 -0.245 -22.445 1.00 87.38 194 VAL A CA 1
ATOM 1502 C C . VAL A 1 194 ? 15.070 -0.298 -21.192 1.00 87.38 194 VAL A C 1
ATOM 1504 O O . VAL A 1 194 ? 14.642 0.150 -20.127 1.00 87.38 194 VAL A O 1
ATOM 1507 N N . ASP A 1 195 ? 16.311 -0.773 -21.306 1.00 89.00 195 ASP A N 1
ATOM 1508 C CA . ASP A 1 195 ? 17.225 -0.865 -20.170 1.00 89.00 195 ASP A CA 1
ATOM 1509 C C . ASP A 1 195 ? 17.802 0.505 -19.794 1.00 89.00 195 ASP A C 1
ATOM 1511 O O . ASP A 1 195 ? 17.885 0.840 -18.608 1.00 89.00 195 ASP A O 1
ATOM 1515 N N . VAL A 1 196 ? 18.128 1.345 -20.785 1.00 91.06 196 VAL A N 1
ATOM 1516 C CA . VAL A 1 196 ? 18.508 2.754 -20.549 1.00 91.06 196 VAL A CA 1
ATOM 1517 C C . VAL A 1 196 ? 17.380 3.482 -19.831 1.00 91.06 196 VAL A C 1
ATOM 1519 O O . VAL A 1 196 ? 17.603 4.234 -18.878 1.00 91.06 196 VAL A O 1
ATOM 1522 N N . GLN A 1 197 ? 16.162 3.215 -20.276 1.00 91.38 197 GLN A N 1
ATOM 1523 C CA . GLN A 1 197 ? 14.977 3.865 -19.786 1.00 91.38 197 GLN A CA 1
ATOM 1524 C C . GLN A 1 197 ? 14.625 3.435 -18.349 1.00 91.38 197 GLN A C 1
ATOM 1526 O O . GLN A 1 197 ? 14.306 4.295 -17.524 1.00 91.38 197 GLN A O 1
ATOM 1531 N N . ARG A 1 198 ? 14.773 2.146 -18.013 1.00 92.19 198 ARG A N 1
ATOM 1532 C CA . ARG A 1 198 ? 14.638 1.627 -16.639 1.00 92.19 198 ARG A CA 1
ATOM 1533 C C . ARG A 1 198 ? 15.709 2.196 -15.708 1.00 92.19 198 ARG A C 1
ATOM 1535 O O . ARG A 1 198 ? 15.415 2.559 -14.570 1.00 92.19 198 ARG A O 1
ATOM 1542 N N . ALA A 1 199 ? 16.950 2.308 -16.184 1.00 93.56 199 ALA A N 1
ATOM 1543 C CA . ALA A 1 199 ? 18.031 2.914 -15.411 1.00 93.56 199 ALA A CA 1
ATOM 1544 C C . ALA A 1 199 ? 17.765 4.402 -15.118 1.00 93.56 199 ALA A C 1
ATOM 1546 O O . ALA A 1 199 ? 18.092 4.887 -14.034 1.00 93.56 199 ALA A O 1
ATOM 1547 N N . GLU A 1 200 ? 17.160 5.131 -16.061 1.00 94.50 200 GLU A N 1
ATOM 1548 C CA . GLU A 1 200 ? 16.709 6.506 -15.840 1.00 94.50 200 GLU A CA 1
ATOM 1549 C C . GLU A 1 200 ? 15.599 6.576 -14.782 1.00 94.50 200 GLU A C 1
ATOM 1551 O O . GLU A 1 200 ? 15.730 7.357 -13.841 1.00 94.50 200 GLU A O 1
ATOM 1556 N N . ASP A 1 201 ? 14.581 5.713 -14.864 1.00 95.19 201 ASP A N 1
ATOM 1557 C CA . ASP A 1 201 ? 13.508 5.644 -13.862 1.00 95.19 201 ASP A CA 1
ATOM 1558 C C . ASP A 1 201 ? 14.044 5.362 -12.462 1.00 95.19 201 ASP A C 1
ATOM 1560 O O . ASP A 1 201 ? 13.623 6.004 -11.503 1.00 95.19 201 ASP A O 1
ATOM 1564 N N . GLY A 1 202 ? 14.999 4.436 -12.336 1.00 96.31 202 GLY A N 1
ATOM 1565 C CA . GLY A 1 202 ? 15.653 4.146 -11.063 1.00 96.31 202 GLY A CA 1
ATOM 1566 C C . GLY A 1 202 ? 16.364 5.373 -10.485 1.00 96.31 202 GLY A C 1
ATOM 1567 O O . GLY A 1 202 ? 16.182 5.694 -9.313 1.00 96.31 202 GLY A O 1
ATOM 1568 N N . ARG A 1 203 ? 17.131 6.112 -11.300 1.00 96.69 203 ARG A N 1
ATOM 1569 C CA . ARG A 1 203 ? 17.798 7.352 -10.851 1.00 96.69 203 ARG A CA 1
ATOM 1570 C C . ARG A 1 203 ? 16.799 8.435 -10.449 1.00 96.69 203 ARG A C 1
ATOM 1572 O O . ARG A 1 203 ? 16.976 9.073 -9.414 1.00 96.69 203 ARG A O 1
ATOM 1579 N N . ASN A 1 204 ? 15.760 8.634 -11.256 1.00 96.62 204 ASN A N 1
ATOM 1580 C CA . ASN A 1 204 ? 14.706 9.610 -10.993 1.00 96.62 204 ASN A CA 1
ATOM 1581 C C . ASN A 1 204 ? 13.964 9.286 -9.695 1.00 96.62 204 ASN A C 1
ATOM 1583 O O . ASN A 1 204 ? 13.722 10.177 -8.886 1.00 96.62 204 ASN A O 1
ATOM 1587 N N . ALA A 1 205 ? 13.669 8.007 -9.458 1.00 97.31 205 ALA A N 1
ATOM 1588 C CA . ALA A 1 205 ? 13.017 7.556 -8.239 1.00 97.31 205 ALA A CA 1
ATOM 1589 C C . ALA A 1 205 ? 13.867 7.811 -6.991 1.00 97.31 205 ALA A C 1
ATOM 1591 O O . ALA A 1 205 ? 13.345 8.338 -6.013 1.00 97.31 205 ALA A O 1
ATOM 1592 N N . VAL A 1 206 ? 15.173 7.525 -7.047 1.00 97.88 206 VAL A N 1
ATOM 1593 C CA . VAL A 1 206 ? 16.106 7.814 -5.944 1.00 97.88 206 VAL A CA 1
ATOM 1594 C C . VAL A 1 206 ? 16.102 9.300 -5.588 1.00 97.88 206 VAL A C 1
ATOM 1596 O O . VAL A 1 206 ? 15.98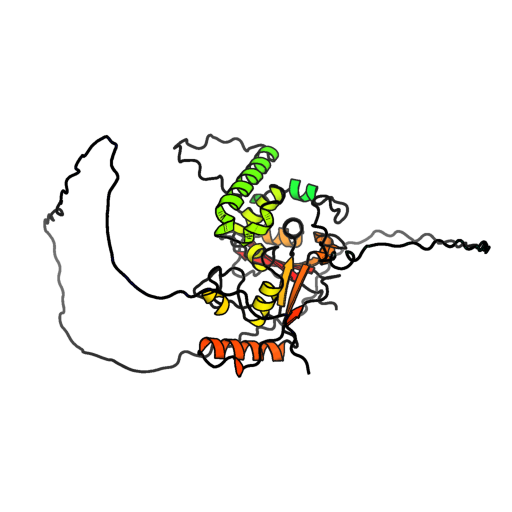6 9.666 -4.419 1.00 97.88 206 VAL A O 1
ATOM 1599 N N . LEU A 1 207 ? 16.172 10.174 -6.595 1.00 96.88 207 LEU A N 1
ATOM 1600 C CA . LEU A 1 207 ? 16.115 11.622 -6.382 1.00 96.88 207 LEU A CA 1
ATOM 1601 C C . LEU A 1 207 ? 14.758 12.067 -5.831 1.00 96.88 207 LEU A C 1
ATOM 1603 O O . LEU A 1 207 ? 14.696 12.897 -4.926 1.00 96.88 207 LEU A O 1
ATOM 1607 N N . TYR A 1 208 ? 13.668 11.500 -6.345 1.00 96.69 208 TYR A N 1
ATOM 1608 C CA . TYR A 1 208 ? 12.327 11.796 -5.868 1.00 96.69 208 TYR A CA 1
ATOM 1609 C C . TYR A 1 208 ? 12.156 11.425 -4.390 1.00 96.69 208 TYR A C 1
ATOM 1611 O O . TYR A 1 208 ? 11.690 12.261 -3.616 1.00 96.69 208 TYR A O 1
ATOM 1619 N N . VAL A 1 209 ? 12.566 10.218 -3.984 1.00 97.12 209 VAL A N 1
ATOM 1620 C CA . VAL A 1 209 ? 12.509 9.763 -2.585 1.00 97.12 209 VAL A CA 1
ATOM 1621 C C . VAL A 1 209 ? 13.336 10.689 -1.696 1.00 97.12 209 VAL A C 1
ATOM 1623 O O . VAL A 1 209 ? 12.810 11.203 -0.709 1.00 97.12 209 VAL A O 1
ATOM 1626 N N . ALA A 1 210 ? 14.583 10.977 -2.081 1.00 96.62 210 ALA A N 1
ATOM 1627 C CA . ALA A 1 210 ? 15.464 11.866 -1.326 1.00 96.62 210 ALA A CA 1
ATOM 1628 C C . ALA A 1 210 ? 14.852 13.260 -1.099 1.00 96.62 210 ALA A C 1
ATOM 1630 O O . ALA A 1 210 ? 14.971 13.809 -0.006 1.00 96.62 210 ALA A O 1
ATOM 1631 N N . ASN A 1 211 ? 14.159 13.806 -2.102 1.00 96.12 211 ASN A N 1
ATOM 1632 C CA . ASN A 1 211 ? 13.561 15.140 -2.033 1.00 96.12 211 ASN A CA 1
ATOM 1633 C C . ASN A 1 211 ? 12.225 15.189 -1.276 1.00 96.12 211 ASN A C 1
ATOM 1635 O O . ASN A 1 211 ? 11.840 16.260 -0.810 1.00 96.12 211 ASN A O 1
ATOM 1639 N N . HIS A 1 212 ? 11.495 14.072 -1.173 1.00 95.44 212 HIS A N 1
ATOM 1640 C CA . HIS A 1 212 ? 10.116 14.086 -0.673 1.00 95.44 212 HIS A CA 1
ATOM 1641 C C . HIS A 1 212 ? 9.904 13.354 0.648 1.00 95.44 212 HIS A C 1
ATOM 1643 O O . HIS A 1 212 ? 8.895 13.635 1.294 1.00 95.44 212 HIS A O 1
ATOM 1649 N N . LYS A 1 213 ? 10.808 12.463 1.074 1.00 94.50 213 LYS A N 1
ATOM 1650 C CA . LYS A 1 213 ? 10.616 11.594 2.251 1.00 94.50 213 LYS A CA 1
ATOM 1651 C C . LYS A 1 213 ? 10.223 12.333 3.536 1.00 94.50 213 LYS A C 1
ATOM 1653 O O . LYS A 1 213 ? 9.373 11.847 4.274 1.00 94.50 213 LYS A O 1
ATOM 1658 N N . ASP A 1 214 ? 10.723 13.550 3.749 1.00 92.38 214 ASP A N 1
ATOM 1659 C CA . ASP A 1 214 ? 10.395 14.346 4.942 1.00 92.38 214 ASP A CA 1
ATOM 1660 C C . ASP A 1 214 ? 8.946 14.877 4.916 1.00 92.38 214 ASP A C 1
ATOM 1662 O O . ASP A 1 214 ? 8.294 15.000 5.951 1.00 92.38 214 ASP A O 1
ATOM 1666 N N . SER A 1 215 ? 8.416 15.157 3.721 1.00 91.81 215 SER A N 1
ATOM 1667 C CA . SER A 1 215 ? 7.022 15.583 3.497 1.00 91.81 215 SER A CA 1
ATOM 1668 C C . SER A 1 215 ? 6.067 14.425 3.173 1.00 91.81 215 SER A C 1
ATOM 1670 O O . SER A 1 215 ? 4.850 14.593 3.197 1.00 91.81 215 SER A O 1
ATOM 1672 N N . LYS A 1 216 ? 6.621 13.252 2.855 1.00 92.81 216 LYS A N 1
ATOM 1673 C CA . LYS A 1 216 ? 5.939 12.016 2.465 1.00 92.81 216 LYS A CA 1
ATOM 1674 C C . LYS A 1 216 ? 6.616 10.841 3.182 1.00 92.81 216 LYS A C 1
ATOM 1676 O O . LYS A 1 216 ? 7.336 10.066 2.549 1.00 92.81 216 LYS A O 1
ATOM 1681 N N . PRO A 1 217 ? 6.399 10.673 4.499 1.00 91.75 217 PRO A N 1
ATOM 1682 C CA . PRO A 1 217 ? 7.137 9.708 5.322 1.00 91.75 217 PRO A CA 1
ATOM 1683 C C . PRO A 1 217 ? 6.914 8.246 4.923 1.00 91.75 217 PRO A C 1
ATOM 1685 O O . PRO A 1 217 ? 7.670 7.372 5.330 1.00 91.75 217 PRO A O 1
ATOM 1688 N N . TRP A 1 218 ? 5.908 7.952 4.099 1.00 93.56 218 TRP A N 1
ATOM 1689 C CA . TRP A 1 218 ? 5.733 6.630 3.494 1.00 93.56 218 TRP A CA 1
ATOM 1690 C C . TRP A 1 218 ? 6.761 6.282 2.414 1.00 93.56 218 TRP A C 1
ATOM 1692 O O . TRP A 1 218 ? 6.793 5.136 1.971 1.00 93.56 218 TRP A O 1
ATOM 1702 N N . LEU A 1 219 ? 7.607 7.232 2.008 1.00 95.94 219 LEU A N 1
ATOM 1703 C CA . LEU A 1 219 ? 8.770 6.989 1.153 1.00 95.94 219 LEU A CA 1
ATOM 1704 C C . LEU A 1 219 ? 10.042 6.686 1.959 1.00 95.94 219 LEU A C 1
ATOM 1706 O O . LEU A 1 219 ? 10.995 6.160 1.395 1.00 95.94 219 LEU A O 1
ATOM 1710 N N . GLU A 1 220 ? 10.069 6.966 3.265 1.00 96.06 220 GLU A N 1
ATOM 1711 C CA . GLU A 1 220 ? 11.235 6.677 4.113 1.00 96.06 220 GLU A CA 1
ATOM 1712 C C . GLU A 1 220 ? 11.657 5.193 4.077 1.00 96.06 220 GLU A C 1
ATOM 1714 O O . GLU A 1 220 ? 12.851 4.932 3.938 1.00 96.06 220 GLU A O 1
ATOM 1719 N N . PRO A 1 221 ? 10.736 4.202 4.103 1.00 96.06 221 PRO A N 1
ATOM 1720 C CA . PRO A 1 221 ? 11.126 2.790 4.107 1.00 96.06 221 PRO A CA 1
ATOM 1721 C C . PRO A 1 221 ? 11.897 2.320 2.866 1.00 96.06 221 PRO A C 1
ATOM 1723 O O . PRO A 1 221 ? 12.476 1.239 2.899 1.00 96.06 221 PRO A O 1
ATOM 1726 N N . VAL A 1 222 ? 11.891 3.088 1.767 1.00 97.25 222 VAL A N 1
ATOM 1727 C CA . VAL A 1 222 ? 12.562 2.703 0.514 1.00 97.25 222 VAL A CA 1
ATOM 1728 C C . VAL A 1 222 ? 13.880 3.423 0.252 1.00 97.25 222 VAL A C 1
ATOM 1730 O O . VAL A 1 222 ? 14.524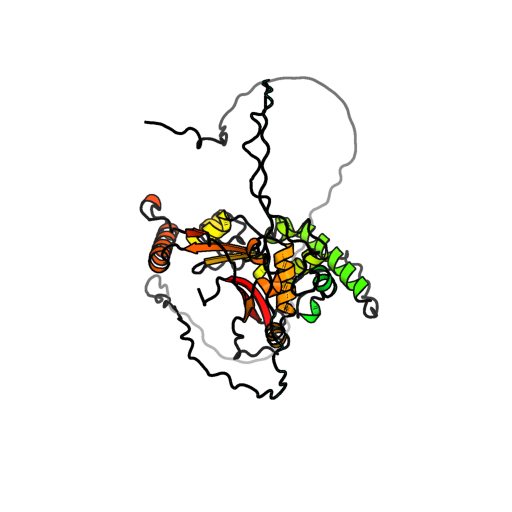 3.108 -0.743 1.00 97.25 222 VAL A O 1
ATOM 1733 N N . VAL A 1 223 ? 14.316 4.342 1.120 1.00 97.25 223 VAL A N 1
ATOM 1734 C CA . VAL A 1 223 ? 15.532 5.159 0.913 1.00 97.25 223 VAL A CA 1
ATOM 1735 C C . VAL A 1 223 ? 16.759 4.304 0.578 1.00 97.25 223 VAL A C 1
ATOM 1737 O O . VAL A 1 223 ? 17.484 4.616 -0.367 1.00 97.25 223 VAL A O 1
ATOM 1740 N N . ASP A 1 224 ? 16.935 3.196 1.300 1.00 95.69 224 ASP A N 1
ATOM 1741 C CA . ASP A 1 224 ? 18.084 2.294 1.160 1.00 95.69 224 ASP A CA 1
ATOM 1742 C C . ASP A 1 224 ? 17.795 1.058 0.284 1.00 95.69 224 ASP A C 1
ATOM 1744 O O . ASP A 1 224 ? 18.628 0.157 0.172 1.00 95.69 224 ASP A O 1
ATOM 1748 N N . CYS A 1 225 ? 16.617 0.985 -0.343 1.00 97.56 225 CYS A N 1
ATOM 1749 C CA . CYS A 1 225 ? 16.256 -0.123 -1.229 1.00 97.56 225 CYS A CA 1
ATOM 1750 C C . CYS A 1 225 ? 16.902 0.016 -2.618 1.00 97.56 225 CYS A C 1
ATOM 1752 O O . CYS A 1 225 ? 17.322 1.102 -3.025 1.00 97.56 225 CYS A O 1
ATOM 1754 N N . GLU A 1 226 ? 16.921 -1.077 -3.393 1.00 97.06 226 GLU A N 1
ATOM 1755 C CA . GLU A 1 226 ? 17.379 -1.040 -4.788 1.00 97.06 226 GLU A CA 1
ATOM 1756 C C . GLU A 1 226 ? 16.592 0.012 -5.610 1.00 97.06 226 GLU A C 1
ATOM 1758 O O . GLU A 1 226 ? 15.384 0.172 -5.402 1.00 97.06 226 GLU A O 1
ATOM 1763 N N . PRO A 1 227 ? 17.212 0.702 -6.592 1.00 97.50 227 PRO A N 1
ATOM 1764 C CA . PRO A 1 227 ? 16.547 1.762 -7.361 1.00 97.50 227 PRO A CA 1
ATOM 1765 C C . PRO A 1 227 ? 15.235 1.339 -8.033 1.00 97.50 227 PRO A C 1
ATOM 1767 O O . PRO A 1 227 ? 14.334 2.157 -8.209 1.00 97.50 227 PRO A O 1
ATOM 1770 N N . VAL A 1 228 ? 15.102 0.062 -8.396 1.00 97.06 228 VAL A N 1
ATOM 1771 C CA . VAL A 1 228 ? 13.861 -0.477 -8.961 1.00 97.06 228 VAL A CA 1
ATOM 1772 C C . VAL A 1 228 ? 12.729 -0.532 -7.931 1.00 97.06 228 VAL A C 1
ATOM 1774 O O . VAL A 1 228 ? 11.614 -0.139 -8.254 1.00 97.06 228 VAL A O 1
ATOM 1777 N N . VAL A 1 229 ? 13.003 -0.898 -6.675 1.00 98.06 229 VAL A N 1
ATOM 1778 C CA . VAL A 1 229 ? 12.014 -0.863 -5.579 1.00 98.06 229 VAL A CA 1
ATOM 1779 C C . VAL A 1 229 ? 11.551 0.573 -5.339 1.00 98.06 229 VAL A C 1
ATOM 1781 O O . VAL A 1 229 ? 10.351 0.831 -5.235 1.00 98.06 229 VAL A O 1
ATOM 1784 N N . GLN A 1 230 ? 12.492 1.523 -5.337 1.00 98.12 230 GLN A N 1
ATOM 1785 C CA . GLN A 1 230 ? 12.169 2.948 -5.247 1.00 98.12 230 GLN A CA 1
ATOM 1786 C C . GLN A 1 230 ? 11.302 3.387 -6.434 1.00 98.12 230 GLN A C 1
ATOM 1788 O O . GLN A 1 230 ? 10.293 4.058 -6.236 1.00 98.12 230 GLN A O 1
ATOM 1793 N N . SER A 1 231 ? 11.628 2.956 -7.657 1.00 97.44 231 SER A N 1
ATOM 1794 C CA . SER A 1 231 ? 10.839 3.249 -8.864 1.00 97.44 231 SER A CA 1
ATOM 1795 C C . SER A 1 231 ? 9.395 2.763 -8.761 1.00 97.44 231 SER A C 1
ATOM 1797 O O . SER A 1 231 ? 8.479 3.517 -9.094 1.00 97.44 231 SER A O 1
ATOM 1799 N N . VAL A 1 232 ? 9.169 1.558 -8.232 1.00 96.69 232 VAL A N 1
ATOM 1800 C CA . VAL A 1 232 ? 7.819 1.033 -7.981 1.00 96.69 232 VAL A CA 1
ATOM 1801 C C . VAL A 1 232 ? 7.067 1.935 -7.006 1.00 96.69 232 VAL A C 1
ATOM 1803 O O . VAL A 1 232 ? 5.983 2.414 -7.329 1.00 96.69 232 VAL A O 1
ATOM 1806 N N . TYR A 1 233 ? 7.658 2.241 -5.848 1.00 97.06 233 TYR A N 1
ATOM 1807 C CA . TYR A 1 233 ? 7.030 3.099 -4.838 1.00 97.06 233 TYR A CA 1
ATOM 1808 C C . TYR A 1 233 ? 6.704 4.496 -5.361 1.00 97.06 233 TYR A C 1
ATOM 1810 O O . TYR A 1 233 ? 5.601 4.991 -5.136 1.00 97.06 233 TYR A O 1
ATOM 1818 N N . VAL A 1 234 ? 7.631 5.120 -6.088 1.00 96.31 234 VAL A N 1
ATOM 1819 C CA . VAL A 1 234 ? 7.413 6.444 -6.679 1.00 96.31 234 VAL A CA 1
ATOM 1820 C C . VAL A 1 234 ? 6.309 6.397 -7.730 1.00 96.31 234 VAL A C 1
ATOM 1822 O O . VAL A 1 234 ? 5.470 7.291 -7.764 1.00 96.31 234 VAL A O 1
ATOM 1825 N N . SER A 1 235 ? 6.240 5.340 -8.537 1.00 94.94 235 SER A N 1
ATOM 1826 C CA . SER A 1 235 ? 5.170 5.184 -9.528 1.00 94.94 235 SER A CA 1
ATOM 1827 C C . SER A 1 235 ? 3.792 5.035 -8.869 1.00 94.94 235 SER A C 1
ATOM 1829 O O . SER A 1 235 ? 2.811 5.587 -9.365 1.00 94.94 235 SER A O 1
ATOM 1831 N N . ILE A 1 236 ? 3.707 4.336 -7.727 1.00 94.62 236 ILE A N 1
ATOM 1832 C CA . ILE A 1 236 ? 2.469 4.237 -6.933 1.00 94.62 236 ILE A CA 1
ATOM 1833 C C . ILE A 1 236 ? 2.120 5.599 -6.318 1.00 94.62 236 ILE A C 1
ATOM 1835 O O . ILE A 1 236 ? 0.967 6.017 -6.387 1.00 94.62 236 ILE A O 1
ATOM 1839 N N . ASP A 1 237 ? 3.107 6.304 -5.759 1.00 93.69 237 ASP A N 1
ATOM 1840 C CA . ASP A 1 237 ? 2.949 7.627 -5.139 1.00 93.69 237 ASP A CA 1
ATOM 1841 C C . ASP A 1 237 ? 2.467 8.713 -6.109 1.00 93.69 237 ASP A C 1
ATOM 1843 O O . ASP A 1 237 ? 1.768 9.641 -5.709 1.00 93.69 237 ASP A O 1
ATOM 1847 N N . GLN A 1 238 ? 2.852 8.596 -7.379 1.00 90.69 238 GLN A N 1
ATOM 1848 C CA . GLN A 1 238 ? 2.436 9.481 -8.468 1.00 90.69 238 GLN A CA 1
ATOM 1849 C C . GLN A 1 238 ? 1.088 9.081 -9.092 1.00 90.69 238 GLN A C 1
ATOM 1851 O O . GLN A 1 238 ? 0.533 9.831 -9.898 1.00 90.69 238 GLN A O 1
ATOM 1856 N N . GLY A 1 239 ? 0.580 7.888 -8.776 1.00 85.56 239 GLY A N 1
ATOM 1857 C CA . GLY A 1 239 ? -0.755 7.447 -9.166 1.00 85.56 239 GLY A CA 1
ATOM 1858 C C . GLY A 1 239 ? -1.825 7.979 -8.214 1.00 85.56 239 GLY A C 1
ATOM 1859 O O . GLY A 1 239 ? -1.562 8.775 -7.315 1.00 85.56 239 GLY A O 1
ATOM 1860 N N . GLY A 1 240 ? -3.063 7.508 -8.360 1.00 76.62 240 GLY A N 1
ATOM 1861 C CA . GLY A 1 240 ? -4.060 7.762 -7.324 1.00 76.62 240 GLY A CA 1
ATOM 1862 C C . GLY A 1 240 ? -3.829 6.915 -6.065 1.00 76.62 240 GLY A C 1
ATOM 1863 O O . GLY A 1 240 ? -4.454 7.177 -5.039 1.00 76.62 240 GLY A O 1
ATOM 1864 N N . GLY A 1 241 ? -3.050 5.834 -6.150 1.00 65.19 241 GLY A N 1
ATOM 1865 C CA . GLY A 1 241 ? -3.041 4.710 -5.208 1.00 65.19 241 GLY A CA 1
ATOM 1866 C C . GLY A 1 241 ? -2.708 5.058 -3.751 1.00 65.19 241 GLY A C 1
ATOM 1867 O O . GLY A 1 241 ? -1.764 5.780 -3.460 1.00 65.19 241 GLY A O 1
ATOM 1868 N N . HIS A 1 242 ? -3.458 4.466 -2.812 1.00 78.00 242 HIS A N 1
ATOM 1869 C CA . HIS A 1 242 ? -3.219 4.580 -1.359 1.00 78.00 242 HIS A CA 1
ATOM 1870 C C . HIS A 1 242 ? -2.418 3.393 -0.793 1.00 78.00 242 HIS A C 1
ATOM 1872 O O . HIS A 1 242 ? -2.235 3.288 0.423 1.00 78.00 242 HIS A O 1
ATOM 1878 N N . GLY A 1 243 ? -2.010 2.462 -1.664 1.00 77.06 243 GLY A N 1
ATOM 1879 C CA . GLY A 1 243 ? -1.495 1.147 -1.288 1.00 77.06 243 GLY A CA 1
ATOM 1880 C C . GLY A 1 243 ? -0.294 1.218 -0.354 1.00 77.06 243 GLY A C 1
ATOM 1881 O O . GLY A 1 243 ? -0.377 0.761 0.782 1.00 77.06 243 GLY A O 1
ATOM 1882 N N . HIS A 1 244 ? 0.802 1.839 -0.783 1.00 86.31 244 HIS A N 1
ATOM 1883 C CA . HIS A 1 244 ? 2.031 1.907 0.015 1.00 86.31 244 HIS A CA 1
ATOM 1884 C C . HIS A 1 244 ? 1.885 2.793 1.257 1.00 86.31 244 HIS A C 1
ATOM 1886 O O . HIS A 1 244 ? 2.472 2.481 2.291 1.00 86.31 244 HIS A O 1
ATOM 1892 N N . ILE A 1 245 ? 1.058 3.842 1.185 1.00 91.00 245 ILE A N 1
ATOM 1893 C CA . ILE A 1 245 ? 0.832 4.792 2.287 1.00 91.00 245 ILE A CA 1
ATOM 1894 C C . ILE A 1 245 ? 0.249 4.090 3.521 1.00 91.00 245 ILE A C 1
ATOM 1896 O O . ILE A 1 245 ? 0.639 4.381 4.649 1.00 91.00 245 ILE A O 1
ATOM 1900 N N . ARG A 1 246 ? -0.700 3.168 3.316 1.00 91.44 246 ARG A N 1
ATOM 1901 C CA . ARG A 1 246 ? -1.470 2.536 4.403 1.00 91.44 246 ARG A CA 1
ATOM 1902 C C . ARG A 1 246 ? -1.183 1.049 4.596 1.00 91.44 246 ARG A C 1
ATOM 1904 O O . ARG A 1 246 ? -1.415 0.538 5.692 1.00 91.44 246 ARG A O 1
ATOM 1911 N N . HIS A 1 247 ? -0.734 0.365 3.549 1.00 95.25 247 HIS A N 1
ATOM 1912 C CA . HIS A 1 247 ? -0.573 -1.091 3.504 1.00 95.25 247 HIS A CA 1
ATOM 1913 C C . HIS A 1 247 ? 0.843 -1.531 3.102 1.00 95.25 247 HIS A C 1
ATOM 1915 O O . HIS A 1 247 ? 1.098 -2.731 2.999 1.00 95.25 247 HIS A O 1
ATOM 1921 N N . GLY A 1 248 ? 1.760 -0.582 2.892 1.00 94.88 248 GLY A N 1
ATOM 1922 C CA . GLY A 1 248 ? 3.181 -0.857 2.702 1.00 94.88 248 GLY A CA 1
ATOM 1923 C C . GLY A 1 248 ? 3.985 -0.786 3.999 1.00 94.88 248 GLY A C 1
ATOM 1924 O O . GLY A 1 248 ? 3.444 -0.754 5.106 1.00 94.88 248 GLY A O 1
ATOM 1925 N N . ALA A 1 249 ? 5.303 -0.704 3.831 1.00 95.19 249 ALA A N 1
ATOM 1926 C CA . ALA A 1 249 ? 6.301 -0.737 4.900 1.00 95.19 249 ALA A CA 1
ATOM 1927 C C . ALA A 1 249 ? 6.294 0.459 5.874 1.00 95.19 249 ALA A C 1
ATOM 1929 O O . ALA A 1 249 ? 7.057 0.487 6.836 1.00 95.19 249 ALA A O 1
ATOM 1930 N N . MET A 1 250 ? 5.454 1.471 5.648 1.00 93.25 250 MET A N 1
ATOM 1931 C CA . MET A 1 250 ? 5.413 2.664 6.493 1.00 93.25 250 MET A CA 1
ATOM 1932 C C . MET A 1 250 ? 4.799 2.383 7.872 1.00 93.25 250 MET A C 1
ATOM 1934 O O . MET A 1 250 ? 3.777 1.700 8.002 1.00 93.25 250 MET A O 1
ATOM 1938 N N . GLY A 1 251 ? 5.401 2.994 8.897 1.00 90.19 251 GLY A N 1
ATOM 1939 C CA . GLY A 1 251 ? 4.858 3.101 10.251 1.00 90.19 251 GLY A CA 1
ATOM 1940 C C . GLY A 1 251 ? 5.264 1.962 11.184 1.00 90.19 251 GLY A C 1
ATOM 1941 O O . GLY A 1 251 ? 5.842 0.956 10.778 1.00 90.19 251 GLY A O 1
ATOM 1942 N N . THR A 1 252 ? 4.935 2.094 12.464 1.00 93.12 252 THR A N 1
ATOM 1943 C CA . THR A 1 252 ? 5.148 1.038 13.464 1.00 93.12 252 THR A CA 1
ATOM 1944 C C . THR A 1 252 ? 3.903 0.168 13.624 1.00 93.12 252 THR A C 1
ATOM 1946 O O . THR A 1 252 ? 2.808 0.529 13.189 1.00 93.12 252 THR A O 1
ATOM 1949 N N . ASP A 1 253 ? 4.057 -0.982 14.275 1.00 94.69 253 ASP A N 1
ATOM 1950 C CA . ASP A 1 253 ? 2.917 -1.812 14.676 1.00 94.69 253 ASP A CA 1
ATOM 1951 C C . ASP A 1 253 ? 1.969 -1.049 15.617 1.00 94.69 253 ASP A C 1
ATOM 1953 O O . ASP A 1 253 ? 0.753 -1.142 15.478 1.00 94.69 253 ASP A O 1
ATOM 1957 N N . GLU A 1 254 ? 2.507 -0.190 16.488 1.00 95.56 254 GLU A N 1
ATOM 1958 C CA . GLU A 1 254 ? 1.704 0.722 17.309 1.00 95.56 254 GLU A CA 1
ATOM 1959 C C . GLU A 1 254 ? 0.850 1.665 16.447 1.00 95.56 254 GLU A C 1
ATOM 1961 O O . GLU A 1 254 ? -0.339 1.831 16.713 1.00 95.56 254 GLU A O 1
ATOM 1966 N N . MET A 1 255 ? 1.408 2.245 15.379 1.00 94.69 255 MET A N 1
ATOM 1967 C CA . MET A 1 255 ? 0.629 3.092 14.469 1.00 94.69 255 MET A CA 1
ATOM 1968 C C . MET A 1 255 ? -0.507 2.315 13.793 1.00 94.69 255 MET A C 1
ATOM 1970 O O . MET A 1 255 ? -1.611 2.843 13.673 1.00 94.69 255 MET A O 1
ATOM 1974 N N . GLN A 1 256 ? -0.278 1.061 13.389 1.00 95.44 256 GLN A N 1
ATOM 1975 C CA . GLN A 1 256 ? -1.335 0.225 12.806 1.00 95.44 256 GLN A CA 1
ATOM 1976 C C . GLN A 1 256 ? -2.400 -0.165 13.842 1.00 95.44 256 GLN A C 1
ATOM 1978 O O . GLN A 1 256 ? -3.594 -0.093 13.549 1.00 95.44 256 GLN A O 1
ATOM 1983 N N . ALA A 1 257 ? -2.001 -0.489 15.073 1.00 96.81 257 ALA A N 1
ATOM 1984 C CA . ALA A 1 257 ? -2.922 -0.746 16.175 1.00 96.81 257 ALA A CA 1
ATOM 1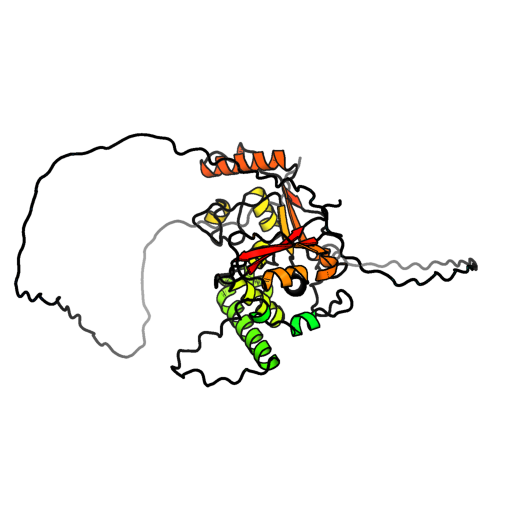985 C C . ALA A 1 257 ? -3.815 0.477 16.458 1.00 96.81 257 ALA A C 1
ATOM 1987 O O . ALA A 1 257 ? -5.041 0.357 16.526 1.00 96.81 257 ALA A O 1
ATOM 1988 N N . ARG A 1 258 ? -3.223 1.678 16.534 1.00 96.62 258 ARG A N 1
ATOM 1989 C CA . ARG A 1 258 ? -3.950 2.943 16.741 1.00 96.62 258 ARG A CA 1
ATOM 1990 C C . ARG A 1 258 ? -4.861 3.298 15.571 1.00 96.62 258 ARG A C 1
ATOM 1992 O O . ARG A 1 258 ? -5.961 3.800 15.793 1.00 96.62 258 ARG A O 1
ATOM 1999 N N . ARG A 1 259 ? -4.460 2.988 14.336 1.00 95.75 259 ARG A N 1
ATOM 2000 C CA . ARG A 1 259 ? -5.314 3.153 13.154 1.00 95.75 259 ARG A CA 1
ATOM 2001 C C . ARG A 1 259 ? -6.619 2.374 13.291 1.00 95.75 259 ARG A C 1
ATOM 2003 O O . ARG A 1 259 ? -7.680 2.907 12.984 1.00 95.75 259 ARG A O 1
ATOM 2010 N N . VAL A 1 260 ? -6.560 1.138 13.782 1.00 96.38 260 VAL A N 1
ATOM 2011 C CA . VAL A 1 260 ? -7.750 0.300 13.995 1.00 96.38 260 VAL A CA 1
ATOM 2012 C C . VAL A 1 260 ? -8.542 0.749 15.221 1.00 96.38 260 VAL A C 1
ATOM 2014 O O . VAL A 1 260 ? -9.760 0.917 15.131 1.00 96.38 260 VAL A O 1
ATOM 2017 N N . ALA A 1 261 ? -7.872 0.975 16.351 1.00 96.12 261 ALA A N 1
ATOM 2018 C CA . ALA A 1 261 ? -8.521 1.331 17.610 1.00 96.12 261 ALA A CA 1
ATOM 2019 C C . ALA A 1 261 ? -9.191 2.714 17.557 1.00 96.12 261 ALA A C 1
ATOM 2021 O O . ALA A 1 261 ? -10.329 2.867 17.991 1.00 96.12 261 ALA A O 1
ATOM 2022 N N . TYR A 1 262 ? -8.514 3.711 16.984 1.00 95.88 262 TYR A N 1
ATOM 2023 C CA . TYR A 1 262 ? -8.840 5.134 17.147 1.00 95.88 262 TYR A CA 1
ATOM 2024 C C . TYR A 1 262 ? -9.098 5.883 15.833 1.00 95.88 262 TYR A C 1
ATOM 2026 O O . TYR A 1 262 ? -9.311 7.097 15.856 1.00 95.88 262 TYR A O 1
ATOM 2034 N N . ASN A 1 263 ? -9.093 5.182 14.692 1.00 96.12 263 ASN A N 1
ATOM 2035 C CA . ASN A 1 263 ? -9.138 5.782 13.355 1.00 96.12 263 ASN A CA 1
ATOM 2036 C C . ASN A 1 263 ? -8.009 6.802 13.110 1.00 96.12 263 ASN A C 1
ATOM 2038 O O . ASN A 1 263 ? -8.184 7.765 12.370 1.00 96.12 263 ASN A O 1
ATOM 2042 N N . GLU A 1 264 ? -6.838 6.602 13.709 1.00 95.69 264 GLU A N 1
ATOM 2043 C CA . GLU A 1 264 ? -5.676 7.456 13.456 1.00 95.69 264 GLU A CA 1
ATOM 2044 C C . GLU A 1 264 ? -5.008 7.087 12.131 1.00 95.69 264 GLU A C 1
ATOM 2046 O O . GLU A 1 264 ? -4.404 6.023 12.020 1.00 95.69 264 GLU A O 1
ATOM 2051 N N . ASP A 1 265 ? -5.102 7.950 11.118 1.00 93.69 265 ASP A N 1
ATOM 2052 C CA . ASP A 1 265 ? -4.475 7.696 9.817 1.00 93.69 265 ASP A CA 1
ATOM 2053 C C . ASP A 1 265 ? -2.949 7.904 9.882 1.00 93.69 265 ASP A C 1
ATOM 2055 O O . ASP A 1 265 ? -2.503 9.029 10.136 1.00 93.69 265 ASP A O 1
ATOM 2059 N N . PRO A 1 266 ? -2.120 6.881 9.593 1.00 90.75 266 PRO A N 1
ATOM 2060 C CA . PRO A 1 266 ? -0.670 7.035 9.476 1.00 90.75 266 PRO A CA 1
ATOM 2061 C C . PRO A 1 266 ? -0.244 8.132 8.493 1.00 90.75 266 PRO A C 1
ATOM 2063 O O . PRO A 1 266 ? 0.797 8.755 8.690 1.00 90.75 266 PRO A O 1
ATOM 2066 N N . ALA A 1 267 ? -1.053 8.396 7.461 1.00 90.88 267 ALA A N 1
ATOM 2067 C CA . ALA A 1 267 ? -0.773 9.423 6.462 1.00 90.88 267 ALA A CA 1
ATOM 2068 C C . ALA A 1 267 ? -0.921 10.862 6.995 1.00 90.88 267 ALA A C 1
ATOM 2070 O O . ALA A 1 267 ? -0.422 11.799 6.376 1.00 90.88 267 ALA A O 1
ATOM 2071 N N . GLN A 1 268 ? -1.606 11.068 8.127 1.00 94.50 268 GLN A N 1
ATOM 2072 C CA . GLN A 1 268 ? -1.834 12.398 8.691 1.00 94.50 268 GLN A CA 1
ATOM 2073 C C . GLN A 1 268 ? -0.596 12.873 9.456 1.00 94.50 268 GLN A C 1
ATOM 2075 O O . GLN A 1 268 ? -0.328 12.413 10.565 1.00 94.50 268 GLN A O 1
ATOM 2080 N N . LEU A 1 269 ? 0.172 13.797 8.881 1.00 91.44 269 LEU A N 1
ATOM 2081 C CA . LEU A 1 269 ? 1.461 14.235 9.436 1.00 91.44 269 LEU A CA 1
ATOM 2082 C C . LEU A 1 269 ? 1.331 15.051 10.722 1.00 91.44 269 LEU A C 1
ATOM 2084 O O . LEU A 1 269 ? 2.215 14.984 11.571 1.00 91.44 269 LEU A O 1
ATOM 2088 N N . ASP A 1 270 ? 0.231 15.784 10.879 1.00 94.62 270 ASP A N 1
ATOM 2089 C CA . ASP A 1 270 ? -0.047 16.577 12.073 1.00 94.62 270 ASP A CA 1
ATOM 2090 C C . ASP A 1 270 ? -0.531 15.656 13.214 1.00 94.62 270 ASP A C 1
ATOM 2092 O O . ASP A 1 270 ? -1.597 15.045 13.085 1.00 94.62 270 ASP A O 1
ATOM 2096 N N . PRO A 1 271 ? 0.205 15.541 14.340 1.00 93.75 271 PRO A N 1
ATOM 2097 C CA . PRO A 1 271 ? -0.176 14.648 15.434 1.00 93.75 271 PRO A CA 1
ATOM 2098 C C . PRO A 1 271 ? -1.534 14.984 16.060 1.00 93.75 271 PRO A C 1
ATOM 2100 O O . PRO A 1 271 ? -2.254 14.078 16.475 1.00 93.75 271 PRO A O 1
ATOM 2103 N N . GLY A 1 272 ? -1.906 16.267 16.108 1.00 94.75 272 GLY A N 1
ATOM 2104 C CA . GLY A 1 272 ? -3.196 16.711 16.627 1.00 94.75 272 GLY A CA 1
ATOM 2105 C C . GLY A 1 272 ? -4.339 16.292 15.708 1.00 94.75 272 GLY A C 1
ATOM 2106 O O . GLY A 1 272 ? -5.307 15.685 16.160 1.00 94.75 272 GLY A O 1
ATOM 2107 N N . LYS A 1 273 ? -4.204 16.526 14.398 1.00 95.62 273 LYS A N 1
ATOM 2108 C CA . LYS A 1 273 ? -5.188 16.063 13.404 1.00 95.62 273 LYS A CA 1
ATOM 2109 C C . LYS A 1 273 ? -5.273 14.542 13.348 1.00 95.62 273 LYS A C 1
ATOM 2111 O O . LYS A 1 273 ? -6.367 13.998 13.220 1.00 95.62 273 LYS A O 1
ATOM 2116 N N . ARG A 1 274 ? -4.137 13.853 13.484 1.00 95.12 274 ARG A N 1
ATOM 2117 C CA . ARG A 1 274 ? -4.083 12.390 13.528 1.00 95.12 274 ARG A CA 1
ATOM 2118 C C . ARG A 1 274 ? -4.851 11.861 14.728 1.00 95.12 274 ARG A C 1
ATOM 2120 O O . ARG A 1 274 ? -5.705 11.009 14.535 1.00 95.12 274 ARG A O 1
ATOM 2127 N N . ALA A 1 275 ? -4.616 12.407 15.922 1.00 92.69 275 ALA A N 1
ATOM 2128 C CA . ALA A 1 275 ? -5.325 12.027 17.146 1.00 92.69 275 ALA A CA 1
ATOM 2129 C C . ALA A 1 275 ? -6.841 12.296 17.079 1.00 92.69 275 ALA A C 1
ATOM 2131 O O . ALA A 1 275 ? -7.623 11.607 17.735 1.00 92.69 275 ALA A O 1
ATOM 2132 N N . LEU A 1 276 ? -7.270 13.263 16.260 1.00 92.06 276 LEU A N 1
ATOM 2133 C CA . LEU A 1 276 ? -8.679 13.517 15.929 1.00 92.06 276 LEU A CA 1
ATOM 2134 C C . LEU A 1 276 ? -9.237 12.561 14.860 1.00 92.06 276 LEU A C 1
ATOM 2136 O O . LEU A 1 276 ? -10.418 12.618 14.532 1.00 92.06 276 LEU A O 1
ATOM 2140 N N . GLY A 1 277 ? -8.415 11.662 14.324 1.00 93.56 277 GLY A N 1
ATOM 2141 C CA . GLY A 1 277 ? -8.784 10.756 13.246 1.00 93.56 277 GLY A CA 1
ATOM 2142 C C . GLY A 1 277 ? -9.137 11.491 11.958 1.00 93.56 277 GLY A C 1
ATOM 2143 O O . GLY A 1 277 ? -10.043 11.062 11.258 1.00 93.56 277 GLY A O 1
ATOM 2144 N N . ILE A 1 278 ? -8.484 12.615 11.655 1.00 95.12 278 ILE A N 1
ATOM 2145 C CA . ILE A 1 278 ? -8.632 13.303 10.365 1.00 95.12 278 ILE A CA 1
ATOM 2146 C C . ILE A 1 278 ? -7.819 12.547 9.315 1.00 95.12 278 ILE A C 1
ATOM 2148 O O . ILE A 1 278 ? -6.655 12.211 9.548 1.00 95.12 278 ILE A O 1
ATOM 2152 N N . ASP A 1 279 ? -8.420 12.304 8.153 1.00 93.38 279 ASP A N 1
ATOM 2153 C CA . ASP A 1 279 ? -7.774 11.582 7.062 1.00 93.38 279 ASP A CA 1
ATOM 2154 C C . ASP A 1 279 ? -6.556 12.362 6.537 1.00 93.38 279 ASP A C 1
ATOM 2156 O O . ASP A 1 279 ? -6.584 13.584 6.366 1.00 93.38 279 ASP A O 1
ATOM 2160 N N . GLY A 1 280 ? -5.438 11.659 6.359 1.00 91.12 280 GLY A N 1
ATOM 2161 C CA . GLY A 1 280 ? -4.182 12.254 5.909 1.00 91.12 280 GLY A CA 1
ATOM 2162 C C . GLY A 1 280 ? -4.172 12.596 4.423 1.00 91.12 280 GLY A C 1
ATOM 2163 O O . GLY A 1 280 ? -3.366 13.419 3.998 1.00 91.12 280 GLY A O 1
ATOM 2164 N N . LEU A 1 281 ? -5.068 11.989 3.643 1.00 87.94 281 LEU A N 1
ATOM 2165 C CA . LEU A 1 281 ? -5.185 12.186 2.199 1.00 87.94 281 LEU A CA 1
ATOM 2166 C C . LEU A 1 281 ? -6.324 13.148 1.853 1.00 87.94 281 LEU A C 1
ATOM 2168 O O . LEU A 1 281 ? -6.216 13.911 0.896 1.00 87.94 281 LEU A O 1
ATOM 2172 N N . ASP A 1 282 ? -7.393 13.144 2.649 1.00 90.50 282 ASP A N 1
ATOM 2173 C CA . ASP A 1 282 ? -8.488 14.109 2.559 1.00 90.50 282 ASP A CA 1
ATOM 2174 C C . ASP A 1 282 ? -8.718 14.802 3.915 1.00 90.50 282 ASP A C 1
ATOM 2176 O O . ASP A 1 282 ? -9.545 14.353 4.712 1.00 90.50 282 ASP A O 1
ATOM 2180 N N . PRO A 1 283 ? -8.049 15.940 4.191 1.00 90.69 283 PRO A N 1
ATOM 2181 C CA . PRO A 1 283 ? -8.128 16.607 5.491 1.00 90.69 283 PRO A CA 1
ATOM 2182 C C . PRO A 1 283 ? -9.516 17.186 5.805 1.00 90.69 283 PRO A C 1
ATOM 2184 O O . PRO A 1 283 ? -9.714 17.728 6.892 1.00 90.69 283 PRO A O 1
ATOM 2187 N N . THR A 1 284 ? -10.467 17.113 4.867 1.00 93.19 284 THR A N 1
ATOM 2188 C CA . THR A 1 284 ? -11.862 17.521 5.079 1.00 93.19 284 THR A CA 1
ATOM 2189 C C . THR A 1 284 ? -12.725 16.403 5.659 1.00 93.19 284 THR A C 1
ATOM 2191 O O . THR A 1 284 ? -13.862 16.658 6.059 1.00 93.19 284 THR A O 1
ATOM 2194 N N . LYS A 1 285 ? -12.205 15.170 5.720 1.00 93.81 285 LYS A N 1
ATOM 2195 C CA . LYS A 1 285 ? -12.955 13.989 6.143 1.00 93.81 285 LYS A CA 1
ATOM 2196 C C . LYS A 1 285 ? -12.342 13.326 7.373 1.00 93.81 285 LYS A C 1
ATOM 2198 O O . LYS A 1 285 ? -11.119 13.310 7.532 1.00 93.81 285 LYS A O 1
ATOM 2203 N N . PRO A 1 286 ? -13.179 12.718 8.231 1.00 93.44 286 PRO A N 1
ATOM 2204 C CA . PRO A 1 286 ? -12.681 11.768 9.205 1.00 93.44 286 PRO A CA 1
ATOM 2205 C C . PRO A 1 286 ? -12.144 10.532 8.478 1.00 93.44 286 PRO A C 1
ATOM 2207 O O . PRO A 1 286 ? -12.767 10.006 7.552 1.00 93.44 286 PRO A O 1
ATOM 2210 N N . HIS A 1 287 ? -10.997 10.050 8.929 1.00 94.31 287 HIS A N 1
ATOM 2211 C CA . HIS A 1 287 ? -10.490 8.744 8.578 1.00 94.31 287 HIS A CA 1
ATOM 2212 C C . HIS A 1 287 ? -11.422 7.664 9.126 1.00 94.31 287 HIS A C 1
ATOM 2214 O O . HIS A 1 287 ? -11.940 7.745 10.244 1.00 94.31 287 HIS A O 1
ATOM 2220 N N . TYR A 1 288 ? -11.591 6.607 8.344 1.00 91.62 288 TYR A N 1
ATOM 2221 C CA . TYR A 1 288 ? -12.301 5.416 8.766 1.00 91.62 288 TYR A CA 1
ATOM 2222 C C . TYR A 1 288 ? -11.432 4.194 8.508 1.00 91.62 288 TYR A C 1
ATOM 2224 O O . TYR A 1 288 ? -11.089 3.890 7.363 1.00 91.62 288 TYR A O 1
ATOM 2232 N N . CYS A 1 289 ? -11.111 3.476 9.581 1.00 92.19 289 CYS A N 1
ATOM 2233 C CA . CYS A 1 289 ? -10.530 2.150 9.498 1.00 92.19 289 CYS A CA 1
ATOM 2234 C C . CYS A 1 289 ? -11.621 1.097 9.736 1.00 92.19 289 CYS A C 1
ATOM 2236 O O . CYS A 1 289 ? -12.516 1.271 10.570 1.00 92.19 289 CYS A O 1
ATOM 2238 N N . GLY A 1 290 ? -11.560 -0.001 8.985 1.00 90.69 290 GLY A N 1
ATOM 2239 C CA . GLY A 1 290 ? -12.526 -1.090 9.072 1.00 90.69 290 GLY A CA 1
ATOM 2240 C C . GLY A 1 290 ? -12.361 -1.933 10.340 1.00 90.69 290 GLY A C 1
ATOM 2241 O O . GLY A 1 290 ? -12.092 -1.422 11.432 1.00 90.69 290 GLY A O 1
ATOM 2242 N N . ARG A 1 291 ? -12.559 -3.244 10.179 1.00 93.94 291 ARG A N 1
ATOM 2243 C CA . ARG A 1 291 ? -12.340 -4.251 11.229 1.00 93.94 291 ARG A CA 1
ATOM 2244 C C . ARG A 1 291 ? -10.872 -4.453 11.560 1.00 93.94 291 ARG A C 1
ATOM 2246 O O . ARG A 1 291 ? -10.543 -4.701 12.719 1.00 93.94 291 ARG A O 1
ATOM 2253 N N . ASP A 1 292 ? -10.033 -4.344 10.547 1.00 96.06 292 ASP A N 1
ATOM 2254 C CA . ASP A 1 292 ? -8.611 -4.606 10.613 1.00 96.06 292 ASP A CA 1
ATOM 2255 C C . ASP A 1 292 ? -7.823 -3.549 9.831 1.00 96.06 292 ASP A C 1
ATOM 2257 O O . ASP A 1 292 ? -8.359 -2.812 8.998 1.00 96.06 292 ASP A O 1
ATOM 2261 N N . ALA A 1 293 ? -6.535 -3.460 10.149 1.00 96.06 293 ALA A N 1
ATOM 2262 C CA . ALA A 1 293 ? -5.533 -2.790 9.339 1.00 96.06 293 ALA A CA 1
ATOM 2263 C C . ALA A 1 293 ? -4.371 -3.755 9.144 1.00 96.06 293 ALA A C 1
ATOM 2265 O O . ALA A 1 293 ? -3.765 -4.212 10.114 1.00 96.06 293 ALA A O 1
ATOM 2266 N N . THR A 1 294 ? -4.076 -4.062 7.888 1.00 97.06 294 THR A N 1
ATOM 2267 C CA . THR A 1 294 ? -3.049 -5.023 7.491 1.00 97.06 294 THR A CA 1
ATOM 2268 C C . THR A 1 294 ? -2.068 -4.375 6.526 1.00 97.06 294 THR A C 1
ATOM 2270 O O . THR A 1 294 ? -2.408 -3.416 5.825 1.00 97.06 294 THR A O 1
ATOM 2273 N N . ARG A 1 295 ? -0.837 -4.879 6.492 1.00 97.00 295 ARG A N 1
ATOM 2274 C CA . ARG A 1 295 ? 0.232 -4.363 5.634 1.00 97.00 295 ARG A CA 1
ATOM 2275 C C . ARG A 1 295 ? 1.261 -5.431 5.296 1.00 97.00 295 ARG A C 1
ATOM 2277 O O . ARG A 1 295 ? 1.415 -6.392 6.046 1.00 97.00 295 ARG A O 1
ATOM 2284 N N . ILE A 1 296 ? 2.004 -5.197 4.219 1.00 97.88 296 ILE A N 1
ATOM 2285 C CA . ILE A 1 296 ? 3.299 -5.834 3.975 1.00 97.88 296 ILE A CA 1
ATOM 2286 C C . ILE A 1 296 ? 4.356 -4.879 4.539 1.00 97.88 296 ILE A C 1
ATOM 2288 O O . ILE A 1 296 ? 4.513 -3.766 4.037 1.00 97.88 296 ILE A O 1
ATOM 2292 N N . HIS A 1 297 ? 4.997 -5.263 5.643 1.00 96.00 297 HIS A N 1
ATOM 2293 C CA . HIS A 1 297 ? 5.850 -4.379 6.447 1.00 96.00 297 HIS A CA 1
ATOM 2294 C C . HIS A 1 297 ? 7.290 -4.252 5.925 1.00 96.00 297 HIS A C 1
ATOM 2296 O O . HIS A 1 297 ? 7.995 -3.336 6.339 1.00 96.00 297 HIS A O 1
ATOM 2302 N N . ASP A 1 298 ? 7.689 -5.092 4.968 1.00 97.31 298 ASP A N 1
ATOM 2303 C CA . ASP A 1 298 ? 8.957 -4.992 4.239 1.00 97.31 298 ASP A CA 1
ATOM 2304 C C . ASP A 1 298 ? 8.748 -4.323 2.871 1.00 97.31 298 ASP A C 1
ATOM 2306 O O . ASP A 1 298 ? 7.821 -4.659 2.127 1.00 97.31 298 ASP A O 1
ATOM 2310 N N . ALA A 1 299 ? 9.597 -3.350 2.536 1.00 97.62 299 ALA A N 1
ATOM 2311 C CA . ALA A 1 299 ? 9.409 -2.531 1.344 1.00 97.62 299 ALA A CA 1
ATOM 2312 C C . ALA A 1 299 ? 9.733 -3.276 0.038 1.00 97.62 299 ALA A C 1
ATOM 2314 O O . ALA A 1 299 ? 9.026 -3.113 -0.961 1.00 97.62 299 ALA A O 1
ATOM 2315 N N . THR A 1 300 ? 10.751 -4.140 0.047 1.00 98.19 300 THR A N 1
ATOM 2316 C CA . THR A 1 300 ? 11.088 -4.991 -1.101 1.00 98.19 300 THR A CA 1
ATOM 2317 C C . THR A 1 300 ? 9.994 -6.030 -1.316 1.00 98.19 300 THR A C 1
ATOM 2319 O O . THR A 1 300 ? 9.563 -6.227 -2.453 1.00 98.19 300 THR A O 1
ATOM 2322 N N . ALA A 1 301 ? 9.482 -6.640 -0.240 1.00 98.25 301 ALA A N 1
ATOM 2323 C CA . ALA A 1 301 ? 8.343 -7.551 -0.310 1.00 98.25 301 ALA A CA 1
ATOM 2324 C C . ALA A 1 301 ? 7.103 -6.843 -0.867 1.00 98.25 301 ALA A C 1
ATOM 2326 O O . ALA A 1 301 ? 6.462 -7.354 -1.780 1.00 98.25 301 ALA A O 1
ATOM 2327 N N . PHE A 1 302 ? 6.770 -5.641 -0.387 1.00 98.19 302 PHE A N 1
ATOM 2328 C CA . PHE A 1 302 ? 5.620 -4.900 -0.908 1.00 98.19 302 PHE A CA 1
ATOM 2329 C C . PHE A 1 302 ? 5.762 -4.621 -2.413 1.00 98.19 302 PHE A C 1
ATOM 2331 O O . PHE A 1 302 ? 4.822 -4.868 -3.168 1.00 98.19 302 PHE A O 1
ATOM 2338 N N . ALA A 1 303 ? 6.936 -4.166 -2.867 1.00 97.62 303 ALA A N 1
ATOM 2339 C CA . ALA A 1 303 ? 7.190 -3.937 -4.289 1.00 97.62 303 ALA A CA 1
ATOM 2340 C C . ALA A 1 303 ? 7.090 -5.234 -5.111 1.00 97.62 303 ALA A C 1
ATOM 2342 O O . ALA A 1 303 ? 6.456 -5.245 -6.165 1.00 97.62 303 ALA A O 1
ATOM 2343 N N . ALA A 1 304 ? 7.651 -6.341 -4.615 1.00 98.12 304 ALA A N 1
ATOM 2344 C CA . ALA A 1 304 ? 7.571 -7.647 -5.264 1.00 98.12 304 ALA A CA 1
ATOM 2345 C C . ALA A 1 304 ? 6.124 -8.158 -5.369 1.00 98.12 304 ALA A C 1
ATOM 2347 O O . ALA A 1 304 ? 5.712 -8.626 -6.433 1.00 98.12 304 ALA A O 1
ATOM 2348 N N . ALA A 1 305 ? 5.334 -8.020 -4.298 1.00 98.06 305 ALA A N 1
ATOM 2349 C CA . ALA A 1 305 ? 3.921 -8.383 -4.289 1.00 98.06 305 ALA A CA 1
ATOM 2350 C C . ALA A 1 305 ? 3.103 -7.515 -5.246 1.00 98.06 305 ALA A C 1
ATOM 2352 O O . ALA A 1 305 ? 2.249 -8.036 -5.958 1.00 98.06 305 ALA A O 1
ATOM 2353 N N . TYR A 1 306 ? 3.376 -6.209 -5.295 1.00 97.25 306 TYR A N 1
ATOM 2354 C CA . TYR A 1 306 ? 2.697 -5.296 -6.209 1.00 97.25 306 TYR A CA 1
ATOM 2355 C C . TYR A 1 306 ? 2.963 -5.670 -7.671 1.00 97.25 306 TYR A C 1
ATOM 2357 O O . TYR A 1 306 ? 2.020 -5.775 -8.451 1.00 97.25 306 TYR A O 1
ATOM 2365 N N . LEU A 1 307 ? 4.218 -5.952 -8.034 1.00 96.12 307 LEU A N 1
ATOM 2366 C CA . LEU A 1 307 ? 4.569 -6.377 -9.394 1.00 96.12 307 LEU A CA 1
ATOM 2367 C C . LEU A 1 307 ? 3.974 -7.738 -9.746 1.00 96.12 307 LEU A C 1
ATOM 2369 O O . LEU A 1 307 ? 3.378 -7.893 -10.811 1.00 96.12 307 LEU A O 1
ATOM 2373 N N . GLY A 1 308 ? 4.076 -8.710 -8.837 1.00 96.81 308 GLY A N 1
ATOM 2374 C CA . GLY A 1 308 ? 3.440 -10.013 -9.026 1.00 96.81 308 GLY A CA 1
ATOM 2375 C C . GLY A 1 308 ? 1.926 -9.877 -9.220 1.00 96.81 308 GLY A C 1
ATOM 2376 O O . GLY A 1 308 ? 1.356 -10.507 -10.109 1.00 96.81 308 GLY A O 1
ATOM 2377 N N . ALA A 1 309 ? 1.279 -8.982 -8.467 1.00 96.88 309 ALA A N 1
ATOM 2378 C CA . ALA A 1 309 ? -0.138 -8.685 -8.631 1.00 96.88 309 ALA A CA 1
ATOM 2379 C C . ALA A 1 309 ? -0.430 -8.056 -9.999 1.00 96.88 309 ALA A C 1
ATOM 2381 O O . ALA A 1 309 ? -1.366 -8.490 -10.661 1.00 96.88 309 ALA A O 1
ATOM 2382 N N . THR A 1 310 ? 0.371 -7.094 -10.474 1.00 95.56 310 THR A N 1
ATOM 2383 C CA . THR A 1 310 ? 0.184 -6.509 -11.817 1.00 95.56 310 THR A CA 1
ATOM 2384 C C . THR A 1 310 ? 0.393 -7.515 -12.949 1.00 95.56 310 THR A C 1
ATOM 2386 O O . THR A 1 310 ? -0.162 -7.335 -14.031 1.00 95.56 310 THR A O 1
ATOM 2389 N N . GLU A 1 311 ? 1.167 -8.578 -12.717 1.00 95.06 311 GLU A N 1
ATOM 2390 C CA . GLU A 1 311 ? 1.378 -9.666 -13.676 1.00 95.06 311 GLU A CA 1
ATOM 2391 C C . GLU A 1 311 ? 0.263 -10.729 -13.634 1.00 95.06 311 GLU A C 1
ATOM 2393 O O . GLU A 1 311 ? 0.088 -11.458 -14.615 1.00 95.06 311 GLU A O 1
ATOM 2398 N N . HIS A 1 312 ? -0.533 -10.786 -12.558 1.00 97.00 312 HIS A N 1
ATOM 2399 C CA . HIS A 1 312 ? -1.603 -11.769 -12.390 1.00 97.00 312 HIS A CA 1
ATOM 2400 C C . HIS A 1 312 ? -2.667 -11.649 -13.501 1.00 97.00 312 HIS A C 1
ATOM 2402 O O . HIS A 1 312 ? -3.162 -10.543 -13.749 1.00 97.00 312 HIS A O 1
ATOM 2408 N N . PRO A 1 313 ? -3.084 -12.754 -14.157 1.00 96.81 313 PRO A N 1
ATOM 2409 C CA . PRO A 1 313 ? -3.981 -12.705 -15.316 1.00 96.81 313 PRO A CA 1
ATOM 2410 C C . PRO A 1 313 ? -5.280 -11.927 -15.078 1.00 96.81 313 PRO A C 1
ATOM 2412 O O . PRO A 1 313 ? -5.641 -11.075 -15.891 1.00 96.81 313 PRO A O 1
ATOM 2415 N N . ASP A 1 314 ? -5.941 -12.155 -13.941 1.00 97.50 314 ASP A N 1
ATOM 2416 C CA . ASP A 1 314 ? -7.207 -11.483 -13.628 1.00 97.50 314 ASP A CA 1
ATOM 2417 C C . ASP A 1 314 ? -7.015 -9.987 -13.340 1.00 97.50 314 ASP A C 1
ATOM 2419 O O . ASP A 1 314 ? -7.845 -9.163 -13.720 1.00 97.50 314 ASP A O 1
ATOM 2423 N N . VAL A 1 315 ? -5.885 -9.608 -12.733 1.00 96.94 315 VAL A N 1
ATOM 2424 C CA . VAL A 1 315 ? -5.544 -8.198 -12.490 1.00 96.94 315 VAL A CA 1
ATOM 2425 C C . VAL A 1 315 ? -5.251 -7.506 -13.819 1.00 96.94 315 VAL A C 1
ATOM 2427 O O . VAL A 1 315 ? -5.788 -6.432 -14.087 1.00 96.94 315 VAL A O 1
ATOM 2430 N N . ARG A 1 316 ? -4.477 -8.145 -14.706 1.00 96.00 316 ARG A N 1
ATOM 2431 C CA . ARG A 1 316 ? -4.202 -7.638 -16.060 1.00 96.00 316 ARG A CA 1
ATOM 2432 C C . ARG A 1 316 ? -5.469 -7.455 -16.884 1.00 96.00 316 ARG A C 1
ATOM 2434 O O . ARG A 1 316 ? -5.577 -6.474 -17.622 1.00 96.00 316 ARG A O 1
ATOM 2441 N N . ALA A 1 317 ? -6.428 -8.370 -16.766 1.00 95.81 317 ALA A N 1
ATOM 2442 C CA . ALA A 1 317 ? -7.714 -8.245 -17.442 1.00 95.81 317 ALA A CA 1
ATOM 2443 C C . ALA A 1 317 ? -8.450 -6.963 -17.016 1.00 95.81 317 ALA A C 1
ATOM 2445 O O . ALA A 1 317 ? -9.000 -6.266 -17.866 1.00 95.81 317 ALA A O 1
ATOM 2446 N N . VAL A 1 318 ? -8.394 -6.598 -15.729 1.00 96.19 318 VAL A N 1
ATOM 2447 C CA . VAL A 1 318 ? -8.973 -5.338 -15.236 1.00 96.19 318 VAL A CA 1
ATOM 2448 C C . VAL A 1 318 ? -8.173 -4.121 -15.708 1.00 96.19 318 VAL A C 1
ATOM 2450 O O . VAL A 1 318 ? -8.764 -3.174 -16.221 1.00 96.19 318 VAL A O 1
ATOM 2453 N N . LEU A 1 319 ? -6.842 -4.137 -15.586 1.00 94.25 319 LEU A N 1
ATOM 2454 C CA . LEU A 1 319 ? -5.989 -2.994 -15.954 1.00 94.25 319 LEU A CA 1
ATOM 2455 C C . LEU A 1 319 ? -6.023 -2.665 -17.456 1.00 94.25 319 LEU A C 1
ATOM 2457 O O . LEU A 1 319 ? -5.825 -1.519 -17.848 1.00 94.25 319 LEU A O 1
ATOM 2461 N N . THR A 1 320 ? -6.302 -3.653 -18.307 1.00 94.88 320 THR A N 1
ATOM 2462 C CA . THR A 1 320 ? -6.437 -3.456 -19.761 1.00 94.88 320 THR A CA 1
ATOM 2463 C C . THR A 1 320 ? -7.855 -3.081 -20.201 1.00 94.88 320 THR A C 1
ATOM 2465 O O . THR A 1 320 ? -8.059 -2.695 -21.357 1.00 94.88 320 THR A O 1
ATOM 2468 N N . ALA A 1 321 ? -8.842 -3.161 -19.305 1.00 95.00 321 ALA A N 1
ATOM 2469 C CA . ALA A 1 321 ? -10.210 -2.770 -19.599 1.00 95.00 321 ALA A CA 1
ATOM 2470 C C . ALA A 1 321 ? -10.354 -1.240 -19.667 1.00 95.00 321 ALA A C 1
ATOM 2472 O O . ALA A 1 321 ? -9.747 -0.485 -18.902 1.00 95.00 321 ALA A O 1
ATOM 2473 N N . ARG A 1 322 ? -11.215 -0.767 -20.575 1.00 95.25 322 ARG A N 1
ATOM 2474 C CA . ARG A 1 322 ? -11.645 0.637 -20.581 1.00 95.25 322 ARG A CA 1
ATOM 2475 C C . ARG A 1 322 ? -12.537 0.903 -19.379 1.00 95.25 322 ARG A C 1
ATOM 2477 O O . ARG A 1 322 ? -13.319 0.037 -19.000 1.00 95.25 322 ARG A O 1
ATOM 2484 N N . TRP A 1 323 ? -12.457 2.116 -18.843 1.00 95.31 323 TRP A N 1
ATOM 2485 C CA . TRP A 1 323 ? -13.332 2.540 -17.758 1.00 95.31 323 TRP A CA 1
ATOM 2486 C C . TRP A 1 323 ? -14.811 2.458 -18.169 1.00 95.31 323 TRP A C 1
ATOM 2488 O O . TRP A 1 323 ? -15.204 3.017 -19.196 1.00 95.31 323 TRP A O 1
ATOM 2498 N N . ASP A 1 324 ? -15.619 1.818 -17.326 1.00 94.75 324 ASP A N 1
ATOM 2499 C CA . ASP A 1 324 ? -17.078 1.784 -17.408 1.00 94.75 324 ASP A CA 1
ATOM 2500 C C . ASP A 1 324 ? -17.664 2.138 -16.033 1.00 94.75 324 ASP A C 1
ATOM 2502 O O . ASP A 1 324 ? -17.373 1.497 -15.025 1.00 94.75 324 ASP A O 1
ATOM 2506 N N . GLU A 1 325 ? -18.502 3.176 -15.990 1.00 93.12 325 GLU A N 1
ATOM 2507 C CA . GLU A 1 325 ? -19.153 3.660 -14.767 1.00 93.12 325 GLU A CA 1
ATOM 2508 C C . GLU A 1 325 ? -20.102 2.632 -14.129 1.00 93.12 325 GLU A C 1
ATOM 2510 O O . GLU A 1 325 ? -20.353 2.686 -12.923 1.00 93.12 325 GLU A O 1
ATOM 2515 N N . ASN A 1 326 ? -20.597 1.679 -14.923 1.00 94.81 326 ASN A N 1
ATOM 2516 C CA . ASN A 1 326 ? -21.485 0.608 -14.478 1.00 94.81 326 ASN A CA 1
ATOM 2517 C C . ASN A 1 326 ? -20.716 -0.654 -14.069 1.00 94.81 326 ASN A C 1
ATOM 2519 O O . ASN A 1 326 ? -21.294 -1.551 -13.451 1.00 94.81 326 ASN A O 1
ATOM 2523 N N . PHE A 1 327 ? -19.419 -0.724 -14.379 1.00 92.62 327 PHE A N 1
ATOM 2524 C CA . PHE A 1 327 ? -18.559 -1.834 -14.006 1.00 92.62 327 PHE A CA 1
ATOM 2525 C C . PHE A 1 327 ? -17.672 -1.449 -12.823 1.00 92.62 327 PHE A C 1
ATOM 2527 O O . PHE A 1 327 ? -16.769 -0.615 -12.915 1.00 92.62 327 PHE A O 1
ATOM 2534 N N . LYS A 1 328 ? -17.914 -2.110 -11.692 1.00 91.44 328 LYS A N 1
ATOM 2535 C CA . LYS A 1 328 ? -17.055 -2.039 -10.510 1.00 91.44 328 LYS A CA 1
ATOM 2536 C C . LYS A 1 328 ? -16.274 -3.349 -10.429 1.00 91.44 328 LYS A C 1
ATOM 2538 O O . LYS A 1 328 ? -16.887 -4.358 -10.072 1.00 91.44 328 LYS A O 1
ATOM 2543 N N . PRO A 1 329 ? -14.972 -3.360 -10.775 1.00 92.00 329 PRO A N 1
ATOM 2544 C CA . PRO A 1 329 ? -14.168 -4.564 -10.665 1.00 92.00 329 PRO A CA 1
ATOM 2545 C C . PRO A 1 329 ? -14.254 -5.115 -9.247 1.00 92.00 329 PRO A C 1
ATOM 2547 O O . PRO A 1 329 ? -14.162 -4.368 -8.267 1.00 92.00 329 PRO A O 1
ATOM 2550 N N . LEU A 1 330 ? -14.456 -6.423 -9.147 1.00 93.00 330 LEU A N 1
ATOM 2551 C CA . LEU A 1 330 ? -14.431 -7.098 -7.862 1.00 93.00 330 LEU A CA 1
ATOM 2552 C C . LEU A 1 330 ? -13.008 -7.075 -7.297 1.00 93.00 330 LEU A C 1
ATOM 2554 O O . LEU A 1 330 ? -12.023 -6.960 -8.027 1.00 93.00 330 LEU A O 1
ATOM 2558 N N . LEU A 1 331 ? -12.922 -7.194 -5.977 1.00 94.81 331 LEU A N 1
ATOM 2559 C CA . LEU A 1 331 ? -11.668 -7.483 -5.296 1.00 94.81 331 LEU A CA 1
ATOM 2560 C C . LEU A 1 331 ? -11.131 -8.825 -5.808 1.00 94.81 331 LEU A C 1
ATOM 2562 O O . LEU A 1 331 ? -11.877 -9.804 -5.828 1.00 94.81 331 LEU A O 1
ATOM 2566 N N . ILE A 1 332 ? -9.856 -8.860 -6.192 1.00 97.56 332 ILE A N 1
ATOM 2567 C CA . ILE A 1 332 ? -9.179 -10.077 -6.654 1.00 97.56 332 ILE A CA 1
ATOM 2568 C C . ILE A 1 332 ? -8.271 -10.577 -5.524 1.00 97.56 332 ILE A C 1
ATOM 2570 O O . ILE A 1 332 ? -7.328 -9.866 -5.165 1.00 97.56 332 ILE A O 1
ATOM 2574 N N . PRO A 1 333 ? -8.558 -11.745 -4.926 1.00 97.56 333 PRO A N 1
ATOM 2575 C CA . PRO A 1 333 ? -7.645 -12.390 -3.995 1.00 97.56 333 PRO A CA 1
ATOM 2576 C C . PRO A 1 333 ? -6.536 -13.124 -4.755 1.00 97.56 333 PRO A C 1
ATOM 2578 O O . PRO A 1 333 ? -6.805 -13.813 -5.737 1.00 97.56 333 PRO A O 1
ATOM 2581 N N . ILE A 1 334 ? -5.293 -12.986 -4.298 1.00 98.06 334 ILE A N 1
ATOM 2582 C CA . ILE A 1 334 ? -4.146 -13.752 -4.797 1.00 98.06 334 ILE A CA 1
ATOM 2583 C C . ILE A 1 334 ? -3.434 -14.352 -3.584 1.00 98.06 334 ILE A C 1
ATOM 2585 O O . ILE A 1 334 ? -3.110 -13.589 -2.673 1.00 98.06 334 ILE A O 1
ATOM 2589 N N . PRO A 1 335 ? -3.157 -15.665 -3.527 1.00 98.12 335 PRO A N 1
ATOM 2590 C CA . PRO A 1 335 ? -2.418 -16.253 -2.414 1.00 98.12 335 PRO A CA 1
ATOM 2591 C C . PRO A 1 335 ? -1.112 -15.502 -2.129 1.00 98.12 335 PRO A C 1
ATOM 2593 O O . PRO A 1 335 ? -0.350 -15.192 -3.045 1.00 98.12 335 PRO A O 1
ATOM 2596 N N . ILE A 1 336 ? -0.817 -15.231 -0.850 1.00 98.38 336 ILE A N 1
ATOM 2597 C CA . ILE A 1 336 ? 0.449 -14.578 -0.464 1.00 98.38 336 ILE A CA 1
ATOM 2598 C C . ILE A 1 336 ? 1.638 -15.392 -0.985 1.00 98.38 336 ILE A C 1
ATOM 2600 O O . ILE A 1 336 ? 2.617 -14.819 -1.464 1.00 98.38 336 ILE A O 1
ATOM 2604 N N . ALA A 1 337 ? 1.514 -16.723 -0.957 1.00 97.75 337 ALA A N 1
ATOM 2605 C CA . ALA A 1 337 ? 2.535 -17.639 -1.441 1.00 97.75 337 ALA A CA 1
ATOM 2606 C C . ALA A 1 337 ? 2.861 -17.469 -2.933 1.00 97.75 337 ALA A C 1
ATOM 2608 O O . ALA A 1 337 ? 4.022 -17.599 -3.317 1.00 97.75 337 ALA A O 1
ATOM 2609 N N . ASP A 1 338 ? 1.879 -17.101 -3.758 1.00 98.00 338 ASP A N 1
ATOM 2610 C CA . ASP A 1 338 ? 2.092 -16.915 -5.197 1.00 98.00 338 ASP A CA 1
ATOM 2611 C C . ASP A 1 338 ? 2.880 -15.637 -5.509 1.00 98.00 338 ASP A C 1
ATOM 2613 O O . ASP A 1 338 ? 3.586 -15.538 -6.520 1.00 98.00 338 ASP A O 1
ATOM 2617 N N . LEU A 1 339 ? 2.778 -14.650 -4.619 1.00 98.00 339 LEU A N 1
ATOM 2618 C CA . LEU A 1 339 ? 3.408 -13.346 -4.774 1.00 98.00 339 LEU A CA 1
ATOM 2619 C C . LEU A 1 339 ? 4.775 -13.272 -4.095 1.00 98.00 339 LEU A C 1
ATOM 2621 O O . LEU A 1 339 ? 5.699 -12.700 -4.673 1.00 98.00 339 LEU A O 1
ATOM 2625 N N . LEU A 1 340 ? 4.909 -13.866 -2.909 1.00 98.00 340 LEU A N 1
ATOM 2626 C CA . LEU A 1 340 ? 6.055 -13.700 -2.009 1.00 98.00 340 LEU A CA 1
ATOM 2627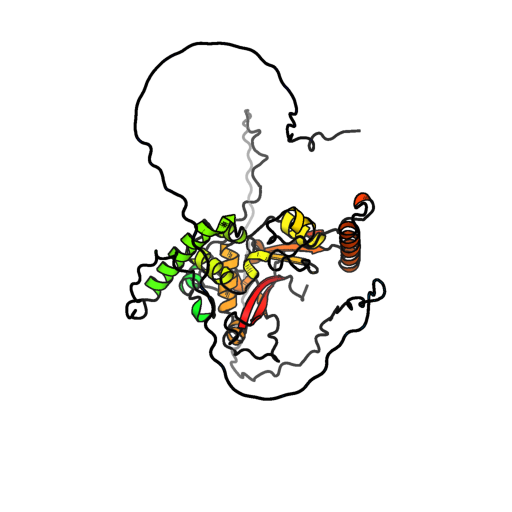 C C . LEU A 1 340 ? 6.731 -15.018 -1.601 1.00 98.00 340 LEU A C 1
ATOM 2629 O O . LEU A 1 340 ? 7.672 -15.000 -0.810 1.00 98.00 340 LEU A O 1
ATOM 2633 N N . GLY A 1 341 ? 6.277 -16.153 -2.133 1.00 97.19 341 GLY A N 1
ATOM 2634 C CA . GLY A 1 341 ? 6.772 -17.478 -1.762 1.00 97.19 341 GLY A CA 1
ATOM 2635 C C . GLY A 1 341 ? 6.129 -18.011 -0.475 1.00 97.19 341 GLY A C 1
ATOM 2636 O O . GLY A 1 341 ? 5.408 -17.282 0.210 1.00 97.19 341 GLY A O 1
ATOM 2637 N N . PRO A 1 342 ? 6.373 -19.284 -0.114 1.00 96.44 342 PRO A N 1
ATOM 2638 C CA . PRO A 1 342 ? 5.685 -19.959 0.997 1.00 96.44 342 PRO A CA 1
ATOM 2639 C C . PRO A 1 342 ? 5.820 -19.220 2.341 1.00 96.44 342 PRO A C 1
ATOM 2641 O O . PRO A 1 342 ? 4.853 -19.105 3.098 1.00 96.44 342 PRO A O 1
ATOM 2644 N N . ASP A 1 343 ? 6.985 -18.625 2.594 1.00 96.56 343 ASP A N 1
ATOM 2645 C CA . ASP A 1 343 ? 7.276 -17.851 3.806 1.00 96.56 343 ASP A CA 1
ATOM 2646 C C . ASP A 1 343 ? 6.910 -16.361 3.692 1.00 96.56 343 ASP A C 1
ATOM 2648 O O . ASP A 1 343 ? 7.149 -15.578 4.612 1.00 96.56 343 ASP A O 1
ATOM 2652 N N . GLY A 1 344 ? 6.292 -15.950 2.581 1.00 97.19 344 GLY A N 1
ATOM 2653 C CA . GLY A 1 344 ? 5.927 -14.565 2.290 1.00 97.19 344 GLY A CA 1
ATOM 2654 C C . GLY A 1 344 ? 5.009 -13.923 3.336 1.00 97.19 344 GLY A C 1
ATOM 2655 O O . GLY A 1 344 ? 5.037 -12.713 3.561 1.00 97.19 344 GLY A O 1
ATOM 2656 N N . HIS A 1 345 ? 4.229 -14.745 4.038 1.00 97.31 345 HIS A N 1
ATOM 2657 C CA . HIS A 1 345 ? 3.348 -14.314 5.120 1.00 97.31 345 HIS A CA 1
ATOM 2658 C C . HIS A 1 345 ? 4.100 -13.675 6.299 1.00 97.31 345 HIS A C 1
ATOM 2660 O O . HIS A 1 345 ? 3.521 -12.857 7.011 1.00 97.31 345 HIS A O 1
ATOM 2666 N N . ARG A 1 346 ? 5.392 -13.982 6.488 1.00 97.00 346 ARG A N 1
ATOM 2667 C CA . ARG A 1 346 ? 6.233 -13.396 7.548 1.00 97.00 346 ARG A CA 1
ATOM 2668 C C . ARG A 1 346 ? 6.480 -11.899 7.349 1.00 97.00 346 ARG A C 1
ATOM 2670 O O . ARG A 1 346 ? 6.738 -11.188 8.316 1.00 97.00 346 ARG A O 1
ATOM 2677 N N . PHE A 1 347 ? 6.347 -11.412 6.115 1.00 97.25 347 PHE A N 1
ATOM 2678 C CA . PHE A 1 347 ? 6.435 -9.990 5.770 1.00 97.25 347 PHE A CA 1
ATOM 2679 C C . PHE A 1 347 ? 5.103 -9.255 5.930 1.00 97.25 347 PHE A C 1
ATOM 2681 O O . PHE A 1 347 ? 5.016 -8.067 5.632 1.00 97.25 347 PHE A O 1
ATOM 2688 N N . CYS A 1 348 ? 4.053 -9.945 6.379 1.00 97.81 348 CYS A N 1
ATOM 2689 C CA . CYS A 1 348 ? 2.738 -9.367 6.608 1.00 97.81 348 CYS A CA 1
ATOM 2690 C C . CYS A 1 348 ? 2.509 -9.152 8.107 1.00 97.81 348 CYS A C 1
ATOM 2692 O O . CYS A 1 348 ? 2.835 -10.006 8.929 1.00 97.81 348 CYS A O 1
ATOM 2694 N N . SER A 1 349 ? 1.912 -8.021 8.474 1.00 97.12 349 SER A N 1
ATOM 2695 C CA . SER A 1 349 ? 1.416 -7.789 9.832 1.00 97.12 349 SER A CA 1
ATOM 2696 C C . SER A 1 349 ? 0.069 -7.081 9.802 1.00 97.12 349 SER A C 1
ATOM 2698 O O . SER A 1 349 ? -0.338 -6.501 8.790 1.00 97.12 349 SER A O 1
ATOM 2700 N N . GLY A 1 350 ? -0.663 -7.155 10.908 1.00 97.31 350 GLY A N 1
ATOM 2701 C CA . GLY A 1 350 ? -1.926 -6.454 11.032 1.00 97.31 350 GLY A CA 1
ATOM 2702 C C . GLY A 1 350 ? -2.527 -6.546 12.420 1.00 97.31 350 GLY A C 1
ATOM 2703 O O . GLY A 1 350 ? -2.118 -7.359 13.246 1.00 97.31 350 GLY A O 1
ATOM 2704 N N . PHE A 1 351 ? -3.512 -5.690 12.647 1.00 97.75 351 PHE A N 1
ATOM 2705 C CA . PHE A 1 351 ? -4.267 -5.596 13.888 1.00 97.75 351 PHE A CA 1
ATOM 2706 C C . PHE A 1 351 ? -5.754 -5.647 13.571 1.00 97.75 351 PHE A C 1
ATOM 2708 O O . PHE A 1 351 ? -6.184 -5.131 12.539 1.00 97.75 351 PHE A O 1
ATOM 2715 N N . ALA A 1 352 ? -6.539 -6.241 14.460 1.00 97.12 352 ALA A N 1
ATOM 2716 C CA . ALA A 1 352 ? -7.991 -6.288 14.369 1.00 97.12 352 ALA A CA 1
ATOM 2717 C C . ALA A 1 352 ? -8.617 -5.779 15.667 1.00 97.12 352 ALA A C 1
ATOM 2719 O O . ALA A 1 352 ? -8.037 -5.931 16.741 1.00 97.12 352 ALA A O 1
ATOM 2720 N N . LEU A 1 353 ? -9.812 -5.190 15.589 1.00 95.88 353 LEU A N 1
ATOM 2721 C CA . LEU A 1 353 ? -10.613 -4.968 16.793 1.00 95.88 353 LEU A CA 1
ATOM 2722 C C . LEU A 1 353 ? -10.978 -6.323 17.411 1.00 95.88 353 LEU A C 1
ATOM 2724 O O . LEU A 1 353 ? -11.572 -7.175 16.741 1.00 95.88 353 LEU A O 1
ATOM 2728 N N . LYS A 1 354 ? -10.687 -6.480 18.700 1.00 95.06 354 LYS A N 1
ATOM 2729 C CA . LYS A 1 354 ? -11.061 -7.666 19.472 1.00 95.06 354 LYS A CA 1
ATOM 2730 C C . LYS A 1 354 ? -12.579 -7.727 19.622 1.00 95.06 354 LYS A C 1
ATOM 2732 O O . LYS A 1 354 ? -13.193 -6.696 19.863 1.00 95.06 354 LYS A O 1
ATOM 2737 N N . ASP A 1 355 ? -13.208 -8.892 19.485 1.00 91.81 355 ASP A N 1
ATOM 2738 C CA . ASP A 1 355 ? -14.671 -9.032 19.614 1.00 91.81 355 ASP A CA 1
ATOM 2739 C C . ASP A 1 355 ? -15.452 -8.000 18.763 1.00 91.81 355 ASP A C 1
ATOM 2741 O O . ASP A 1 355 ? -16.209 -7.175 19.284 1.00 91.81 355 ASP A O 1
ATOM 2745 N N . TRP A 1 356 ? -15.229 -8.022 17.438 1.00 88.94 356 TRP A N 1
ATOM 2746 C CA . TRP A 1 356 ? -15.609 -6.970 16.473 1.00 88.94 356 TRP A CA 1
ATOM 2747 C C . TRP A 1 356 ? -16.894 -6.179 16.785 1.00 88.94 356 TRP A C 1
ATOM 2749 O O . TRP A 1 356 ? -16.800 -4.952 16.843 1.00 88.94 356 TRP A O 1
ATOM 2759 N N . PRO A 1 357 ? -18.081 -6.787 17.002 1.00 92.06 357 PRO A N 1
ATOM 2760 C CA . PRO A 1 357 ? -19.299 -6.011 17.243 1.00 92.06 357 PRO A CA 1
ATOM 2761 C C . PRO A 1 357 ? -19.220 -5.104 18.480 1.00 92.06 357 PRO A C 1
ATOM 2763 O O . PRO A 1 357 ? -19.668 -3.955 18.437 1.00 92.06 357 PRO A O 1
ATOM 2766 N N . GLU A 1 358 ? -18.632 -5.599 19.568 1.00 92.56 358 GLU A N 1
ATOM 2767 C CA . GLU A 1 358 ? -18.539 -4.870 20.832 1.00 92.56 358 GLU A CA 1
ATOM 2768 C C . GLU A 1 358 ? -17.460 -3.783 20.749 1.00 92.56 358 GLU A C 1
ATOM 2770 O O . GLU A 1 358 ? -17.725 -2.623 21.073 1.00 92.56 358 GLU A O 1
ATOM 2775 N N . SER A 1 359 ? -16.287 -4.097 20.196 1.00 93.38 359 SER A N 1
ATOM 2776 C CA . SER A 1 359 ? -15.238 -3.090 20.003 1.00 93.38 359 SER A CA 1
ATOM 2777 C C . SER A 1 359 ? -15.587 -2.045 18.939 1.00 93.38 359 SER A C 1
ATOM 2779 O O . SER A 1 359 ? -15.210 -0.886 19.098 1.00 93.38 359 SER A O 1
ATOM 2781 N N . LYS A 1 360 ? -16.375 -2.372 17.898 1.00 94.06 360 LYS A N 1
ATOM 2782 C CA . LYS A 1 360 ? -16.923 -1.379 16.941 1.00 94.06 360 LYS A CA 1
ATOM 2783 C C . LYS A 1 360 ? -17.773 -0.347 17.687 1.00 94.06 360 LYS A C 1
ATOM 2785 O O . LYS A 1 360 ? -17.654 0.855 17.433 1.00 94.06 360 LYS A O 1
ATOM 2790 N N . LYS A 1 361 ? -18.611 -0.800 18.626 1.00 93.44 361 LYS A N 1
ATOM 2791 C CA . LYS A 1 361 ? -19.452 0.069 19.459 1.00 93.44 361 LYS A CA 1
ATOM 2792 C C . LYS A 1 361 ? -18.620 0.900 20.438 1.00 93.44 361 LYS A C 1
ATOM 2794 O O . LYS A 1 361 ? -18.853 2.103 20.526 1.00 93.44 361 LYS A O 1
ATOM 2799 N N . GLN A 1 362 ? -17.648 0.293 21.120 1.00 94.50 362 GLN A N 1
ATOM 2800 C CA . GLN A 1 362 ? -16.732 1.002 22.024 1.00 94.50 362 GLN A CA 1
ATOM 2801 C C . GLN A 1 362 ? -15.936 2.071 21.273 1.00 94.50 362 GLN A C 1
ATOM 2803 O O . GLN A 1 362 ? -15.921 3.221 21.695 1.00 94.50 362 GLN A O 1
ATOM 2808 N N . ARG A 1 363 ? -15.396 1.745 20.091 1.00 95.00 363 ARG A N 1
ATOM 2809 C CA . ARG A 1 363 ? -14.754 2.713 19.191 1.00 95.00 363 ARG A CA 1
ATOM 2810 C C . ARG A 1 363 ? -15.683 3.861 18.836 1.00 95.00 363 ARG A C 1
ATOM 2812 O O . ARG A 1 363 ? -15.294 5.012 18.976 1.00 95.00 363 ARG A O 1
ATOM 2819 N N . LYS A 1 364 ? -16.930 3.586 18.442 1.00 94.00 364 LYS A N 1
ATOM 2820 C CA . LYS A 1 364 ? -17.914 4.643 18.150 1.00 94.00 364 LYS A CA 1
ATOM 2821 C C . LYS A 1 364 ? -18.141 5.563 19.358 1.00 94.00 364 LYS A C 1
ATOM 2823 O O . LYS A 1 364 ? -18.139 6.776 19.188 1.00 94.00 364 LYS A O 1
ATOM 2828 N N . GLN A 1 365 ? -18.298 5.006 20.559 1.00 94.62 365 GLN A N 1
ATOM 2829 C CA . GLN A 1 365 ? -18.479 5.781 21.794 1.00 94.62 365 GLN A CA 1
ATOM 2830 C C . GLN A 1 365 ? -17.238 6.605 22.152 1.00 94.62 365 GLN A C 1
ATOM 2832 O O . GLN A 1 365 ? -17.366 7.770 22.517 1.00 94.62 365 GLN A O 1
ATOM 2837 N N . TRP A 1 366 ? -16.049 6.020 22.006 1.00 94.50 366 TRP A N 1
ATOM 2838 C CA . TRP A 1 366 ? -14.771 6.687 22.233 1.00 94.50 366 TRP A CA 1
ATOM 2839 C C . TRP A 1 366 ? -14.592 7.893 21.311 1.00 94.50 366 TRP A C 1
ATOM 2841 O O . TRP A 1 366 ? -14.316 8.995 21.779 1.00 94.50 366 TRP A O 1
ATOM 2851 N N . LEU A 1 367 ? -14.815 7.705 20.006 1.00 92.44 367 LEU A N 1
ATOM 2852 C CA . LEU A 1 367 ? -14.719 8.777 19.014 1.00 92.44 367 LEU A CA 1
ATOM 2853 C C . LEU A 1 367 ? -15.741 9.887 19.298 1.00 92.44 367 LEU A C 1
ATOM 2855 O O . LEU A 1 367 ? -15.379 11.056 19.301 1.00 92.44 367 LEU A O 1
ATOM 2859 N N . GLN A 1 368 ? -16.985 9.531 19.633 1.00 92.88 368 GLN A N 1
ATOM 2860 C CA . GLN A 1 368 ? -18.010 10.510 20.009 1.00 92.88 368 GLN A CA 1
ATOM 2861 C C . GLN A 1 368 ? -17.619 11.323 21.247 1.00 92.88 368 GLN A C 1
ATOM 2863 O O . GLN A 1 368 ? -17.751 12.543 21.227 1.00 92.88 368 GLN A O 1
ATOM 2868 N N . ALA A 1 369 ? -17.128 10.667 22.303 1.00 92.94 369 ALA A N 1
ATOM 2869 C CA . ALA A 1 369 ? -16.703 11.339 23.528 1.00 92.94 369 ALA A CA 1
ATOM 2870 C C . ALA A 1 369 ? -15.500 12.261 23.295 1.00 92.94 369 ALA A C 1
ATOM 2872 O O . ALA A 1 369 ? -15.460 13.367 23.833 1.00 92.94 369 ALA A O 1
ATOM 2873 N N . ARG A 1 370 ? -14.546 11.830 22.462 1.00 91.12 370 ARG A N 1
ATOM 2874 C CA . ARG A 1 370 ? -13.405 12.648 22.041 1.00 91.12 370 ARG A CA 1
ATOM 2875 C C . ARG A 1 370 ? -13.874 13.895 21.296 1.00 91.12 370 ARG A C 1
ATOM 2877 O O . ARG A 1 370 ? -13.471 15.000 21.651 1.00 91.12 370 ARG A O 1
ATOM 2884 N N . ASP A 1 371 ? -14.746 13.724 20.308 1.00 90.06 371 ASP A N 1
ATOM 2885 C CA . ASP A 1 371 ? -15.220 14.814 19.453 1.00 90.06 371 ASP A CA 1
ATOM 2886 C C . ASP A 1 371 ? -16.089 15.821 20.236 1.00 90.06 371 ASP A C 1
ATOM 2888 O O . ASP A 1 371 ? -16.069 17.016 19.945 1.00 90.06 371 ASP A O 1
ATOM 2892 N N . SER A 1 372 ? -16.804 15.375 21.278 1.00 92.19 372 SER A N 1
ATOM 2893 C CA . SER A 1 372 ? -17.565 16.247 22.184 1.00 92.19 372 SER A CA 1
ATOM 2894 C C . SER A 1 372 ? -16.743 16.848 23.332 1.00 92.19 372 SER A C 1
ATOM 2896 O O . SER A 1 372 ? -17.314 17.541 24.177 1.00 92.19 372 SER A O 1
ATOM 2898 N N . GLY A 1 373 ? -15.434 16.576 23.414 1.00 91.94 373 GLY A N 1
ATOM 2899 C CA . GLY A 1 373 ? -14.569 17.035 24.509 1.00 91.94 373 GLY A CA 1
ATOM 2900 C C . GLY A 1 373 ? -14.947 16.461 25.882 1.00 91.94 373 GLY A C 1
ATOM 2901 O O . GLY A 1 373 ? -14.711 17.093 26.910 1.00 91.94 373 GLY A O 1
ATOM 2902 N N . SER A 1 374 ? -15.600 15.298 25.905 1.00 92.88 374 SER A N 1
ATOM 2903 C CA . SER A 1 374 ? -15.990 14.595 27.129 1.00 92.88 374 SER A CA 1
ATOM 2904 C C . SER A 1 374 ? -14.800 13.880 27.776 1.00 92.88 374 SER A C 1
ATOM 2906 O O . SER A 1 374 ? -13.775 13.645 27.141 1.00 92.88 374 SER A O 1
ATOM 2908 N N . ASP A 1 375 ? -14.934 13.531 29.058 1.00 90.31 375 ASP A N 1
ATOM 2909 C CA . ASP A 1 375 ? -13.882 12.830 29.796 1.00 90.31 375 ASP A CA 1
ATOM 2910 C C . ASP A 1 375 ? -13.683 11.403 29.263 1.00 90.31 375 ASP A C 1
ATOM 2912 O O . ASP A 1 375 ? -14.486 10.500 29.530 1.00 90.31 375 ASP A O 1
ATOM 2916 N N . LEU A 1 376 ? -12.585 11.201 28.532 1.00 90.25 376 LEU A N 1
ATOM 2917 C CA . LEU A 1 376 ? -12.189 9.902 27.991 1.00 90.25 376 LEU A CA 1
ATOM 2918 C C . LEU A 1 376 ? -11.889 8.875 29.086 1.00 90.25 376 LEU A C 1
ATOM 2920 O O . LEU A 1 376 ? -12.063 7.687 28.844 1.00 90.25 376 LEU A O 1
ATOM 2924 N N . GLY A 1 377 ? -11.536 9.301 30.306 1.00 91.12 377 GLY A N 1
ATOM 2925 C CA . GLY A 1 377 ? -11.307 8.390 31.431 1.00 91.12 377 GLY A CA 1
ATOM 2926 C C . GLY A 1 377 ? -12.554 7.603 31.854 1.00 91.12 377 GLY A C 1
ATOM 2927 O O . GLY A 1 377 ? -12.442 6.585 32.534 1.00 91.12 377 GLY A O 1
ATOM 2928 N N . SER A 1 378 ? -13.742 8.054 31.436 1.00 89.88 378 SER A N 1
ATOM 2929 C CA . SER A 1 378 ? -15.024 7.386 31.688 1.00 89.88 378 SER A CA 1
ATOM 2930 C C . SER A 1 378 ? -15.474 6.445 30.564 1.00 89.88 378 SER A C 1
ATOM 2932 O O . SER A 1 378 ? -16.435 5.691 30.742 1.00 89.88 378 SER A O 1
ATOM 2934 N N . VAL A 1 379 ? -14.793 6.471 29.414 1.00 93.94 379 VAL A N 1
ATOM 2935 C CA . VAL A 1 379 ? -15.111 5.648 28.245 1.00 93.94 379 VAL A CA 1
ATOM 2936 C C . VAL A 1 379 ? -14.080 4.537 28.132 1.00 93.94 379 VAL A C 1
ATOM 2938 O O . VAL A 1 379 ? -12.897 4.734 28.379 1.00 93.94 379 VAL A O 1
ATOM 2941 N N . LYS A 1 380 ? -14.522 3.332 27.780 1.00 93.56 380 LYS A N 1
ATOM 2942 C CA . LYS A 1 380 ? -13.605 2.212 27.586 1.00 93.56 380 LYS A CA 1
ATOM 2943 C C . LYS A 1 380 ? -12.831 2.387 26.273 1.00 93.56 380 LYS A C 1
ATOM 2945 O O . LYS A 1 380 ? -13.452 2.604 25.231 1.00 93.56 380 LYS A O 1
ATOM 2950 N N . GLU A 1 381 ? -11.506 2.252 26.329 1.00 93.12 381 GLU A N 1
ATOM 2951 C CA . GLU A 1 381 ? -10.654 2.221 25.136 1.00 93.12 381 GLU A CA 1
ATOM 2952 C C . GLU A 1 381 ? -11.013 1.030 24.230 1.00 93.12 381 GLU A C 1
ATOM 2954 O O . GLU A 1 381 ? -11.236 -0.076 24.736 1.00 93.12 381 GLU A O 1
ATOM 2959 N N . PRO A 1 382 ? -11.065 1.218 22.900 1.00 93.88 382 PRO A N 1
ATOM 2960 C CA . PRO A 1 382 ? -11.268 0.125 21.960 1.00 93.88 382 PRO A CA 1
ATOM 2961 C C . PRO A 1 382 ? -10.090 -0.847 22.009 1.00 93.88 382 PRO A C 1
ATOM 2963 O O . PRO A 1 382 ? -8.941 -0.462 21.798 1.00 93.88 382 PRO A O 1
ATOM 2966 N N . GLU A 1 383 ? -10.381 -2.119 22.259 1.00 95.25 383 GLU A N 1
ATOM 2967 C CA . GLU A 1 383 ? -9.355 -3.157 22.312 1.00 95.25 383 GLU A CA 1
ATOM 2968 C C . GLU A 1 383 ? -9.017 -3.656 20.901 1.00 95.25 383 GLU A C 1
ATOM 2970 O O . GLU A 1 383 ? -9.897 -3.973 20.094 1.00 95.25 383 GLU A O 1
ATOM 2975 N N . VAL A 1 384 ? -7.719 -3.769 20.623 1.00 96.94 384 VAL A N 1
ATOM 2976 C CA . VAL A 1 384 ? -7.179 -4.382 19.407 1.00 96.94 384 VAL A CA 1
ATOM 2977 C C . VAL A 1 384 ? -6.281 -5.556 19.759 1.00 96.94 384 VAL A C 1
ATOM 2979 O O . VAL A 1 384 ? -5.644 -5.573 20.811 1.00 96.94 384 VAL A O 1
ATOM 2982 N N . GLU A 1 385 ? -6.211 -6.523 18.857 1.00 97.00 385 GLU A N 1
ATOM 2983 C CA . GLU A 1 385 ? -5.293 -7.653 18.925 1.00 97.00 385 GLU A CA 1
ATOM 2984 C C . GLU A 1 385 ? -4.466 -7.744 17.646 1.00 97.00 385 GLU A C 1
ATOM 2986 O O . GLU A 1 385 ? -4.922 -7.375 16.559 1.00 97.00 385 GLU A O 1
ATOM 2991 N N . GLN A 1 386 ? -3.228 -8.211 17.783 1.00 97.44 386 GLN A N 1
ATOM 2992 C CA . GLN A 1 386 ? -2.385 -8.510 16.637 1.00 97.44 386 GLN A CA 1
ATOM 2993 C C . GLN A 1 386 ? -2.924 -9.757 15.936 1.00 97.44 386 GLN A C 1
ATOM 2995 O O . GLN A 1 386 ? -3.241 -10.756 16.582 1.00 97.44 386 GLN A O 1
ATOM 3000 N N . ILE A 1 387 ? -3.001 -9.710 14.609 1.00 97.12 387 ILE A N 1
ATOM 3001 C CA . ILE A 1 387 ? -3.294 -10.891 13.800 1.00 97.12 387 ILE A CA 1
ATOM 3002 C C . ILE A 1 387 ? -2.069 -11.812 13.895 1.00 97.12 387 ILE A C 1
ATOM 3004 O O . ILE A 1 387 ? -0.978 -11.386 13.510 1.00 97.12 387 ILE A O 1
ATOM 3008 N N . PRO A 1 388 ? -2.212 -13.045 14.418 1.00 95.62 388 PRO A N 1
ATOM 3009 C CA . PRO A 1 388 ? -1.065 -13.861 14.813 1.00 95.62 388 PRO A CA 1
ATOM 3010 C C . PRO A 1 388 ? -0.220 -14.322 13.625 1.00 95.62 388 PRO A C 1
ATOM 3012 O O . PRO A 1 388 ? 0.994 -14.453 13.747 1.00 95.62 388 PRO A O 1
ATOM 3015 N N . THR A 1 389 ? -0.851 -14.586 12.482 1.00 96.00 389 THR A N 1
ATOM 3016 C CA . THR A 1 389 ? -0.170 -14.989 11.251 1.00 96.00 389 THR A CA 1
ATOM 3017 C C . THR A 1 389 ? -1.055 -14.723 10.036 1.00 96.00 389 THR A C 1
ATOM 3019 O O . THR A 1 389 ? -2.279 -14.688 10.154 1.00 96.00 389 THR A O 1
ATOM 3022 N N . PHE A 1 390 ? -0.425 -14.559 8.873 1.00 97.31 390 PHE A N 1
ATOM 3023 C CA . PHE A 1 390 ? -1.065 -14.543 7.553 1.00 97.31 390 PHE A CA 1
ATOM 3024 C C . PHE A 1 390 ? -0.737 -15.809 6.744 1.00 97.31 390 PHE A C 1
ATOM 3026 O O . PHE A 1 390 ? -0.885 -15.819 5.523 1.00 97.31 390 PHE A O 1
ATOM 3033 N N . GLU A 1 391 ? -0.231 -16.862 7.391 1.00 96.75 391 GLU A N 1
ATOM 3034 C CA . GLU A 1 391 ? 0.038 -18.148 6.746 1.00 96.75 391 GLU A CA 1
ATOM 3035 C C . GLU A 1 391 ? -1.233 -18.684 6.068 1.00 96.75 391 GLU A C 1
ATOM 3037 O O . GLU A 1 391 ? -2.321 -18.657 6.643 1.00 96.75 391 GLU A O 1
ATOM 3042 N N . GLY A 1 392 ? -1.105 -19.104 4.806 1.00 96.56 392 GLY A N 1
ATOM 3043 C CA . GLY A 1 392 ? -2.246 -19.504 3.975 1.00 96.56 392 GLY A CA 1
ATOM 3044 C C . GLY A 1 392 ? -3.184 -18.359 3.568 1.00 96.56 392 GLY A C 1
ATOM 3045 O O . GLY A 1 392 ? -4.217 -18.620 2.961 1.00 96.56 392 GLY A O 1
ATOM 3046 N N . GLY A 1 393 ? -2.855 -17.107 3.900 1.00 97.38 393 GLY A N 1
ATOM 3047 C CA . GLY A 1 393 ? -3.625 -15.921 3.539 1.00 97.38 393 GLY A CA 1
ATOM 3048 C C . GLY A 1 393 ? -3.420 -15.450 2.098 1.00 97.38 393 GLY A C 1
ATOM 3049 O O . GLY A 1 393 ? -2.675 -16.028 1.302 1.00 97.38 393 GLY A O 1
ATOM 3050 N N . GLU A 1 394 ? -4.071 -14.337 1.776 1.00 98.19 394 GLU A N 1
ATOM 3051 C CA . GLU A 1 394 ? -4.142 -13.767 0.429 1.00 98.19 394 GLU A CA 1
ATOM 3052 C C . GLU A 1 394 ? -3.776 -12.277 0.445 1.00 98.19 394 GLU A C 1
ATOM 3054 O O . GLU A 1 394 ? -4.014 -11.573 1.425 1.00 98.19 394 GLU A O 1
ATOM 3059 N N . ILE A 1 395 ? -3.232 -11.763 -0.654 1.00 98.19 395 ILE A N 1
ATOM 3060 C CA . ILE A 1 395 ? -3.205 -10.336 -0.957 1.00 98.19 395 ILE A CA 1
ATOM 3061 C C . ILE A 1 395 ? -4.481 -9.994 -1.721 1.00 98.19 395 ILE A C 1
ATOM 3063 O O . ILE A 1 395 ? -4.728 -10.486 -2.821 1.00 98.19 395 ILE A O 1
ATOM 3067 N N . ALA A 1 396 ? -5.293 -9.118 -1.144 1.00 97.38 396 ALA A N 1
ATOM 3068 C CA . ALA A 1 396 ? -6.450 -8.551 -1.810 1.00 97.38 396 ALA A CA 1
ATOM 3069 C C . ALA A 1 396 ? -6.035 -7.373 -2.691 1.00 97.38 396 ALA A C 1
ATOM 3071 O O . ALA A 1 396 ? -5.501 -6.386 -2.188 1.00 97.38 396 ALA A O 1
ATOM 3072 N N . VAL A 1 397 ? -6.346 -7.447 -3.983 1.00 97.25 397 VAL A N 1
ATOM 3073 C CA . VAL A 1 397 ? -6.129 -6.375 -4.960 1.00 97.25 397 VAL A CA 1
ATOM 3074 C C . VAL A 1 397 ? -7.454 -5.675 -5.241 1.00 97.25 397 VAL A C 1
ATOM 3076 O O . VAL A 1 397 ? -8.459 -6.311 -5.562 1.00 97.25 397 VAL A O 1
ATOM 3079 N N . THR A 1 398 ? -7.464 -4.351 -5.118 1.00 95.69 398 THR A N 1
ATOM 3080 C CA . THR A 1 398 ? -8.638 -3.516 -5.410 1.00 95.69 398 THR A CA 1
ATOM 3081 C C . THR A 1 398 ? -8.330 -2.522 -6.514 1.00 95.69 398 THR A C 1
ATOM 3083 O O . THR A 1 398 ? -7.183 -2.114 -6.697 1.00 95.69 398 THR A O 1
ATOM 3086 N N . PHE A 1 399 ? -9.370 -2.094 -7.221 1.00 94.69 399 PHE A N 1
ATOM 3087 C CA . PHE A 1 399 ? -9.245 -1.243 -8.396 1.00 94.69 399 PHE A CA 1
ATOM 3088 C C . PHE A 1 399 ? -10.030 0.043 -8.239 1.00 94.69 399 PHE A C 1
ATOM 3090 O O . PHE A 1 399 ? -11.033 0.107 -7.527 1.00 94.69 399 PHE A O 1
ATOM 3097 N N . LYS A 1 400 ? -9.589 1.064 -8.960 1.00 92.56 400 LYS A N 1
ATOM 3098 C CA . LYS A 1 400 ? -10.322 2.315 -9.122 1.00 92.56 400 LYS A CA 1
ATOM 3099 C C . LYS A 1 400 ? -10.076 2.902 -10.500 1.00 92.56 400 LYS A C 1
ATOM 3101 O O . LYS A 1 400 ? -9.289 2.372 -11.275 1.00 92.56 400 LYS A O 1
ATOM 3106 N N . ARG A 1 401 ? -10.768 3.996 -10.801 1.00 92.81 401 ARG A N 1
ATOM 3107 C CA . ARG A 1 401 ? -10.533 4.768 -12.018 1.00 92.81 401 ARG A CA 1
ATOM 3108 C C . ARG A 1 401 ? -9.122 5.358 -11.992 1.00 92.81 401 ARG A C 1
ATOM 3110 O O . ARG A 1 401 ? -8.759 5.970 -10.990 1.00 92.81 401 ARG A O 1
ATOM 3117 N N . ASN A 1 402 ? -8.368 5.196 -13.077 1.00 90.94 402 ASN A N 1
ATOM 3118 C CA . ASN A 1 402 ? -7.052 5.821 -13.205 1.00 90.94 402 ASN A CA 1
ATOM 3119 C C . ASN A 1 402 ? -7.156 7.354 -13.301 1.00 90.94 402 ASN A C 1
ATOM 3121 O O . ASN A 1 402 ? -8.214 7.895 -13.639 1.00 90.94 402 ASN A O 1
ATOM 3125 N N . LEU A 1 403 ? -6.055 8.067 -13.041 1.00 86.88 403 LEU A N 1
ATOM 3126 C CA . LEU A 1 403 ? -6.031 9.540 -13.081 1.00 86.88 403 LEU A CA 1
ATOM 3127 C C . LEU A 1 403 ? -6.431 10.120 -14.449 1.00 86.88 403 LEU A C 1
ATOM 3129 O O . LEU A 1 403 ? -7.100 11.149 -14.514 1.00 86.88 403 LEU A O 1
ATOM 3133 N N . GLY A 1 404 ? -6.081 9.435 -15.543 1.00 88.00 404 GLY A N 1
ATOM 3134 C CA . GLY A 1 404 ? -6.485 9.822 -16.901 1.00 88.00 404 GLY A CA 1
ATOM 3135 C C . GLY A 1 404 ? -7.977 9.615 -17.195 1.00 88.00 404 GLY A C 1
ATOM 3136 O O . GLY A 1 404 ? -8.485 10.087 -18.209 1.00 88.00 404 GLY A O 1
ATOM 3137 N N . GLY A 1 405 ? -8.695 8.900 -16.330 1.00 89.25 405 GLY A N 1
ATOM 3138 C CA . GLY A 1 405 ? -10.121 8.636 -16.450 1.00 89.25 405 GLY A CA 1
ATOM 3139 C C . GLY A 1 405 ? -10.522 7.693 -17.588 1.00 89.25 405 GLY A C 1
ATOM 3140 O O . GLY A 1 405 ? -11.720 7.586 -17.865 1.00 89.25 405 GLY A O 1
ATOM 3141 N N . THR A 1 406 ? -9.561 7.038 -18.241 1.00 91.50 406 THR A N 1
ATOM 3142 C CA . THR A 1 406 ? -9.748 6.183 -19.426 1.00 91.50 406 THR A CA 1
ATOM 3143 C C . THR A 1 406 ? -9.805 4.692 -19.100 1.00 91.50 406 THR A C 1
ATOM 3145 O O . THR A 1 406 ? -10.332 3.916 -19.900 1.00 91.50 406 THR A O 1
ATOM 3148 N N . GLY A 1 407 ? -9.293 4.289 -17.937 1.00 93.44 407 GLY A N 1
ATOM 3149 C CA . GLY A 1 407 ? -9.157 2.891 -17.538 1.00 93.44 407 GLY A CA 1
ATOM 3150 C C . GLY A 1 407 ? -9.173 2.704 -16.026 1.00 93.44 407 GLY A C 1
ATOM 3151 O O . GLY A 1 407 ? -9.606 3.584 -15.272 1.00 93.44 407 GLY A O 1
ATOM 3152 N N . TYR A 1 408 ? -8.690 1.544 -15.599 1.00 94.00 408 TYR A N 1
ATOM 3153 C CA . TYR A 1 408 ? -8.549 1.180 -14.194 1.00 94.00 408 TYR A CA 1
ATOM 3154 C C . TYR A 1 408 ? -7.081 1.211 -13.767 1.00 94.00 408 TYR A C 1
ATOM 3156 O O . TYR A 1 408 ? -6.197 0.927 -14.564 1.00 94.00 408 TYR A O 1
ATOM 3164 N N . GLU A 1 409 ? -6.838 1.515 -12.497 1.00 93.62 409 GLU A N 1
ATOM 3165 C CA . GLU A 1 409 ? -5.549 1.341 -11.822 1.00 93.62 409 GLU A CA 1
ATOM 3166 C C . GLU A 1 409 ? -5.747 0.524 -10.536 1.00 93.62 409 GLU A C 1
ATOM 3168 O O . GLU A 1 409 ? -6.863 0.444 -10.003 1.00 93.62 409 GLU A O 1
ATOM 3173 N N . ILE A 1 410 ? -4.669 -0.062 -10.007 1.00 94.62 410 ILE A N 1
ATOM 3174 C CA . ILE A 1 410 ? -4.697 -0.677 -8.675 1.00 94.62 410 ILE A CA 1
ATOM 3175 C C . ILE A 1 410 ? -4.867 0.436 -7.634 1.00 94.62 410 ILE A C 1
ATOM 3177 O O . ILE A 1 410 ? -4.003 1.294 -7.460 1.00 94.62 410 ILE A O 1
ATOM 3181 N N . GLY A 1 411 ? -5.985 0.410 -6.910 1.00 93.12 411 GLY A N 1
ATOM 3182 C CA . GLY A 1 411 ? -6.284 1.377 -5.856 1.00 93.12 411 GLY A CA 1
ATOM 3183 C C . GLY A 1 411 ? -5.504 1.108 -4.568 1.00 93.12 411 GLY A C 1
ATOM 3184 O O . GLY A 1 411 ? -4.966 2.037 -3.961 1.00 93.12 411 GLY A O 1
ATOM 3185 N N . THR A 1 412 ? -5.453 -0.160 -4.155 1.00 93.62 412 THR A N 1
ATOM 3186 C CA . THR A 1 412 ? -4.652 -0.654 -3.027 1.00 93.62 412 THR A CA 1
ATOM 3187 C C . THR A 1 412 ? -4.470 -2.173 -3.108 1.00 93.62 412 THR A C 1
ATOM 3189 O O . THR A 1 412 ? -5.307 -2.861 -3.705 1.00 93.62 412 THR A O 1
ATOM 3192 N N . ILE A 1 413 ? -3.405 -2.673 -2.474 1.00 96.62 413 ILE A N 1
ATOM 3193 C CA . ILE A 1 413 ? -3.193 -4.088 -2.157 1.00 96.62 413 ILE A CA 1
ATOM 3194 C C . ILE A 1 413 ? -3.014 -4.245 -0.647 1.00 96.62 413 ILE A C 1
ATOM 3196 O O . ILE A 1 413 ? -2.413 -3.374 -0.018 1.00 96.62 413 ILE A O 1
ATOM 3200 N N . PHE A 1 414 ? -3.529 -5.320 -0.053 1.00 96.38 414 PHE A N 1
ATOM 3201 C CA . PHE A 1 414 ? -3.349 -5.571 1.380 1.00 96.38 414 PHE A CA 1
ATOM 3202 C C . PHE A 1 414 ? -3.509 -7.052 1.749 1.00 96.38 414 PHE A C 1
ATOM 3204 O O . PHE A 1 414 ? -4.338 -7.735 1.143 1.00 96.38 414 PHE A O 1
ATOM 3211 N N . PRO A 1 415 ? -2.764 -7.558 2.752 1.00 97.62 415 PRO A N 1
ATOM 3212 C CA . PRO A 1 415 ? -2.932 -8.925 3.234 1.00 97.62 415 PRO A CA 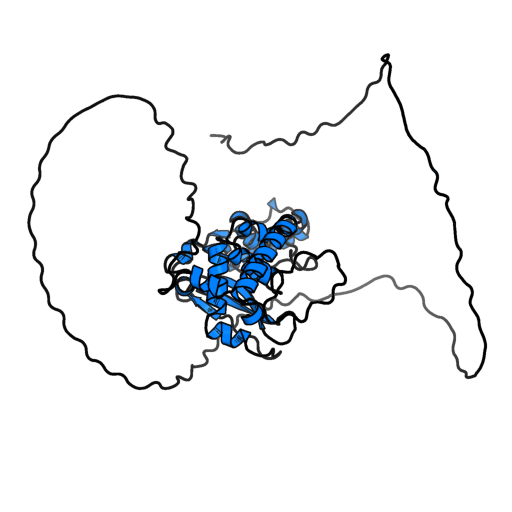1
ATOM 3213 C C . PRO A 1 415 ? -4.293 -9.151 3.890 1.00 97.62 415 PRO A C 1
ATOM 3215 O O . PRO A 1 415 ? -4.826 -8.276 4.576 1.00 97.62 415 PRO A O 1
ATOM 3218 N N . ARG A 1 416 ? -4.841 -10.351 3.733 1.00 95.94 416 ARG A N 1
ATOM 3219 C CA . ARG A 1 416 ? -6.048 -10.834 4.401 1.00 95.94 416 ARG A CA 1
ATOM 3220 C C . ARG A 1 416 ? -5.853 -12.283 4.819 1.00 95.94 416 ARG A C 1
ATOM 3222 O O . ARG A 1 416 ? -5.139 -13.039 4.165 1.00 95.94 416 ARG A O 1
ATOM 3229 N N . LEU A 1 417 ? -6.524 -12.666 5.898 1.00 93.38 417 LEU A N 1
ATOM 3230 C CA . LEU A 1 417 ? -6.696 -14.076 6.232 1.00 93.38 417 LEU A CA 1
ATOM 3231 C C . LEU A 1 417 ? -7.549 -14.740 5.147 1.00 93.38 417 LEU A C 1
ATOM 3233 O O . LEU A 1 417 ? -8.494 -14.117 4.648 1.00 93.38 417 LEU A O 1
ATOM 3237 N N . SER A 1 418 ? -7.212 -15.981 4.792 1.00 86.12 418 SER A N 1
ATOM 3238 C CA . SER A 1 418 ? -8.051 -16.769 3.890 1.00 86.12 418 SER A CA 1
ATOM 3239 C C . SER A 1 418 ? -9.438 -16.951 4.505 1.00 86.12 418 SER A C 1
ATOM 3241 O O . SER A 1 418 ? -9.574 -17.108 5.719 1.00 86.12 418 SER A O 1
ATOM 3243 N N . ARG A 1 419 ? -10.475 -16.898 3.664 1.00 69.50 419 ARG A N 1
ATOM 3244 C CA . ARG A 1 419 ? -11.875 -17.080 4.084 1.00 69.50 419 ARG A CA 1
ATOM 3245 C C . ARG A 1 419 ? -12.201 -18.525 4.478 1.00 69.50 419 ARG A C 1
ATOM 3247 O O . ARG A 1 419 ? -13.276 -18.749 5.026 1.00 69.50 419 ARG A O 1
ATOM 3254 N N . ASP A 1 420 ? -11.299 -19.463 4.196 1.00 55.56 420 ASP A N 1
ATOM 3255 C CA . ASP A 1 420 ? -11.492 -20.901 4.417 1.00 55.56 420 ASP A CA 1
ATOM 3256 C C . ASP A 1 420 ? -10.983 -21.394 5.791 1.00 55.56 420 ASP A C 1
ATOM 3258 O O . ASP A 1 420 ? -10.994 -22.599 6.058 1.00 55.56 420 ASP A O 1
ATOM 3262 N N . LEU A 1 421 ? -10.563 -20.471 6.669 1.00 41.81 421 LEU A N 1
ATOM 3263 C CA . LEU A 1 421 ? -10.249 -20.693 8.089 1.00 41.81 421 LEU A CA 1
ATOM 3264 C C . LEU A 1 421 ? -11.326 -20.055 8.974 1.00 41.81 421 LEU A C 1
ATOM 3266 O O . LEU A 1 421 ? -11.660 -20.672 10.013 1.00 41.81 421 LEU A O 1
#

Sequence (421 aa):
MLEDPRFTRLGWGSGDEANSDDGADDGAHSGKQIEDRNIETKEQAPPERRNVDDGERTAGVDPARIVDEERARTDEPAVADDDAESVHKDVPYAAVDATDRSRDPVANPESSPDTSEGPSNDDHHNDSIDDDVSKGRETADRWDLFSADAEVNGEIVRARFDRWNPEQFTMSRPPKPDAIELNTPPPDEDPLDVDVQRAEDGRNAVLYVANHKDSKPWLEPVVDCEPVVQSVYVSIDQGGGHGHIRHGAMGTDEMQARRVAYNEDPAQLDPGKRALGIDGLDPTKPHYCGRDATRIHDATAFAAAYLGATEHPDVRAVLTARWDENFKPLLIPIPIADLLGPDGHRFCSGFALKDWPESKKQRKQWLQARDSGSDLGSVKEPEVEQIPTFEGGEIAVTFKRNLGGTGYEIGTIFPRLSRDL

Secondary structure (DSSP, 8-state):
----TTS-------------------------------------PPPPP-----------------------------------------PPP-PPP-----------------------------------TT-SS--S--PPPPPTT-EETTEEHHHHHTT--GGGGTPPPPPPP-------PPP---PPPHHHHHHHHHHHHHHHHHHHTTT-GGGGGGTTS-HHHHHHHHHHHTSS--HHHHHSS-S-HHHHHHHHHH---TT--SHHHHHTTB-SS-TTSB----SEEEEE-SHHHHHHHHHHHHHSHHHHHHHTSBP-TT--PPPEEEEHHHHH-GGGGGGEEEEEETTHHHHHHHHHHHHHHHHTT--GGGSPPPPEEE----TT-EEEEEEEE-TTSSBEEEEEEEEE--TT-